Protein AF-A0A0K8UDG4-F1 (afdb_monomer_lite)

Secondary structure (DSSP, 8-state):
--HHHHHTTT-SPP-HHHHHHHHHHHHHHHHHSS-TTTT-S-HHHHHHTT--PPPPTTGGGS-HHHHHHHHHHT-SSGGGSPPHHHHHHHHTSTHHHHEEEEEE-SS---B---EEEEEE-TTT-PEEEEEEEEETTTEEEEEEE-TTS-B---EEEE----TTGGGS-------------------PPPP-EEEEEEETTEEEEEETTSEEEEEETTT--EEEEEES-SSS---EEEEEEEGGGTEEEEEETTSEEEEEETT---SSSB--BTTTEEEEEE-SS-EEEEEEEEETTEEEEEEEEBTTEEEEEEEETTEE---EEEES-SSTTS-TT-EEEEEEE-SSEEEEEEES--EEEEEETTTTEEEEEEEGGG---TT--HHHHHHT----TTTT-EEEEEEETTEEEEEETTS-EEEEETTT--EEEEE--BSS-EEEEEEE--SSS-EEEEEEESB--HHHHHS---TTS---------SS------TTSGGGSEEEEEEE-S---

Structure (mmCIF, N/CA/C/O backbone):
data_AF-A0A0K8UDG4-F1
#
_en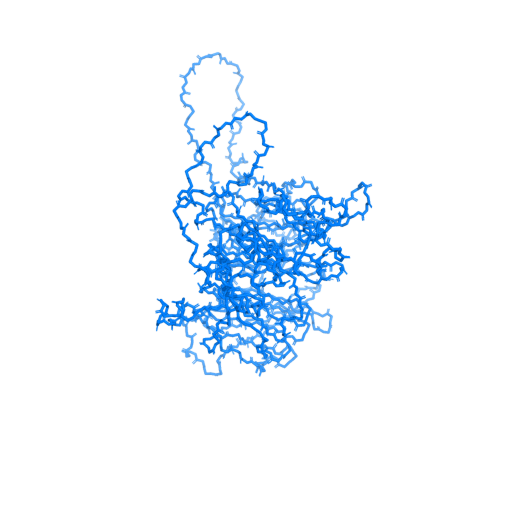try.id   AF-A0A0K8UDG4-F1
#
loop_
_atom_site.group_PDB
_atom_site.id
_atom_site.type_symbol
_atom_site.label_atom_id
_atom_site.label_alt_id
_atom_site.label_comp_id
_atom_site.label_asym_id
_atom_site.label_entity_id
_atom_site.label_seq_id
_atom_site.pdbx_PDB_ins_code
_atom_site.Cartn_x
_atom_site.Cartn_y
_atom_site.Cartn_z
_atom_site.occupancy
_atom_site.B_iso_or_equiv
_atom_site.auth_seq_id
_atom_site.auth_comp_id
_atom_site.auth_asym_id
_atom_site.auth_atom_id
_atom_site.pdbx_PDB_model_num
ATOM 1 N N . MET A 1 1 ? -18.593 -1.779 39.225 1.00 86.56 1 MET A N 1
ATOM 2 C CA . MET A 1 1 ? -19.693 -0.787 39.266 1.00 86.56 1 MET A CA 1
ATOM 3 C C . MET A 1 1 ? -19.143 0.555 38.828 1.00 86.56 1 MET A C 1
ATOM 5 O O . MET A 1 1 ? -17.984 0.821 39.126 1.00 86.56 1 MET A O 1
ATOM 9 N N . ALA A 1 2 ? -19.943 1.357 38.124 1.00 95.00 2 ALA A N 1
ATOM 10 C CA . ALA A 1 2 ? -19.536 2.690 37.689 1.00 95.00 2 ALA A CA 1
ATOM 11 C C . ALA A 1 2 ? -19.416 3.674 38.877 1.00 95.00 2 ALA A C 1
ATOM 13 O O . ALA A 1 2 ? -20.124 3.482 39.873 1.00 95.00 2 ALA A O 1
ATOM 14 N N . PRO A 1 3 ? -18.538 4.695 38.800 1.00 95.69 3 PRO A N 1
ATOM 15 C CA . PRO A 1 3 ? -18.267 5.623 39.898 1.00 95.69 3 PRO A CA 1
ATOM 16 C C . PRO A 1 3 ? -19.521 6.323 40.414 1.00 95.69 3 PRO A C 1
ATOM 18 O O . PRO A 1 3 ? -19.699 6.446 41.619 1.00 95.69 3 PRO A O 1
ATOM 21 N N . GLU A 1 4 ? -20.405 6.743 39.515 1.00 94.81 4 GLU A N 1
ATOM 22 C CA . GLU A 1 4 ? -21.618 7.491 39.833 1.00 94.81 4 GLU A CA 1
ATOM 23 C C . GLU A 1 4 ? -22.587 6.653 40.698 1.00 94.81 4 GLU A C 1
ATOM 25 O O . GLU A 1 4 ? -22.964 7.062 41.797 1.00 94.81 4 GLU A O 1
ATOM 30 N N . ILE A 1 5 ? -22.778 5.373 40.359 1.00 95.44 5 ILE A N 1
ATOM 31 C CA . ILE A 1 5 ? -23.559 4.435 41.180 1.00 95.44 5 ILE A CA 1
ATOM 32 C C . ILE A 1 5 ? -22.891 4.183 42.542 1.00 95.44 5 ILE A C 1
ATOM 34 O O . ILE A 1 5 ? -23.584 4.034 43.548 1.00 95.44 5 ILE A O 1
ATOM 38 N N . ILE A 1 6 ? -21.553 4.148 42.613 1.00 93.06 6 ILE A N 1
ATOM 39 C CA . ILE A 1 6 ? -20.830 4.003 43.890 1.00 93.06 6 ILE A CA 1
ATOM 40 C C . ILE A 1 6 ? -20.996 5.263 44.757 1.00 93.06 6 ILE A C 1
ATOM 42 O O . ILE A 1 6 ? -21.230 5.125 45.956 1.00 93.06 6 ILE A O 1
ATOM 46 N N . ARG A 1 7 ? -20.908 6.473 44.177 1.00 91.44 7 ARG A N 1
ATOM 47 C CA . ARG A 1 7 ? -21.011 7.759 44.903 1.00 91.44 7 ARG A CA 1
ATOM 48 C C . ARG A 1 7 ? -22.315 7.890 45.666 1.00 91.44 7 ARG A C 1
ATOM 50 O O . ARG A 1 7 ? -22.310 8.352 46.803 1.00 91.44 7 ARG A O 1
ATOM 57 N N . TYR A 1 8 ? -23.410 7.481 45.039 1.00 89.19 8 TYR A N 1
ATOM 58 C CA . TYR A 1 8 ? -24.746 7.589 45.613 1.00 89.19 8 TYR A CA 1
ATOM 59 C C . TYR A 1 8 ? -25.232 6.271 46.223 1.00 89.19 8 TYR A C 1
ATOM 61 O O . TYR A 1 8 ? -26.428 6.096 46.412 1.00 89.19 8 TYR A O 1
ATOM 69 N N . ASN A 1 9 ? -24.331 5.324 46.523 1.00 87.50 9 ASN A N 1
ATOM 70 C CA . ASN A 1 9 ? -24.671 4.021 47.111 1.00 87.50 9 ASN A CA 1
ATOM 71 C C . ASN A 1 9 ? -25.801 3.268 46.372 1.00 87.50 9 ASN A C 1
ATOM 73 O O . ASN A 1 9 ? -26.563 2.523 46.985 1.00 87.50 9 ASN A O 1
ATOM 77 N N . GLY A 1 10 ? -25.898 3.437 45.051 1.00 83.31 10 GLY A N 1
ATOM 78 C CA . GLY A 1 10 ? -26.929 2.823 44.215 1.00 83.31 10 GLY A CA 1
ATOM 79 C C . GLY A 1 10 ? -28.247 3.593 44.104 1.00 83.31 10 GLY A C 1
ATOM 80 O O . GLY A 1 10 ? -29.157 3.093 43.453 1.00 83.31 10 GLY A O 1
ATOM 81 N N . GLU A 1 11 ? -28.364 4.778 44.709 1.00 83.06 11 GLU A N 1
ATOM 82 C CA . GLU A 1 11 ? -29.586 5.599 44.663 1.00 83.06 11 GLU A CA 1
ATOM 83 C C . GLU A 1 11 ? -29.708 6.456 43.391 1.00 83.06 11 GLU A C 1
ATOM 85 O O . GLU A 1 11 ? -30.784 6.978 43.100 1.00 83.06 11 GLU A O 1
ATOM 90 N N . GLU A 1 12 ? -28.627 6.614 42.624 1.00 86.69 12 GLU A N 1
ATOM 91 C CA . GLU A 1 12 ? -28.659 7.322 41.342 1.00 86.69 12 GLU A CA 1
ATOM 92 C C . GLU A 1 12 ? -29.374 6.499 40.261 1.00 86.69 12 GLU A C 1
ATOM 94 O O . GLU A 1 12 ? -29.328 5.267 40.252 1.00 86.69 12 GLU A O 1
ATOM 99 N N . GLU A 1 13 ? -30.031 7.191 39.328 1.00 88.50 13 GLU A N 1
ATOM 100 C CA . GLU A 1 13 ? -30.719 6.554 38.211 1.00 88.50 13 GLU A CA 1
ATOM 101 C C . GLU A 1 13 ? -29.741 5.733 37.360 1.00 88.50 13 GLU A C 1
ATOM 103 O O . GLU A 1 13 ? -28.748 6.236 36.827 1.00 88.50 13 GLU A O 1
ATOM 108 N N . TYR A 1 14 ? -30.046 4.446 37.212 1.00 92.62 14 TYR A N 1
ATOM 109 C CA . TYR A 1 14 ? -29.264 3.554 36.374 1.00 92.62 14 TYR A CA 1
ATOM 110 C C . TYR A 1 14 ? -29.521 3.866 34.898 1.00 92.62 14 TYR A C 1
ATOM 112 O O . TYR A 1 14 ? -30.642 3.736 34.408 1.00 92.62 14 TYR A O 1
ATOM 120 N N . THR A 1 15 ? -28.467 4.226 34.171 1.00 94.81 15 THR A N 1
ATOM 121 C CA . THR A 1 15 ? -28.521 4.478 32.725 1.00 94.81 15 THR A CA 1
ATOM 122 C C . THR A 1 15 ? -27.655 3.473 31.967 1.00 94.81 15 THR A C 1
ATOM 124 O O . THR A 1 15 ? -26.770 2.846 32.550 1.00 94.81 15 THR A O 1
ATOM 127 N N . GLU A 1 16 ? -27.824 3.373 30.642 1.00 95.81 16 GLU A N 1
ATOM 128 C CA . GLU A 1 16 ? -26.968 2.529 29.782 1.00 95.81 16 GLU A CA 1
ATOM 129 C C . GLU A 1 16 ? -25.461 2.833 29.924 1.00 95.81 16 GLU A C 1
ATOM 131 O O . GLU A 1 16 ? -24.606 2.004 29.612 1.00 95.81 16 GLU A O 1
ATOM 136 N N . LYS A 1 17 ? -25.103 4.024 30.420 1.00 96.50 17 LYS A N 1
ATOM 137 C CA . LYS A 1 17 ? -23.711 4.442 30.612 1.00 96.50 17 LYS A CA 1
ATOM 138 C C . LYS A 1 17 ? -23.020 3.685 31.742 1.00 96.50 17 LYS A C 1
ATOM 140 O O . LYS A 1 17 ? -21.790 3.595 31.732 1.00 96.50 17 LYS A O 1
ATOM 145 N N . VAL A 1 18 ? -23.779 3.122 32.681 1.00 96.88 18 VAL A N 1
ATOM 146 C CA . VAL A 1 18 ? -23.252 2.256 33.744 1.00 96.88 18 VAL A CA 1
ATOM 147 C C . VAL A 1 18 ? -22.791 0.916 33.164 1.00 96.88 18 VAL A C 1
ATOM 149 O O . VAL A 1 18 ? -21.715 0.420 33.517 1.00 96.88 18 VAL A O 1
ATOM 152 N N . ASP A 1 19 ? -23.558 0.363 32.221 1.00 97.38 19 ASP A N 1
ATOM 153 C CA . ASP A 1 19 ? -23.172 -0.838 31.476 1.00 97.38 19 ASP A CA 1
ATOM 154 C C . ASP A 1 19 ? -21.956 -0.566 30.589 1.00 97.38 19 ASP A C 1
ATOM 156 O O . ASP A 1 19 ? -21.023 -1.364 30.570 1.00 97.38 19 ASP A O 1
ATOM 160 N N . CYS A 1 20 ? -21.896 0.599 29.934 1.00 97.75 20 CYS A N 1
ATOM 161 C CA . CYS A 1 20 ? -20.732 0.996 29.133 1.00 97.75 20 CYS A CA 1
ATOM 162 C C . CYS A 1 20 ? -19.448 1.066 29.982 1.00 97.75 20 CYS A C 1
ATOM 164 O O . CYS A 1 20 ? -18.406 0.575 29.556 1.00 97.75 20 CYS A O 1
ATOM 166 N N . PHE A 1 21 ? -19.520 1.585 31.213 1.00 97.50 21 PHE A N 1
ATOM 167 C CA . PHE A 1 21 ? -18.386 1.548 32.147 1.00 97.50 21 PHE A CA 1
ATOM 168 C C . PHE A 1 21 ? -17.946 0.119 32.467 1.00 97.50 21 PHE A C 1
ATOM 170 O O . PHE A 1 21 ? -16.756 -0.201 32.442 1.00 97.50 21 PHE A O 1
ATOM 177 N N . SER A 1 22 ? -18.915 -0.748 32.754 1.00 96.94 22 SER A N 1
ATOM 178 C CA . SER A 1 22 ? -18.657 -2.157 33.058 1.00 96.94 22 SER A CA 1
ATOM 179 C C . SER A 1 22 ? -18.059 -2.891 31.853 1.00 96.94 22 SER A C 1
ATOM 181 O O . SER A 1 22 ? -17.172 -3.722 32.026 1.00 96.94 22 SER A O 1
ATOM 183 N N . PHE A 1 23 ? -18.456 -2.521 30.634 1.00 97.31 23 PHE A N 1
ATOM 184 C CA . PHE A 1 23 ? -17.873 -3.035 29.398 1.00 97.31 23 PHE A CA 1
ATOM 185 C C . PHE A 1 23 ? -16.400 -2.636 29.225 1.00 97.31 23 PHE A C 1
ATOM 187 O O . PHE A 1 23 ? -15.596 -3.462 28.809 1.00 97.31 23 PHE A O 1
ATOM 194 N N . GLY A 1 24 ? -16.002 -1.419 29.617 1.00 96.81 24 GLY A N 1
ATOM 195 C CA . GLY A 1 24 ? -14.585 -1.024 29.635 1.00 96.81 24 GLY A CA 1
ATOM 196 C C . GLY A 1 24 ? -13.745 -1.910 30.562 1.00 96.81 24 GLY A C 1
ATOM 197 O O . GLY A 1 24 ? -12.687 -2.400 30.177 1.00 96.81 24 GLY A O 1
ATOM 198 N N . MET A 1 25 ? -14.261 -2.207 31.757 1.00 96.75 25 MET A N 1
ATOM 199 C CA . MET A 1 25 ? -13.616 -3.150 32.682 1.00 96.75 25 MET A CA 1
ATOM 200 C C . MET A 1 25 ? -13.549 -4.575 32.114 1.00 96.75 25 MET A C 1
ATOM 202 O O . MET A 1 25 ? -12.558 -5.270 32.321 1.00 96.75 25 MET A O 1
ATOM 206 N N . PHE A 1 26 ? -14.569 -4.992 31.363 1.00 96.44 26 PHE A N 1
ATOM 207 C CA . PHE A 1 26 ? -14.589 -6.284 30.680 1.00 96.44 26 PHE A CA 1
ATOM 208 C C . PHE A 1 26 ? -13.553 -6.370 29.547 1.00 96.44 26 PHE A C 1
ATOM 210 O O . PHE A 1 26 ? -12.865 -7.381 29.430 1.00 96.44 26 PHE A O 1
ATOM 217 N N . ILE A 1 27 ? -13.368 -5.309 28.750 1.00 95.44 27 ILE A N 1
ATOM 218 C CA . ILE A 1 27 ? -12.292 -5.265 27.743 1.00 95.44 27 ILE A CA 1
ATOM 219 C C . ILE A 1 27 ? -10.923 -5.405 28.423 1.00 95.44 27 ILE A C 1
ATOM 221 O O . ILE A 1 27 ? -10.093 -6.187 27.960 1.00 95.44 27 ILE A O 1
ATOM 225 N N . TYR A 1 28 ? -10.696 -4.699 29.536 1.00 95.81 28 TYR A N 1
ATOM 226 C CA . TYR A 1 28 ? -9.458 -4.838 30.309 1.00 95.81 28 TYR A CA 1
ATOM 227 C C . TYR A 1 28 ? -9.225 -6.282 30.759 1.00 95.81 28 TYR A C 1
ATOM 229 O O . TYR A 1 28 ? -8.116 -6.797 30.622 1.00 95.81 28 TYR A O 1
ATOM 237 N N . GLU A 1 29 ? -10.259 -6.945 31.275 1.00 96.19 29 GLU A N 1
ATOM 238 C CA . GLU A 1 29 ? -10.180 -8.340 31.712 1.00 96.19 29 GLU A CA 1
ATOM 239 C C . GLU A 1 29 ? -9.828 -9.283 30.551 1.00 96.19 29 GLU A C 1
ATOM 241 O O . GLU A 1 29 ? -8.988 -10.164 30.716 1.00 96.19 29 GLU A O 1
ATOM 246 N N . ILE A 1 30 ? -10.382 -9.060 29.353 1.00 94.75 30 ILE A N 1
ATOM 247 C CA . ILE A 1 30 ? -10.030 -9.829 28.147 1.00 94.75 30 ILE A CA 1
ATOM 248 C C . ILE A 1 30 ? -8.562 -9.617 27.752 1.00 94.75 30 ILE A C 1
ATOM 250 O O . ILE A 1 30 ? -7.869 -10.580 27.426 1.00 94.75 30 ILE A O 1
ATOM 254 N N . ILE A 1 31 ? -8.091 -8.368 27.752 1.00 93.06 31 ILE A N 1
ATOM 255 C CA . ILE A 1 31 ? -6.739 -8.010 27.294 1.00 93.06 31 ILE A CA 1
ATOM 256 C C . ILE A 1 31 ? -5.671 -8.500 28.280 1.00 93.06 31 ILE A C 1
ATOM 258 O O . ILE A 1 31 ? -4.670 -9.092 27.873 1.00 93.06 31 ILE A O 1
ATOM 262 N N . SER A 1 32 ? -5.887 -8.261 29.575 1.00 93.56 32 SER A N 1
ATOM 263 C CA . SER A 1 32 ? -4.934 -8.600 30.640 1.00 93.56 32 SER A CA 1
ATOM 264 C C . SER A 1 32 ? -5.033 -10.052 31.111 1.00 93.56 32 SER A C 1
ATOM 266 O O . SER A 1 32 ? -4.080 -10.579 31.689 1.00 93.56 32 SER A O 1
ATOM 268 N N . LEU A 1 33 ? -6.175 -10.710 30.867 1.00 94.50 33 LEU A N 1
ATOM 269 C CA . LEU A 1 33 ? -6.551 -11.999 31.460 1.00 94.50 33 LEU A CA 1
ATOM 270 C C . LEU A 1 33 ? -6.507 -11.975 32.999 1.00 94.50 33 LEU A C 1
ATOM 272 O O . LEU A 1 33 ? -6.202 -12.987 33.634 1.00 94.50 33 LEU A O 1
ATOM 276 N N . ARG A 1 34 ? -6.783 -10.808 33.595 1.00 93.81 34 ARG A N 1
ATOM 277 C CA . ARG A 1 34 ? -6.773 -10.555 35.042 1.00 93.81 34 ARG A CA 1
ATOM 278 C C . ARG A 1 34 ? -8.020 -9.808 35.477 1.00 93.81 34 ARG A C 1
ATOM 280 O O . ARG A 1 34 ? -8.597 -9.029 34.720 1.00 93.81 34 ARG A O 1
ATOM 287 N N . GLN A 1 35 ? -8.386 -9.982 36.743 1.00 93.31 35 GLN A N 1
ATOM 288 C CA . GLN A 1 35 ? -9.486 -9.223 37.321 1.00 93.31 35 GLN A CA 1
ATOM 289 C C . GLN A 1 35 ? -9.114 -7.725 37.403 1.00 93.31 35 GLN A C 1
ATOM 291 O O . GLN A 1 35 ? -8.011 -7.385 37.844 1.00 93.31 35 GLN A O 1
ATOM 296 N N . PRO A 1 36 ? -10.016 -6.799 37.026 1.00 93.88 36 PRO A N 1
ATOM 297 C CA . PRO A 1 36 ? -9.813 -5.373 37.260 1.00 93.88 36 PRO A CA 1
ATOM 298 C C . PRO A 1 36 ? -9.520 -5.090 38.741 1.00 93.88 36 PRO A C 1
ATOM 300 O O . PRO A 1 36 ? -10.277 -5.519 39.611 1.00 93.88 36 PRO A O 1
ATOM 303 N N . PHE A 1 37 ? -8.448 -4.339 39.017 1.00 93.19 37 PHE A N 1
ATOM 304 C CA . PHE A 1 37 ? -7.976 -4.021 40.375 1.00 93.19 37 PHE A CA 1
ATOM 305 C C . PHE A 1 37 ? -7.573 -5.243 41.227 1.00 93.19 37 PHE A C 1
ATOM 307 O O . PHE A 1 37 ? -7.680 -5.208 42.454 1.00 93.19 37 PHE A O 1
ATOM 314 N N . GLU A 1 38 ? -7.084 -6.319 40.603 1.00 91.94 38 GLU A N 1
ATOM 315 C CA . GLU A 1 38 ? -6.500 -7.457 41.322 1.00 91.94 38 GLU A CA 1
ATOM 316 C C . GLU A 1 38 ? -5.439 -6.990 42.341 1.00 91.94 38 GLU A C 1
ATOM 318 O O . GLU A 1 38 ? -4.502 -6.267 42.002 1.00 91.94 38 GLU A O 1
ATOM 323 N N . GLY A 1 39 ? -5.608 -7.383 43.609 1.00 91.12 39 GLY A N 1
ATOM 324 C CA . GLY A 1 39 ? -4.698 -7.031 44.708 1.00 91.12 39 GLY A CA 1
ATOM 325 C C . GLY A 1 39 ? -4.958 -5.685 45.403 1.00 91.12 39 GLY A C 1
ATOM 326 O O . GLY A 1 39 ? -4.212 -5.341 46.316 1.00 91.12 39 GLY A O 1
ATOM 327 N N . TYR A 1 40 ? -5.994 -4.931 45.023 1.00 91.88 40 TYR A N 1
ATOM 328 C CA . TYR A 1 40 ? -6.359 -3.669 45.683 1.00 91.88 40 TYR A CA 1
ATOM 329 C C . TYR A 1 40 ? -7.354 -3.906 46.834 1.00 91.88 40 TYR A C 1
ATOM 331 O O . TYR A 1 40 ? -8.350 -4.605 46.660 1.00 91.88 40 TYR A O 1
ATOM 339 N N . GLU A 1 41 ? -7.135 -3.279 47.997 1.00 90.50 41 GLU A N 1
ATOM 340 C CA . GLU A 1 41 ? -8.029 -3.410 49.166 1.00 90.50 41 GLU A CA 1
ATOM 341 C C . GLU A 1 41 ? -9.199 -2.398 49.148 1.00 90.50 41 GLU A C 1
ATOM 343 O O . GLU A 1 41 ? -10.345 -2.769 49.404 1.00 90.50 41 GLU A O 1
ATOM 348 N N . SER A 1 42 ? -8.950 -1.139 48.761 1.00 92.50 42 SER A N 1
ATOM 349 C CA . SER A 1 42 ? -9.943 -0.042 48.756 1.00 92.50 42 SER A CA 1
ATOM 350 C C . SER A 1 42 ? -10.495 0.289 47.360 1.00 92.50 42 SER A C 1
ATOM 352 O O . SER A 1 42 ? -10.530 1.445 46.940 1.00 92.50 42 SER A O 1
ATOM 354 N N . ILE A 1 43 ? -10.969 -0.717 46.617 1.00 93.06 43 ILE A N 1
ATOM 355 C CA . ILE A 1 43 ? -11.380 -0.564 45.202 1.00 93.06 43 ILE A CA 1
ATOM 356 C C . ILE A 1 43 ? -12.415 0.558 44.996 1.00 93.06 43 ILE A C 1
ATOM 358 O O . ILE A 1 43 ? -12.332 1.303 44.021 1.00 93.06 43 ILE A O 1
ATOM 362 N N . LYS A 1 44 ? -13.387 0.706 45.910 1.00 92.88 44 LYS A N 1
ATOM 363 C CA . LYS A 1 44 ? -14.414 1.759 45.809 1.00 92.88 44 LYS A CA 1
ATOM 364 C C . LYS A 1 44 ? -13.792 3.156 45.825 1.00 92.88 44 LYS A C 1
ATOM 366 O O . LYS A 1 44 ? -14.123 3.956 44.960 1.00 92.88 44 LYS A O 1
ATOM 371 N N . GLU A 1 45 ? -12.892 3.428 46.767 1.00 93.94 45 GLU A N 1
ATOM 372 C CA . GLU A 1 45 ? -12.197 4.718 46.884 1.00 93.94 45 GLU A CA 1
ATOM 373 C C . GLU A 1 45 ? -11.343 4.974 45.639 1.00 93.94 45 GLU A C 1
ATOM 375 O O . GLU A 1 45 ? -11.482 6.021 45.015 1.00 93.94 45 GLU A O 1
ATOM 380 N N . CYS A 1 46 ? -10.587 3.968 45.182 1.00 93.38 46 CYS A N 1
ATOM 381 C CA . CYS A 1 46 ? -9.791 4.072 43.960 1.00 93.38 46 CYS A CA 1
ATOM 382 C C . CYS A 1 46 ? -10.641 4.461 42.740 1.00 93.38 46 CYS A C 1
ATOM 384 O O . CYS A 1 46 ? -10.268 5.368 41.996 1.00 93.38 46 CYS A O 1
ATOM 386 N N . ILE A 1 47 ? -11.789 3.803 42.530 1.00 94.38 47 ILE A N 1
ATOM 387 C CA . ILE A 1 47 ? -12.692 4.113 41.410 1.00 94.38 47 ILE A CA 1
ATOM 388 C C . ILE A 1 47 ? -13.235 5.543 41.531 1.00 94.38 47 ILE A C 1
ATOM 390 O O . ILE A 1 47 ? -13.246 6.265 40.536 1.00 94.38 47 ILE A O 1
ATOM 394 N N . LEU A 1 48 ? -13.654 5.954 42.733 1.00 94.25 48 LEU A N 1
ATOM 395 C CA . LEU A 1 48 ? -14.202 7.288 43.005 1.00 94.25 48 LEU A CA 1
ATOM 396 C C . LEU A 1 48 ? -13.192 8.421 42.788 1.00 94.25 48 LEU A C 1
ATOM 398 O O . LEU A 1 48 ? -13.596 9.522 42.401 1.00 94.25 48 LEU A O 1
ATOM 402 N N . GLU A 1 49 ? -11.910 8.141 43.027 1.00 94.19 49 GLU A N 1
ATOM 403 C CA . GLU A 1 49 ? -10.769 9.032 42.783 1.00 94.19 49 GLU A CA 1
ATOM 404 C C . GLU A 1 49 ? -10.304 9.034 41.316 1.00 94.19 49 GLU A C 1
ATOM 406 O O . GLU A 1 49 ? -9.374 9.755 40.958 1.00 94.19 49 GLU A O 1
ATOM 411 N N . GLY A 1 50 ? -10.949 8.251 40.446 1.00 93.06 50 GLY A N 1
ATOM 412 C CA . GLY A 1 50 ? -10.624 8.188 39.021 1.00 93.06 50 GLY A CA 1
ATOM 413 C C . GLY A 1 50 ? -9.516 7.193 38.667 1.00 93.06 50 GLY A C 1
ATOM 414 O O . GLY A 1 50 ? -9.104 7.133 37.509 1.00 93.06 50 GLY A O 1
ATOM 415 N N . SER A 1 51 ? -9.051 6.372 39.615 1.00 93.69 51 SER A N 1
ATOM 416 C CA . SER A 1 51 ? -8.071 5.319 39.327 1.00 93.69 51 SER A CA 1
ATOM 417 C C . SER A 1 51 ? -8.656 4.284 38.364 1.00 93.69 51 SER A C 1
ATOM 419 O O . SER A 1 51 ? -9.852 3.971 38.409 1.00 93.69 51 SER A O 1
ATOM 421 N N . ARG A 1 52 ? -7.810 3.730 37.492 1.00 95.19 52 ARG A N 1
ATOM 422 C CA . ARG A 1 52 ? -8.154 2.656 36.548 1.00 95.19 52 ARG A CA 1
ATOM 423 C C . ARG A 1 52 ? -7.111 1.534 36.618 1.00 95.19 52 ARG A C 1
ATOM 425 O O . ARG A 1 52 ? -5.988 1.802 37.050 1.00 95.19 52 ARG A O 1
ATOM 432 N N . PRO A 1 53 ? -7.464 0.293 36.235 1.00 93.62 53 PRO A N 1
ATOM 433 C CA . PRO A 1 53 ? -6.515 -0.815 36.225 1.00 93.62 53 PRO A CA 1
ATOM 434 C C . PRO A 1 53 ? -5.290 -0.515 35.335 1.00 93.62 53 PRO A C 1
ATOM 436 O O . PRO A 1 53 ? -5.462 0.012 34.232 1.00 93.62 53 PRO A O 1
ATOM 439 N N . PRO A 1 54 ? -4.059 -0.809 35.794 1.00 91.50 54 PRO A N 1
ATOM 440 C CA . PRO A 1 54 ? -2.847 -0.496 35.044 1.00 91.50 54 PRO A CA 1
ATOM 441 C C . PRO A 1 54 ? -2.622 -1.480 33.891 1.00 91.50 54 PRO A C 1
ATOM 443 O O . PRO A 1 54 ? -2.842 -2.676 34.048 1.00 91.50 54 PRO A O 1
ATOM 446 N N . LEU A 1 55 ? -2.102 -0.983 32.765 1.00 90.69 55 LEU A N 1
ATOM 447 C CA . LEU A 1 55 ? -1.615 -1.819 31.666 1.00 90.69 55 LEU A CA 1
ATOM 448 C C . LEU A 1 55 ? -0.094 -2.000 31.749 1.00 90.69 55 LEU A C 1
ATOM 450 O O . LEU A 1 55 ? 0.661 -1.071 32.037 1.00 90.69 55 LEU A O 1
ATOM 454 N N . THR A 1 56 ? 0.355 -3.206 31.446 1.00 90.00 56 THR A N 1
ATOM 455 C CA . THR A 1 56 ? 1.743 -3.596 31.217 1.00 90.00 56 THR A CA 1
ATOM 456 C C . THR A 1 56 ? 2.137 -3.354 29.759 1.00 90.00 56 THR A C 1
ATOM 458 O O . THR A 1 56 ? 1.289 -3.266 28.873 1.00 90.00 56 THR A O 1
ATOM 461 N N . GLN A 1 57 ? 3.443 -3.346 29.476 1.00 84.81 57 GLN A N 1
ATOM 462 C CA . GLN A 1 57 ? 3.965 -3.188 28.111 1.00 84.81 57 GLN A CA 1
ATOM 463 C C . GLN A 1 57 ? 3.436 -4.247 27.127 1.00 84.81 57 GLN A C 1
ATOM 465 O O . GLN A 1 57 ? 3.317 -3.990 25.934 1.00 84.81 57 GLN A O 1
ATOM 470 N N . ARG A 1 58 ? 3.117 -5.453 27.611 1.00 86.25 58 ARG A N 1
ATOM 471 C CA . ARG A 1 58 ? 2.534 -6.509 26.775 1.00 86.25 58 ARG A CA 1
ATOM 472 C C . ARG A 1 58 ? 1.117 -6.149 26.333 1.00 86.25 58 ARG A C 1
ATOM 474 O O . ARG A 1 58 ? 0.751 -6.386 25.191 1.00 86.25 58 ARG A O 1
ATOM 481 N N . GLU A 1 59 ? 0.317 -5.597 27.235 1.00 88.50 59 GLU A N 1
ATOM 482 C CA . GLU A 1 59 ? -1.084 -5.270 26.960 1.00 88.50 59 GLU A CA 1
ATOM 483 C C . GLU A 1 59 ? -1.198 -4.038 26.055 1.00 88.50 59 GLU A C 1
ATOM 485 O O . GLU A 1 59 ? -2.104 -3.966 25.230 1.00 88.50 59 GLU A O 1
ATOM 490 N N . THR A 1 60 ? -0.226 -3.122 26.108 1.00 84.75 60 THR A N 1
ATOM 491 C CA . THR A 1 60 ? -0.156 -1.975 25.187 1.00 84.75 60 THR A CA 1
ATOM 492 C C . THR A 1 60 ? 0.165 -2.356 23.735 1.00 84.75 60 THR A C 1
ATOM 494 O O . THR A 1 60 ? 0.158 -1.484 22.877 1.00 84.75 60 THR A O 1
ATOM 497 N N . GLN A 1 61 ? 0.454 -3.632 23.444 1.00 82.31 61 GLN A N 1
ATOM 498 C CA . GLN A 1 61 ? 0.656 -4.140 22.076 1.00 82.31 61 GLN A CA 1
ATOM 499 C C . GLN A 1 61 ? -0.653 -4.556 21.384 1.00 82.31 61 GLN A C 1
ATOM 501 O O . GLN A 1 61 ? -0.633 -4.930 20.212 1.00 82.31 61 GLN A O 1
ATOM 506 N N . PHE A 1 62 ? -1.787 -4.548 22.092 1.00 83.94 62 PHE A N 1
ATOM 507 C CA . PHE A 1 62 ? -3.086 -4.790 21.463 1.00 83.94 62 PHE A CA 1
ATOM 508 C C . PHE A 1 62 ? -3.462 -3.643 20.508 1.00 83.94 62 PHE A C 1
ATOM 510 O O . PHE A 1 62 ? -2.987 -2.522 20.700 1.00 83.94 62 PHE A O 1
ATOM 517 N N . PRO A 1 63 ? -4.320 -3.898 19.498 1.00 83.62 63 PRO A N 1
ATOM 518 C CA . PRO A 1 63 ? -4.723 -2.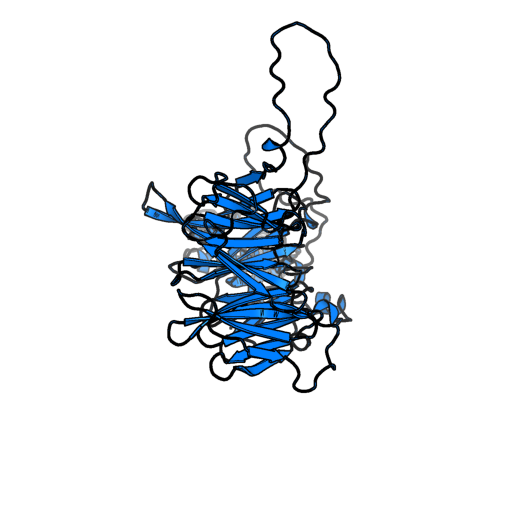886 18.522 1.00 83.62 63 PRO A CA 1
ATOM 519 C C . PRO A 1 63 ? -5.174 -1.580 19.179 1.00 83.62 63 PRO A C 1
ATOM 521 O O . PRO A 1 63 ? -5.942 -1.599 20.148 1.00 83.62 63 PRO A O 1
ATOM 524 N N . THR A 1 64 ? -4.721 -0.448 18.632 1.00 81.94 64 THR A N 1
ATOM 525 C CA . THR A 1 64 ? -4.866 0.877 19.258 1.00 81.94 64 THR A CA 1
ATOM 526 C C . THR A 1 64 ? -6.317 1.186 19.620 1.00 81.94 64 THR A C 1
ATOM 528 O O . THR A 1 64 ? -6.611 1.603 20.737 1.00 81.94 64 THR A O 1
ATOM 531 N N . TYR A 1 65 ? -7.257 0.886 18.721 1.00 90.25 65 TYR A N 1
ATOM 532 C CA . TYR A 1 65 ? -8.671 1.172 18.957 1.00 90.25 65 TYR A CA 1
ATOM 533 C C . TYR A 1 65 ? -9.317 0.305 20.038 1.00 90.25 65 TYR A C 1
ATOM 535 O O . TYR A 1 65 ? -10.265 0.765 20.673 1.00 90.25 65 TYR A O 1
ATOM 543 N N . CYS A 1 66 ? -8.828 -0.915 20.287 1.00 89.00 66 CYS A N 1
ATOM 544 C CA . CYS A 1 66 ? -9.313 -1.720 21.409 1.00 89.00 66 CYS A CA 1
ATOM 545 C C . CYS A 1 66 ? -8.971 -1.046 22.744 1.00 89.00 66 CYS A C 1
ATOM 547 O O . CYS A 1 66 ? -9.820 -0.971 23.634 1.00 89.00 66 CYS A O 1
ATOM 549 N N . LEU A 1 67 ? -7.749 -0.516 22.861 1.00 90.81 67 LEU A N 1
ATOM 550 C CA . LEU A 1 67 ? -7.286 0.203 24.048 1.00 90.81 67 LEU A CA 1
ATOM 551 C C . LEU A 1 67 ? -7.998 1.551 24.200 1.00 90.81 67 LEU A C 1
ATOM 553 O O . LEU A 1 67 ? -8.489 1.863 25.284 1.00 90.81 67 LEU A O 1
ATOM 557 N N . ASP A 1 68 ? -8.133 2.316 23.117 1.00 92.00 68 ASP A N 1
ATOM 558 C CA . ASP A 1 68 ? -8.848 3.593 23.143 1.00 92.00 68 ASP A CA 1
ATOM 559 C C . ASP A 1 68 ? -10.318 3.403 23.538 1.00 92.00 68 ASP A C 1
ATOM 561 O O . ASP A 1 68 ? -10.837 4.120 24.394 1.00 92.00 68 ASP A O 1
ATOM 565 N N . LEU A 1 69 ? -11.002 2.407 22.962 1.00 93.88 69 LEU A N 1
ATOM 566 C CA . LEU A 1 69 ? -12.401 2.127 23.277 1.00 93.88 69 LEU A CA 1
ATOM 567 C C . LEU A 1 69 ? -12.581 1.702 24.736 1.00 93.88 69 LEU A C 1
ATOM 569 O O . LEU A 1 69 ? -13.524 2.160 25.383 1.00 93.88 69 LEU A O 1
ATOM 573 N N . MET A 1 70 ? -11.677 0.873 25.266 1.00 95.12 70 MET A N 1
ATOM 574 C CA . MET A 1 70 ? -11.639 0.521 26.687 1.00 95.12 70 MET A CA 1
ATOM 575 C C . MET A 1 70 ? -11.566 1.779 27.556 1.00 95.12 70 MET A C 1
ATOM 577 O O . MET A 1 70 ? -12.364 1.937 28.485 1.00 95.12 70 MET A O 1
ATOM 581 N N . VAL A 1 71 ? -10.660 2.701 27.206 1.00 94.50 71 VAL A N 1
ATOM 582 C CA . VAL A 1 71 ? -10.461 3.946 27.949 1.00 94.50 71 VAL A CA 1
ATOM 583 C C . VAL A 1 71 ? -11.687 4.855 27.901 1.00 94.50 71 VAL A C 1
ATOM 585 O O . VAL A 1 71 ? -12.077 5.434 28.914 1.00 94.50 71 VAL A O 1
ATOM 588 N N . LEU A 1 72 ? -12.341 4.945 26.749 1.00 95.56 72 LEU A N 1
ATOM 589 C CA . LEU A 1 72 ? -13.562 5.732 26.588 1.00 95.56 72 LEU A CA 1
ATOM 590 C C . LEU A 1 72 ? -14.749 5.125 27.337 1.00 95.56 72 LEU A C 1
ATOM 592 O O . LEU A 1 72 ? -15.566 5.850 27.904 1.00 95.56 72 LEU A O 1
ATOM 596 N N . CYS A 1 73 ? -14.850 3.797 27.360 1.00 97.19 73 CYS A N 1
ATOM 597 C CA . CYS A 1 73 ? -15.923 3.090 28.047 1.00 97.19 73 CYS A CA 1
ATOM 598 C C . CYS A 1 73 ? -15.908 3.362 29.553 1.00 97.19 73 CYS A C 1
ATOM 600 O O . CYS A 1 73 ? -16.967 3.596 30.129 1.00 97.19 73 CYS A O 1
ATOM 602 N N . TRP A 1 74 ? -14.732 3.406 30.188 1.00 96.31 74 TRP A N 1
ATOM 603 C CA . TRP A 1 74 ? -14.609 3.641 31.630 1.00 96.31 74 TRP A CA 1
ATOM 604 C C . TRP A 1 74 ? -14.352 5.107 32.024 1.00 96.31 74 TRP A C 1
ATOM 606 O O . TRP A 1 74 ? -13.805 5.362 33.101 1.00 96.31 74 TRP A O 1
ATOM 616 N N . ASP A 1 75 ? -14.697 6.084 31.175 1.00 96.31 75 ASP A N 1
ATOM 617 C CA . ASP A 1 75 ? -14.542 7.509 31.508 1.00 96.31 75 ASP A CA 1
ATOM 618 C C . ASP A 1 75 ? -15.299 7.855 32.803 1.00 96.31 75 ASP A C 1
ATOM 620 O O . ASP A 1 75 ? -16.356 7.296 33.115 1.00 96.31 75 ASP A O 1
ATOM 624 N N . GLU A 1 76 ? -14.739 8.769 33.590 1.00 95.12 76 GLU A N 1
ATOM 625 C CA . GLU A 1 76 ? -15.328 9.200 34.856 1.00 95.12 76 GLU A CA 1
ATOM 626 C C . GLU A 1 76 ? -16.705 9.850 34.666 1.00 95.12 76 GLU A C 1
ATOM 628 O O . GLU A 1 76 ? -17.615 9.628 35.461 1.00 95.12 76 GLU A O 1
ATOM 633 N N . LEU A 1 77 ? -16.887 10.618 33.590 1.00 94.31 77 LEU A N 1
ATOM 634 C CA . LEU A 1 77 ? -18.138 11.289 33.267 1.00 94.31 77 LEU A CA 1
ATOM 635 C C . LEU A 1 77 ? -19.009 10.391 32.369 1.00 94.31 77 LEU A C 1
ATOM 637 O O . LEU A 1 77 ? -18.646 10.158 31.214 1.00 94.31 77 LEU A O 1
ATOM 641 N N . PRO A 1 78 ? -20.221 9.984 32.804 1.00 94.81 78 PRO A N 1
ATOM 642 C CA . PRO A 1 78 ? -21.096 9.101 32.020 1.00 94.81 78 PRO A CA 1
ATOM 643 C C . PRO A 1 78 ? -21.386 9.605 30.602 1.00 94.81 78 PRO A C 1
ATOM 645 O O . PRO A 1 78 ? -21.453 8.825 29.655 1.00 94.81 78 PRO A O 1
ATOM 648 N N . LYS A 1 79 ? -21.493 10.929 30.432 1.00 93.25 79 LYS A N 1
ATOM 649 C CA . LYS A 1 79 ? -21.753 11.579 29.138 1.00 93.25 79 LYS A CA 1
ATOM 650 C C . LYS A 1 79 ? -20.625 11.437 28.107 1.00 93.25 79 LYS A C 1
ATOM 652 O O . LYS A 1 79 ? -20.887 11.622 26.927 1.00 93.25 79 LYS A O 1
ATOM 657 N N . ARG A 1 80 ? -19.388 11.157 28.538 1.00 93.56 80 ARG A N 1
ATOM 658 C CA . ARG A 1 80 ? -18.223 10.980 27.650 1.00 93.56 80 ARG A CA 1
ATOM 659 C C . ARG A 1 80 ? -18.065 9.549 27.155 1.00 93.56 80 ARG A C 1
ATOM 661 O O . ARG A 1 80 ? -17.358 9.317 26.180 1.00 93.56 80 ARG A O 1
ATOM 668 N N . ARG A 1 81 ? -18.730 8.600 27.813 1.00 96.25 81 ARG A N 1
ATOM 669 C CA . ARG A 1 81 ? -18.708 7.195 27.416 1.00 96.25 81 ARG A CA 1
ATOM 670 C C . ARG A 1 81 ? -19.504 7.021 26.119 1.00 96.25 81 ARG A C 1
ATOM 672 O O . ARG A 1 81 ? -20.550 7.669 25.970 1.00 96.25 81 ARG A O 1
ATOM 679 N N . PRO A 1 82 ? -19.088 6.131 25.205 1.00 95.75 82 PRO A N 1
ATOM 680 C CA . PRO A 1 82 ? -19.897 5.774 24.044 1.00 95.75 82 PRO A CA 1
ATOM 681 C C . PRO A 1 82 ? -21.245 5.171 24.473 1.00 95.75 82 PRO A C 1
ATOM 683 O O . PRO A 1 82 ? -21.425 4.726 25.603 1.00 95.75 82 PRO A O 1
ATOM 686 N N . SER A 1 83 ? -22.241 5.214 23.596 1.00 95.31 83 SER A N 1
ATOM 687 C CA . SER A 1 83 ? -23.444 4.375 23.690 1.00 95.31 83 SER A CA 1
ATOM 688 C C . SER A 1 83 ? -23.128 2.958 23.211 1.00 95.31 83 SER A C 1
ATOM 690 O O . SER A 1 83 ? -22.191 2.756 22.433 1.00 95.31 83 SER A O 1
ATOM 692 N N . ALA A 1 84 ? -23.954 1.982 23.586 1.00 95.06 84 ALA A N 1
ATOM 693 C CA . ALA A 1 84 ? -23.795 0.604 23.118 1.00 95.06 84 ALA A CA 1
ATOM 694 C C . ALA A 1 84 ? -23.783 0.501 21.577 1.00 95.06 84 ALA A C 1
ATOM 696 O O . ALA A 1 84 ? -22.986 -0.239 21.005 1.00 95.06 84 ALA A O 1
ATOM 697 N N . SER A 1 85 ? -24.604 1.302 20.887 1.00 93.44 85 SER A N 1
ATOM 698 C CA . SER A 1 85 ? -24.632 1.340 19.416 1.00 93.44 85 SER A CA 1
ATOM 699 C C . SER A 1 85 ? -23.318 1.840 18.794 1.00 93.44 85 SER A C 1
ATOM 701 O O . SER A 1 85 ? -22.855 1.294 17.789 1.00 93.44 85 SER A O 1
ATOM 703 N N . GLN A 1 86 ? -22.677 2.837 19.416 1.00 93.81 86 GLN A N 1
ATOM 704 C CA . GLN A 1 86 ? -21.368 3.343 18.995 1.00 93.81 86 GLN A CA 1
ATOM 705 C C . GLN A 1 86 ? -20.274 2.302 19.256 1.00 93.81 86 GLN A C 1
ATOM 707 O O . GLN A 1 86 ? -19.451 2.075 18.374 1.00 93.81 86 GLN A O 1
ATOM 712 N N . ILE A 1 87 ? -20.301 1.626 20.413 1.00 95.25 87 ILE A N 1
ATOM 713 C CA . ILE A 1 87 ? -19.376 0.527 20.746 1.00 95.25 87 ILE A CA 1
ATOM 714 C C . ILE A 1 87 ? -19.432 -0.565 19.672 1.00 95.25 87 ILE A C 1
ATOM 716 O O . ILE A 1 87 ? -18.397 -0.938 19.126 1.00 95.25 87 ILE A O 1
ATOM 720 N N . VAL A 1 88 ? -20.635 -1.041 19.328 1.00 93.88 88 VAL A N 1
ATOM 721 C CA . VAL A 1 88 ? -20.823 -2.074 18.294 1.00 93.88 88 VAL A CA 1
ATOM 722 C C . VAL A 1 88 ? -20.286 -1.605 16.944 1.00 93.88 88 VAL A C 1
ATOM 724 O O . VAL A 1 88 ? -19.590 -2.362 16.272 1.00 93.88 88 VAL A O 1
ATOM 727 N N . SER A 1 89 ? -20.562 -0.357 16.561 1.00 91.88 89 SER A N 1
ATOM 728 C CA . SER A 1 89 ? -20.102 0.195 15.280 1.00 91.88 89 SER A CA 1
ATOM 729 C C . SER A 1 89 ? -18.574 0.283 15.200 1.00 91.88 89 SER A C 1
ATOM 731 O O . SER A 1 89 ? -18.000 -0.044 14.166 1.00 91.88 89 SER A O 1
ATOM 733 N N . ILE A 1 90 ? -17.913 0.681 16.294 1.00 92.69 90 ILE A N 1
ATOM 734 C CA . ILE A 1 90 ? -16.448 0.756 16.378 1.00 92.69 90 ILE A CA 1
ATOM 735 C C . ILE A 1 90 ? -15.841 -0.650 16.330 1.00 92.69 90 ILE A C 1
ATOM 737 O O . ILE A 1 90 ? -14.968 -0.896 15.507 1.00 92.69 90 ILE A O 1
ATOM 741 N N . LEU A 1 91 ? -16.324 -1.585 17.155 1.00 92.00 91 LEU A N 1
ATOM 742 C CA . LEU A 1 91 ? -15.785 -2.951 17.222 1.00 92.00 91 LEU A CA 1
ATOM 743 C C . LEU A 1 91 ? -16.002 -3.761 15.939 1.00 92.00 91 LEU A C 1
ATOM 745 O O . LEU A 1 91 ? -15.212 -4.652 15.646 1.00 92.00 91 LEU A O 1
ATOM 749 N N . SER A 1 92 ? -17.061 -3.462 15.183 1.00 91.19 92 SER A N 1
ATOM 750 C CA . SER A 1 92 ? -17.354 -4.136 13.909 1.00 91.19 92 SER A CA 1
ATOM 751 C C . SER A 1 92 ? -16.549 -3.571 12.736 1.00 91.19 92 SER A C 1
ATOM 753 O O . SER A 1 92 ? -16.583 -4.134 11.644 1.00 91.19 92 SER A O 1
ATOM 755 N N . ALA A 1 93 ? -15.865 -2.438 12.919 1.00 92.06 93 ALA A N 1
ATOM 756 C CA . ALA A 1 93 ? -15.074 -1.832 11.862 1.00 92.06 93 ALA A CA 1
ATOM 757 C C . ALA A 1 93 ? -13.738 -2.578 11.702 1.00 92.06 93 ALA A C 1
ATOM 759 O O . ALA A 1 93 ? -13.055 -2.812 12.706 1.00 92.06 93 ALA A O 1
ATOM 760 N N . PRO A 1 94 ? -13.305 -2.888 10.465 1.00 91.81 94 PRO A N 1
ATOM 761 C CA . PRO A 1 94 ? -12.034 -3.569 10.236 1.00 91.81 94 PRO A CA 1
ATOM 762 C C . PRO A 1 94 ? -10.848 -2.832 10.869 1.00 91.81 94 PRO A C 1
ATOM 764 O O . PRO A 1 94 ? -9.933 -3.451 11.410 1.00 91.81 94 PRO A O 1
ATOM 767 N N . GLU A 1 95 ? -10.873 -1.496 10.884 1.00 92.19 95 GLU A N 1
ATOM 768 C CA . GLU A 1 95 ? -9.789 -0.723 11.484 1.00 92.19 95 GLU A CA 1
ATOM 769 C C . GLU A 1 95 ? -9.557 -1.055 12.962 1.00 92.19 95 GLU A C 1
ATOM 771 O O . GLU A 1 95 ? -8.415 -0.981 13.407 1.00 92.19 95 GLU A O 1
ATOM 776 N N . CYS A 1 96 ? -10.593 -1.461 13.708 1.00 91.12 96 CYS A N 1
ATOM 777 C CA . CYS A 1 96 ? -10.506 -1.685 15.150 1.00 91.12 96 CYS A CA 1
ATOM 778 C C . CYS A 1 96 ? -9.478 -2.754 15.536 1.00 91.12 96 CYS A C 1
ATOM 780 O O . CYS A 1 96 ? -8.798 -2.611 16.551 1.00 91.12 96 CYS A O 1
ATOM 782 N N . ILE A 1 97 ? -9.374 -3.817 14.737 1.00 88.75 97 ILE A N 1
ATOM 783 C CA . ILE A 1 97 ? -8.506 -4.970 15.019 1.00 88.75 97 ILE A CA 1
ATOM 784 C C . ILE A 1 97 ? -7.257 -4.999 14.135 1.00 88.75 97 ILE A C 1
ATOM 786 O O . ILE A 1 97 ? -6.255 -5.607 14.511 1.00 88.75 97 ILE A O 1
ATOM 790 N N . HIS A 1 98 ? -7.317 -4.364 12.961 1.00 91.94 98 HIS A N 1
ATOM 791 C CA . HIS A 1 98 ? -6.243 -4.423 11.975 1.00 91.94 98 HIS A CA 1
ATOM 792 C C . HIS A 1 98 ? -5.258 -3.262 12.082 1.00 91.94 98 HIS A C 1
ATOM 794 O O . HIS A 1 98 ? -4.100 -3.447 11.712 1.00 91.94 98 HIS A O 1
ATOM 800 N N . LEU A 1 99 ? -5.673 -2.086 12.568 1.00 92.69 99 LEU A N 1
ATOM 801 C CA . LEU A 1 99 ? -4.757 -0.960 12.746 1.00 92.69 99 LEU A CA 1
ATOM 802 C C . LEU A 1 99 ? -3.864 -1.199 13.967 1.00 92.69 99 LEU A C 1
ATOM 804 O O . LEU A 1 99 ? -4.355 -1.284 15.093 1.00 92.69 99 LEU A O 1
ATOM 808 N N . LEU A 1 100 ? -2.556 -1.300 13.732 1.00 90.06 100 LEU A N 1
ATOM 809 C CA . LEU A 1 100 ? -1.568 -1.537 14.784 1.00 90.06 100 LEU A CA 1
ATOM 810 C C . LEU A 1 100 ? -0.987 -0.236 15.325 1.00 90.06 100 LEU A C 1
ATOM 812 O O . LEU A 1 100 ? -0.865 -0.079 16.536 1.00 90.06 100 LEU A O 1
ATOM 816 N N . ASP A 1 101 ? -0.623 0.680 14.425 1.00 89.88 101 ASP A N 1
ATOM 817 C CA . ASP A 1 101 ? 0.000 1.943 14.806 1.00 89.88 101 ASP A CA 1
ATOM 818 C C . ASP A 1 101 ? -0.143 3.016 13.717 1.00 89.88 101 ASP A C 1
ATOM 820 O O . ASP A 1 101 ? -0.374 2.724 12.535 1.00 89.88 101 ASP A O 1
ATOM 824 N N . THR A 1 102 ? 0.015 4.276 14.116 1.00 91.12 102 THR A N 1
ATOM 825 C CA . THR A 1 102 ? -0.052 5.452 13.248 1.00 91.12 102 THR A CA 1
ATOM 826 C C . THR A 1 102 ? 1.063 6.431 13.582 1.00 91.12 102 THR A C 1
ATOM 828 O O . THR A 1 102 ? 1.266 6.767 14.745 1.00 91.12 102 THR A O 1
ATOM 831 N N . ILE A 1 103 ? 1.722 6.979 12.564 1.00 91.38 103 ILE A N 1
ATOM 832 C CA . ILE A 1 103 ? 2.700 8.055 12.740 1.00 91.38 103 ILE A CA 1
ATOM 833 C C . ILE A 1 103 ? 2.451 9.184 11.739 1.00 91.38 103 ILE A C 1
ATOM 835 O O . ILE A 1 103 ? 2.163 8.952 10.564 1.00 91.38 103 ILE A O 1
ATOM 839 N N . SER A 1 104 ? 2.561 10.425 12.211 1.00 91.81 104 SER A N 1
ATOM 840 C CA . SER A 1 104 ? 2.580 11.620 11.366 1.00 91.81 104 SER A CA 1
ATOM 841 C C . SER A 1 104 ? 4.024 11.998 11.071 1.00 91.81 104 SER A C 1
ATOM 843 O O . SER A 1 104 ? 4.818 12.180 11.994 1.00 91.81 104 SER A O 1
ATOM 845 N N . LEU A 1 105 ? 4.356 12.210 9.800 1.00 90.19 105 LEU A N 1
ATOM 846 C CA . LEU A 1 105 ? 5.649 12.789 9.442 1.00 90.19 105 LEU A CA 1
ATOM 847 C C . LEU A 1 105 ? 5.713 14.255 9.909 1.00 90.19 105 LEU A C 1
ATOM 849 O O . LEU A 1 105 ? 4.703 14.957 9.837 1.00 90.19 105 LEU A O 1
ATOM 853 N N . PRO A 1 106 ? 6.874 14.761 10.361 1.00 88.19 106 PRO A N 1
ATOM 854 C CA . PRO A 1 106 ? 7.002 16.104 10.938 1.00 88.19 106 PRO A CA 1
ATOM 855 C C . PRO A 1 106 ? 7.100 17.216 9.872 1.00 88.19 106 PRO A C 1
ATOM 857 O O . PRO A 1 106 ? 7.753 18.238 10.087 1.00 88.19 106 PRO A O 1
ATOM 860 N N . HIS A 1 107 ? 6.541 17.003 8.677 1.00 88.62 107 HIS A N 1
ATOM 861 C CA . HIS A 1 107 ? 6.621 17.930 7.548 1.00 88.62 107 HIS A CA 1
ATOM 862 C C . HIS A 1 107 ? 5.498 17.722 6.524 1.00 88.62 107 HIS A C 1
ATOM 864 O O . HIS A 1 107 ? 4.844 16.683 6.467 1.00 88.62 107 HIS A O 1
ATOM 870 N N . ASN A 1 108 ? 5.355 18.703 5.629 1.00 86.88 108 ASN A N 1
ATOM 871 C CA . ASN A 1 108 ? 4.337 18.731 4.571 1.00 86.88 108 ASN A CA 1
ATOM 872 C C . ASN A 1 108 ? 4.854 18.322 3.178 1.00 86.88 108 ASN A C 1
ATOM 874 O O . ASN A 1 108 ? 4.131 18.443 2.184 1.00 86.88 108 ASN A O 1
ATOM 878 N N . GLU A 1 109 ? 6.108 17.865 3.079 1.00 90.06 109 GLU A N 1
ATOM 879 C CA . GLU A 1 109 ? 6.672 17.403 1.804 1.00 90.06 109 GLU A CA 1
ATOM 880 C C . GLU A 1 109 ? 5.872 16.255 1.180 1.00 90.06 109 GLU A C 1
ATOM 882 O O . GLU A 1 109 ? 5.264 15.424 1.856 1.00 90.06 109 GLU A O 1
ATOM 887 N N . LYS A 1 110 ? 5.856 16.224 -0.154 1.00 89.69 110 LYS A N 1
ATOM 888 C CA . LYS A 1 110 ? 5.126 15.207 -0.907 1.00 89.69 110 LYS A CA 1
ATOM 889 C C . LYS A 1 110 ? 5.905 13.888 -0.891 1.00 89.69 110 LYS A C 1
ATOM 891 O O . LYS A 1 110 ? 6.942 13.793 -1.542 1.00 89.69 110 LYS A O 1
ATOM 896 N N . VAL A 1 111 ? 5.346 12.884 -0.220 1.00 89.81 111 VAL A N 1
ATOM 897 C CA . VAL A 1 111 ? 5.749 11.472 -0.324 1.00 89.81 111 VAL A CA 1
ATOM 898 C C . VAL A 1 111 ? 4.985 10.840 -1.490 1.00 89.81 111 VAL A C 1
ATOM 900 O O . VAL A 1 111 ? 3.763 10.995 -1.584 1.00 89.81 111 VAL A O 1
ATOM 903 N N . VAL A 1 112 ? 5.691 10.174 -2.407 1.00 82.69 112 VAL A N 1
ATOM 904 C CA . VAL A 1 112 ? 5.078 9.559 -3.607 1.00 82.69 112 VAL A CA 1
ATOM 905 C C . VAL A 1 112 ? 5.140 8.040 -3.578 1.00 82.69 112 VAL A C 1
ATOM 907 O O . VAL A 1 112 ? 4.224 7.383 -4.060 1.00 82.69 112 VAL A O 1
ATOM 910 N N . CYS A 1 113 ? 6.203 7.491 -3.008 1.00 88.00 113 CYS A N 1
ATOM 911 C CA . CYS A 1 113 ? 6.447 6.063 -2.936 1.00 88.00 113 CYS A CA 1
ATOM 912 C C . CYS A 1 113 ? 7.126 5.741 -1.607 1.00 88.00 113 CYS A C 1
ATOM 914 O O . CYS A 1 113 ? 7.546 6.639 -0.875 1.00 88.00 113 CYS A O 1
ATOM 916 N N . GLY A 1 114 ? 7.249 4.455 -1.323 1.00 91.62 114 GLY A N 1
ATOM 917 C CA . GLY A 1 114 ? 8.151 3.976 -0.299 1.00 91.62 114 GLY A CA 1
ATOM 918 C C . GLY A 1 114 ? 8.444 2.506 -0.502 1.00 91.62 114 GLY A C 1
ATOM 919 O O . GLY A 1 114 ? 7.785 1.833 -1.298 1.00 91.62 114 GLY A O 1
ATOM 920 N N . ILE A 1 115 ? 9.447 2.027 0.213 1.00 92.62 115 ILE A N 1
ATOM 921 C CA . ILE A 1 115 ? 9.886 0.643 0.148 1.00 92.62 115 ILE A CA 1
ATOM 922 C C . ILE A 1 115 ? 10.181 0.138 1.552 1.00 92.62 115 ILE A C 1
ATOM 924 O O . ILE A 1 115 ? 10.553 0.911 2.435 1.00 92.62 115 ILE A O 1
ATOM 928 N N . PHE A 1 116 ? 9.981 -1.157 1.752 1.00 89.25 116 PHE A N 1
ATOM 929 C CA . PHE A 1 116 ? 10.228 -1.810 3.022 1.00 89.25 116 PHE A CA 1
ATOM 930 C C . PHE A 1 116 ? 11.516 -2.623 2.982 1.00 89.25 116 PHE A C 1
ATOM 932 O O . PHE A 1 116 ? 11.722 -3.409 2.057 1.00 89.25 116 PHE A O 1
ATOM 939 N N . ASN A 1 117 ? 12.347 -2.450 4.003 1.00 87.12 117 ASN A N 1
ATOM 940 C CA . ASN A 1 117 ? 13.589 -3.173 4.207 1.00 87.12 117 ASN A CA 1
ATOM 941 C C . ASN A 1 117 ? 13.491 -4.076 5.447 1.00 87.12 117 ASN A C 1
ATOM 943 O O . ASN A 1 117 ? 12.933 -3.684 6.472 1.00 87.12 117 ASN A O 1
ATOM 947 N N . VAL A 1 118 ? 14.076 -5.272 5.352 1.00 82.75 118 VAL A N 1
ATOM 948 C CA . VAL A 1 118 ? 14.234 -6.217 6.466 1.00 82.75 118 VAL A CA 1
ATOM 949 C C . VAL A 1 118 ? 15.721 -6.442 6.680 1.00 82.75 118 VAL A C 1
ATOM 951 O O . VAL A 1 118 ? 16.426 -6.830 5.749 1.00 82.75 118 VAL A O 1
ATOM 954 N N . PHE A 1 119 ? 16.198 -6.258 7.906 1.00 76.00 119 PHE A N 1
ATOM 955 C CA . PHE A 1 119 ? 17.602 -6.465 8.254 1.00 76.00 119 PHE A CA 1
ATOM 956 C C . PHE A 1 119 ? 17.735 -7.228 9.573 1.00 76.00 119 PHE A C 1
ATOM 958 O O . PHE A 1 119 ? 16.838 -7.230 10.412 1.00 76.00 119 PHE A O 1
ATOM 965 N N . ALA A 1 120 ? 18.859 -7.915 9.758 1.00 65.25 120 ALA A N 1
ATOM 966 C CA . ALA A 1 120 ? 19.197 -8.527 11.038 1.00 65.25 120 ALA A CA 1
ATOM 967 C C . ALA A 1 120 ? 19.899 -7.489 11.923 1.00 65.25 120 ALA A C 1
ATOM 969 O O . ALA A 1 120 ? 20.823 -6.815 11.461 1.00 65.25 120 ALA A O 1
ATOM 970 N N . THR A 1 121 ? 19.488 -7.360 13.184 1.00 62.19 121 THR A N 1
ATOM 971 C CA . THR A 1 121 ? 20.211 -6.547 14.166 1.00 62.19 121 THR A CA 1
ATOM 972 C C . THR A 1 121 ? 21.410 -7.328 14.707 1.00 62.19 121 THR A C 1
ATOM 974 O O . THR A 1 121 ? 21.353 -8.541 14.925 1.00 62.19 121 THR A O 1
ATOM 977 N N . ASN A 1 122 ? 22.525 -6.626 14.915 1.00 51.06 122 ASN A N 1
ATOM 978 C CA . ASN A 1 122 ? 23.791 -7.245 15.315 1.00 51.06 122 ASN A CA 1
ATOM 979 C C . ASN A 1 122 ? 23.836 -7.668 16.793 1.00 51.06 122 ASN A C 1
ATOM 981 O O . ASN A 1 122 ? 24.707 -8.454 17.155 1.00 51.06 122 ASN A O 1
ATOM 985 N N . GLU A 1 123 ? 22.952 -7.138 17.642 1.00 57.53 123 GLU A N 1
ATOM 986 C CA . GLU A 1 123 ? 23.072 -7.297 19.098 1.00 57.53 123 GLU A CA 1
ATOM 987 C C . GLU A 1 123 ? 22.335 -8.536 19.628 1.00 57.53 123 GLU A C 1
ATOM 989 O O . GLU A 1 123 ? 22.889 -9.230 20.475 1.00 57.53 123 GLU A O 1
ATOM 994 N N . ASP A 1 124 ? 21.182 -8.901 19.047 1.00 57.09 124 ASP A N 1
ATOM 995 C CA . ASP A 1 124 ? 20.354 -10.023 19.533 1.00 57.09 124 ASP A CA 1
ATOM 996 C C . ASP A 1 124 ? 19.876 -10.987 18.426 1.00 57.09 124 ASP A C 1
ATOM 998 O O . ASP A 1 124 ? 19.115 -11.921 18.690 1.00 57.09 124 ASP A O 1
ATOM 1002 N N . GLY A 1 125 ? 20.268 -10.764 17.164 1.00 58.31 125 GLY A N 1
ATOM 1003 C CA . GLY A 1 125 ? 19.727 -11.511 16.019 1.00 58.31 125 GLY A CA 1
ATOM 1004 C C . GLY A 1 125 ? 18.235 -11.251 15.773 1.00 58.31 125 GLY A C 1
ATOM 1005 O O . GLY A 1 125 ? 17.578 -12.015 15.063 1.00 58.31 125 GLY A O 1
ATOM 1006 N N . THR A 1 126 ? 17.685 -10.187 16.364 1.00 64.56 126 THR A N 1
ATOM 1007 C CA . THR A 1 126 ? 16.305 -9.758 16.136 1.00 64.56 126 THR A CA 1
ATOM 1008 C C . THR A 1 126 ? 16.192 -9.122 14.752 1.00 64.56 126 THR A C 1
ATOM 1010 O O . THR A 1 126 ? 17.094 -8.431 14.286 1.00 64.56 126 THR A O 1
ATOM 1013 N N . THR A 1 127 ? 15.100 -9.383 14.041 1.00 72.00 127 THR A N 1
ATOM 1014 C CA . THR A 1 127 ? 14.859 -8.771 12.730 1.00 72.00 127 THR A CA 1
ATOM 1015 C C . THR A 1 127 ? 14.348 -7.348 12.920 1.00 72.00 127 THR A C 1
ATOM 1017 O O . THR A 1 127 ? 13.296 -7.159 13.531 1.00 72.00 127 THR A O 1
ATOM 1020 N N . GLY A 1 128 ? 15.088 -6.368 12.411 1.00 77.44 128 GLY A N 1
ATOM 1021 C CA . GLY A 1 128 ? 14.652 -4.985 12.291 1.00 77.44 128 GLY A CA 1
ATOM 1022 C C . GLY A 1 128 ? 13.893 -4.763 10.985 1.00 77.44 128 GLY A C 1
ATOM 1023 O O . GLY A 1 128 ? 14.130 -5.439 9.977 1.00 77.44 128 GLY A O 1
ATOM 1024 N N . PHE A 1 129 ? 12.963 -3.818 11.022 1.00 86.56 129 PHE A N 1
ATOM 1025 C CA . PHE A 1 129 ? 12.087 -3.484 9.912 1.00 86.56 129 PHE A CA 1
ATOM 1026 C C . PHE A 1 129 ? 12.111 -1.978 9.689 1.00 86.56 129 PHE A C 1
ATOM 1028 O O . PHE A 1 129 ? 11.995 -1.216 10.642 1.00 86.56 129 PHE A O 1
ATOM 1035 N N . GLU A 1 130 ? 12.223 -1.550 8.439 1.00 91.25 130 GLU A N 1
ATOM 1036 C CA . GLU A 1 130 ? 12.361 -0.137 8.086 1.00 91.25 130 GLU A CA 1
ATOM 1037 C C . GLU A 1 130 ? 11.511 0.206 6.872 1.00 91.25 130 GLU A C 1
ATOM 1039 O O . GLU A 1 130 ? 11.520 -0.504 5.866 1.00 91.25 130 GLU A O 1
ATOM 1044 N N . ILE A 1 131 ? 10.825 1.343 6.926 1.00 93.62 131 ILE A N 1
ATOM 1045 C CA . ILE A 1 131 ? 10.124 1.916 5.782 1.00 93.62 131 ILE A CA 1
ATOM 1046 C C . ILE A 1 131 ? 10.893 3.141 5.305 1.00 93.62 131 ILE A C 1
ATOM 1048 O O . ILE A 1 131 ? 10.970 4.149 6.001 1.00 93.62 131 ILE A O 1
ATOM 1052 N N . TRP A 1 132 ? 11.400 3.078 4.080 1.00 95.38 132 TRP A N 1
ATOM 1053 C CA . TRP A 1 132 ? 12.047 4.197 3.409 1.00 95.38 132 TRP A CA 1
ATOM 1054 C C . TRP A 1 132 ? 11.006 4.975 2.605 1.00 95.38 132 TRP A C 1
ATOM 1056 O O . TRP A 1 132 ? 10.314 4.407 1.759 1.00 95.38 132 TRP A O 1
ATOM 1066 N N . LEU A 1 133 ? 10.914 6.283 2.842 1.00 95.44 133 LEU A N 1
ATOM 1067 C CA . LEU A 1 133 ? 9.925 7.194 2.263 1.00 95.44 133 LEU A CA 1
ATOM 1068 C C . LEU A 1 133 ? 10.613 8.343 1.506 1.00 95.44 133 LEU A C 1
ATOM 1070 O O . LEU A 1 133 ? 10.725 9.467 2.015 1.00 95.44 133 LEU A O 1
ATOM 1074 N N . PRO A 1 134 ? 11.078 8.093 0.268 1.00 95.06 134 PRO A N 1
ATOM 1075 C CA . PRO A 1 134 ? 11.578 9.140 -0.608 1.00 95.06 134 PRO A CA 1
ATOM 1076 C C . PRO A 1 134 ? 10.509 10.200 -0.874 1.00 95.06 134 PRO A C 1
ATOM 1078 O O . PRO A 1 134 ? 9.366 9.910 -1.246 1.00 95.06 134 PRO A O 1
ATOM 1081 N N . SER A 1 135 ? 10.913 11.450 -0.712 1.00 94.00 135 SER A N 1
ATOM 1082 C CA . SER A 1 135 ? 10.039 12.611 -0.742 1.00 94.00 135 SER A CA 1
ATOM 1083 C C . SER A 1 135 ? 10.576 13.693 -1.667 1.00 94.00 135 SER A C 1
ATOM 1085 O O . SER A 1 135 ? 11.710 13.678 -2.155 1.00 94.00 135 SER A O 1
ATOM 1087 N N . TYR A 1 136 ? 9.729 14.682 -1.920 1.00 93.81 136 TYR A N 1
ATOM 1088 C CA . TYR A 1 136 ? 10.151 15.907 -2.580 1.00 93.81 136 TYR A CA 1
ATOM 1089 C C . TYR A 1 136 ? 11.133 16.682 -1.695 1.00 93.81 136 TYR A C 1
ATOM 1091 O O . TYR A 1 136 ? 11.250 16.438 -0.494 1.00 93.81 136 TYR A O 1
ATOM 1099 N N . ASN A 1 137 ? 11.824 17.649 -2.297 1.00 93.00 137 ASN A N 1
ATOM 1100 C CA . ASN A 1 137 ? 12.753 18.528 -1.593 1.00 93.00 137 ASN A CA 1
ATOM 1101 C C . ASN A 1 137 ? 13.965 17.816 -0.959 1.00 93.00 137 ASN A C 1
ATOM 1103 O O . ASN A 1 137 ? 14.421 18.201 0.116 1.00 93.00 137 ASN A O 1
ATOM 1107 N N . SER A 1 138 ? 14.538 16.849 -1.681 1.00 93.56 138 SER A N 1
ATOM 1108 C CA . SER A 1 138 ? 15.775 16.139 -1.334 1.00 93.56 138 SER A CA 1
ATOM 1109 C C . SER A 1 138 ? 15.704 15.381 -0.010 1.00 93.56 138 SER A C 1
ATOM 1111 O O . SER A 1 138 ? 16.692 15.333 0.718 1.00 93.56 138 SER A O 1
ATOM 1113 N N . ARG A 1 139 ? 14.552 14.812 0.330 1.00 93.25 139 ARG A N 1
ATOM 1114 C CA . ARG A 1 139 ? 14.323 14.200 1.637 1.00 93.25 139 ARG A CA 1
ATOM 1115 C C . ARG A 1 139 ? 13.985 12.723 1.496 1.00 93.25 139 ARG A C 1
ATOM 1117 O O . ARG A 1 139 ? 13.171 12.366 0.652 1.00 93.25 139 ARG A O 1
ATOM 1124 N N . ILE A 1 140 ? 14.582 11.891 2.338 1.00 95.12 140 ILE A N 1
ATOM 1125 C CA . ILE A 1 140 ? 14.203 10.490 2.521 1.00 95.12 140 ILE A CA 1
ATOM 1126 C C . ILE A 1 140 ? 13.995 10.293 4.016 1.00 95.12 140 ILE A C 1
ATOM 1128 O O . ILE A 1 140 ? 14.946 10.440 4.781 1.00 95.12 140 ILE A O 1
ATOM 1132 N N . ASP A 1 141 ? 12.770 10.001 4.432 1.00 94.50 141 ASP A N 1
ATOM 1133 C CA . ASP A 1 141 ? 12.479 9.635 5.818 1.00 94.50 141 ASP A CA 1
ATOM 1134 C C . ASP A 1 141 ? 12.532 8.115 5.958 1.00 94.50 141 ASP A C 1
ATOM 1136 O O . ASP A 1 141 ? 12.100 7.392 5.062 1.00 94.50 141 ASP A O 1
ATOM 1140 N N . ILE A 1 142 ? 13.094 7.631 7.056 1.00 94.38 142 ILE A N 1
ATOM 1141 C CA . ILE A 1 142 ? 13.262 6.210 7.351 1.00 94.38 142 ILE A CA 1
ATOM 1142 C C . ILE A 1 142 ? 12.550 5.963 8.665 1.00 94.38 142 ILE A C 1
ATOM 1144 O O . ILE A 1 142 ? 12.918 6.552 9.677 1.00 94.38 142 ILE A O 1
ATOM 1148 N N . VAL A 1 143 ? 11.493 5.161 8.630 1.00 92.69 143 VAL A N 1
ATOM 1149 C CA . VAL A 1 143 ? 10.662 4.863 9.795 1.00 92.69 143 VAL A CA 1
ATOM 1150 C C . VAL A 1 143 ? 10.936 3.439 10.241 1.00 92.69 143 VAL A C 1
ATOM 1152 O O . VAL A 1 143 ? 10.627 2.491 9.516 1.00 92.69 143 VAL A O 1
ATOM 1155 N N . ASP A 1 144 ? 11.477 3.308 11.442 1.00 90.44 144 ASP A N 1
ATOM 1156 C CA . ASP A 1 144 ? 11.746 2.024 12.071 1.00 90.44 144 ASP A CA 1
ATOM 1157 C C . ASP A 1 144 ? 10.437 1.402 12.576 1.00 90.44 144 ASP A C 1
ATOM 1159 O O . ASP A 1 144 ? 9.561 2.082 13.117 1.00 90.44 144 ASP A O 1
ATOM 1163 N N . VAL A 1 145 ? 10.297 0.092 12.397 1.00 87.38 145 VAL A N 1
ATOM 1164 C CA . VAL A 1 145 ? 9.128 -0.691 12.795 1.00 87.38 145 VAL A CA 1
ATOM 1165 C C . VAL A 1 145 ? 9.590 -1.835 13.694 1.00 87.38 145 VAL A C 1
ATOM 1167 O O . VAL A 1 145 ? 10.473 -2.619 13.354 1.00 87.38 145 VAL A O 1
ATOM 1170 N N . LEU A 1 146 ? 8.987 -1.957 14.871 1.00 83.44 146 LEU A N 1
ATOM 1171 C CA . LEU A 1 146 ? 9.223 -3.095 15.750 1.00 83.44 146 LEU A CA 1
ATOM 1172 C C . LEU A 1 146 ? 8.500 -4.345 15.231 1.00 83.44 146 LEU A C 1
ATOM 1174 O O . LEU A 1 146 ? 7.390 -4.233 14.707 1.00 83.44 146 LEU A O 1
ATOM 1178 N N . PRO A 1 147 ? 9.028 -5.556 15.490 1.00 79.31 147 PRO A N 1
ATOM 1179 C CA . PRO A 1 147 ? 8.309 -6.808 15.229 1.00 79.31 147 PRO A CA 1
ATOM 1180 C C . PRO A 1 147 ? 6.944 -6.920 15.927 1.00 79.31 147 PRO A C 1
ATOM 1182 O O . PRO A 1 147 ? 6.093 -7.707 15.522 1.00 79.31 147 PRO A O 1
ATOM 1185 N N . SER A 1 148 ? 6.710 -6.145 16.991 1.00 78.62 148 SER A N 1
ATOM 1186 C CA . SER A 1 148 ? 5.399 -6.059 17.645 1.00 78.62 148 SER A CA 1
ATOM 1187 C C . SER A 1 148 ? 4.359 -5.280 16.833 1.00 78.62 148 SER A C 1
ATOM 1189 O O . SER A 1 148 ? 3.179 -5.360 17.155 1.00 78.62 148 SER A O 1
ATOM 1191 N N . GLY A 1 149 ? 4.768 -4.558 15.783 1.00 80.06 149 GLY A N 1
ATOM 1192 C CA . GLY A 1 149 ? 3.886 -3.724 14.970 1.00 80.06 149 GLY A CA 1
ATOM 1193 C C . GLY A 1 149 ? 3.757 -2.283 15.462 1.00 80.06 149 GLY A C 1
ATOM 1194 O O . GLY A 1 149 ? 2.702 -1.687 15.289 1.00 80.06 149 GLY A O 1
ATOM 1195 N N . ASN A 1 150 ? 4.809 -1.726 16.066 1.00 85.00 150 ASN A N 1
ATOM 1196 C CA . ASN A 1 150 ? 4.845 -0.328 16.502 1.00 85.00 150 ASN A CA 1
ATOM 1197 C C . ASN A 1 150 ? 5.909 0.455 15.739 1.00 85.00 150 ASN A C 1
ATOM 1199 O O . ASN A 1 150 ? 6.974 -0.086 15.438 1.00 85.00 150 ASN A O 1
ATOM 1203 N N . PHE A 1 151 ? 5.641 1.726 15.466 1.00 87.69 151 PHE A N 1
ATOM 1204 C CA . PHE A 1 151 ? 6.629 2.636 14.909 1.00 87.69 151 PHE A CA 1
ATOM 1205 C C . PHE A 1 151 ? 7.605 3.108 15.987 1.00 87.69 151 PHE A C 1
ATOM 1207 O O . PHE A 1 151 ? 7.236 3.362 17.134 1.00 87.69 151 PHE A O 1
ATOM 1214 N N . LEU A 1 152 ? 8.862 3.268 15.593 1.00 83.94 152 LEU A N 1
ATOM 1215 C CA . LEU A 1 152 ? 9.888 3.953 16.367 1.00 83.94 152 LEU A CA 1
ATOM 1216 C C . LEU A 1 152 ? 10.251 5.280 15.697 1.00 83.94 152 LEU A C 1
ATOM 1218 O O . LEU A 1 152 ? 9.856 5.573 14.565 1.00 83.94 152 LEU A O 1
ATOM 1222 N N . GLN A 1 153 ? 10.977 6.120 16.435 1.00 72.56 153 GLN A N 1
ATOM 1223 C CA . GLN A 1 153 ? 11.431 7.410 15.934 1.00 72.56 153 GLN A CA 1
ATOM 1224 C C . GLN A 1 153 ? 12.305 7.211 14.693 1.00 72.56 153 GLN A C 1
ATOM 1226 O O . GLN A 1 153 ? 13.329 6.543 14.749 1.00 72.56 153 GLN A O 1
ATOM 1231 N N . GLY A 1 154 ? 11.881 7.805 13.579 1.00 81.44 154 GLY A N 1
ATOM 1232 C CA . GLY A 1 154 ? 12.577 7.680 12.307 1.00 81.44 154 GLY A CA 1
ATOM 1233 C C . GLY A 1 154 ? 13.797 8.590 12.169 1.00 81.44 154 GLY A C 1
ATOM 1234 O O . GLY A 1 154 ? 13.948 9.588 12.879 1.00 81.44 154 GLY A O 1
ATOM 1235 N N . SER A 1 155 ? 14.642 8.275 11.191 1.00 89.69 155 SER A N 1
ATOM 1236 C CA . SER A 1 155 ? 15.755 9.117 10.753 1.00 89.69 155 SER A CA 1
ATOM 1237 C C . SER A 1 155 ? 15.448 9.783 9.406 1.00 89.69 155 SER A C 1
ATOM 1239 O O . SER A 1 155 ? 14.496 9.428 8.711 1.00 89.69 155 SER A O 1
ATOM 1241 N N . THR A 1 156 ? 16.234 10.794 9.029 1.00 93.62 156 THR A N 1
ATOM 1242 C CA . THR A 1 156 ? 16.060 11.495 7.749 1.00 93.62 156 THR A CA 1
ATOM 1243 C C . THR A 1 156 ? 17.402 11.657 7.046 1.00 93.62 156 THR A C 1
ATOM 1245 O O . THR A 1 156 ? 18.355 12.184 7.621 1.00 93.62 156 THR A O 1
ATOM 1248 N N . ILE A 1 157 ? 17.452 11.295 5.764 1.00 93.56 157 ILE A N 1
ATOM 1249 C CA . ILE A 1 157 ? 18.572 11.580 4.865 1.00 93.56 157 ILE A CA 1
ATOM 1250 C C . ILE A 1 157 ? 18.217 12.792 3.998 1.00 93.56 157 ILE A C 1
ATOM 1252 O O . ILE A 1 157 ? 17.201 12.806 3.297 1.00 93.56 157 ILE A O 1
ATOM 1256 N N . PHE A 1 158 ? 19.093 13.802 3.995 1.00 91.94 158 PHE A N 1
ATOM 1257 C CA . PHE A 1 158 ? 19.008 14.937 3.074 1.00 91.94 158 PHE A CA 1
ATOM 1258 C C . PHE A 1 158 ? 19.955 14.749 1.890 1.00 91.94 158 PHE A C 1
ATOM 1260 O O . PHE A 1 158 ? 21.178 14.722 2.029 1.00 91.94 158 PHE A O 1
ATOM 1267 N N . CYS A 1 159 ? 19.379 14.635 0.702 1.00 88.12 159 CYS A N 1
ATOM 1268 C CA . CYS A 1 159 ? 20.099 14.321 -0.520 1.00 88.12 159 CYS A CA 1
ATOM 1269 C C . CYS A 1 159 ? 20.776 15.568 -1.094 1.00 88.12 159 CYS A C 1
ATOM 1271 O O . 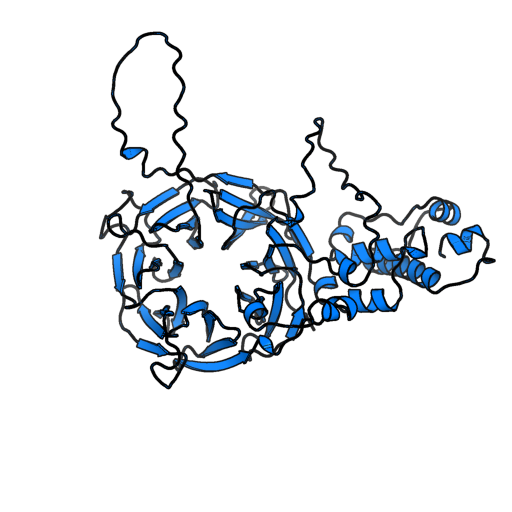CYS A 1 159 ? 20.152 16.609 -1.309 1.00 88.12 159 CYS A O 1
ATOM 1273 N N . VAL A 1 160 ? 22.072 15.461 -1.367 1.00 80.44 160 VAL A N 1
ATOM 1274 C CA . VAL A 1 160 ? 22.860 16.554 -1.939 1.00 80.44 160 VAL A CA 1
ATOM 1275 C C . VAL A 1 160 ? 23.030 16.305 -3.432 1.00 80.44 160 VAL A C 1
ATOM 1277 O O . VAL A 1 160 ? 23.472 15.229 -3.831 1.00 80.44 160 VAL A O 1
ATOM 1280 N N . ASP A 1 161 ? 22.711 17.303 -4.256 1.00 67.94 161 ASP A N 1
ATOM 1281 C CA . ASP A 1 161 ? 22.998 17.250 -5.689 1.00 67.94 161 ASP A CA 1
ATOM 1282 C C . ASP A 1 161 ? 24.516 17.346 -5.916 1.00 67.94 161 ASP A C 1
ATOM 1284 O O . ASP A 1 161 ? 25.120 18.415 -5.797 1.00 67.94 161 ASP A O 1
ATOM 1288 N N . ARG A 1 162 ? 25.148 16.197 -6.180 1.00 64.94 162 ARG A N 1
ATOM 1289 C CA . ARG A 1 162 ? 26.597 16.088 -6.409 1.00 64.94 162 ARG A CA 1
ATOM 1290 C C . ARG A 1 162 ? 26.995 16.284 -7.874 1.00 64.94 162 ARG A C 1
ATOM 1292 O O . ARG A 1 162 ? 28.172 16.501 -8.133 1.00 64.94 162 ARG A O 1
ATOM 1299 N N . ILE A 1 163 ? 26.049 16.288 -8.821 1.00 59.00 163 ILE A N 1
ATOM 1300 C CA . ILE A 1 163 ? 26.356 16.400 -10.260 1.00 59.00 163 ILE A CA 1
ATOM 1301 C C . ILE A 1 163 ? 26.910 17.794 -10.604 1.00 59.00 163 ILE A C 1
ATOM 1303 O O . ILE A 1 163 ? 27.710 17.944 -11.525 1.00 59.00 163 ILE A O 1
ATOM 1307 N N . GLN A 1 164 ? 26.540 18.831 -9.846 1.00 50.41 164 GLN A N 1
ATOM 1308 C CA . GLN A 1 164 ? 27.060 20.186 -10.064 1.00 50.41 164 GLN A CA 1
ATOM 1309 C C . GLN A 1 164 ? 28.409 20.469 -9.388 1.00 50.41 164 GLN A C 1
ATOM 1311 O O . GLN A 1 164 ? 29.088 21.406 -9.808 1.00 50.41 164 GLN A O 1
ATOM 1316 N N . MET A 1 165 ? 28.825 19.695 -8.377 1.00 44.41 165 MET A N 1
ATOM 1317 C CA . MET A 1 165 ? 30.084 19.972 -7.666 1.00 44.41 165 MET A CA 1
ATOM 1318 C C . MET A 1 165 ? 31.329 19.704 -8.521 1.00 44.41 165 MET A C 1
ATOM 1320 O O . MET A 1 165 ? 32.324 20.412 -8.369 1.00 44.41 165 MET A O 1
ATOM 1324 N N . ASP A 1 166 ? 31.255 18.770 -9.470 1.00 41.78 166 ASP A N 1
ATOM 1325 C CA . ASP A 1 166 ? 32.375 18.467 -10.372 1.00 41.78 166 ASP A CA 1
ATOM 1326 C C . ASP A 1 166 ? 32.511 19.453 -11.548 1.00 41.78 166 ASP A C 1
ATOM 1328 O O . ASP A 1 166 ? 33.543 19.475 -12.213 1.00 41.78 166 ASP A O 1
ATOM 1332 N N . ASN A 1 167 ? 31.525 20.332 -11.771 1.00 38.88 167 ASN A N 1
ATOM 1333 C CA . ASN A 1 167 ? 31.564 21.344 -12.837 1.00 38.88 167 ASN A CA 1
ATOM 1334 C C . ASN A 1 167 ? 32.035 22.734 -12.371 1.00 38.88 167 ASN A C 1
ATOM 1336 O O . ASN A 1 167 ? 32.140 23.652 -13.187 1.00 38.88 167 ASN A O 1
ATOM 1340 N N . SER A 1 168 ? 32.337 22.924 -11.082 1.00 33.03 168 SER A N 1
ATOM 1341 C CA . SER A 1 168 ? 32.993 24.150 -10.614 1.00 33.03 168 SER A CA 1
ATOM 1342 C C . SER A 1 168 ? 34.518 24.011 -10.720 1.00 33.03 168 SER A C 1
ATOM 1344 O O . SER A 1 168 ? 35.083 23.151 -10.041 1.00 33.03 168 SER A O 1
ATOM 1346 N N . PRO A 1 169 ? 35.220 24.834 -11.527 1.00 34.75 169 PRO A N 1
ATOM 1347 C CA . PRO A 1 169 ? 36.672 24.759 -11.607 1.00 34.75 169 PRO A CA 1
ATOM 1348 C C . PRO A 1 169 ? 37.273 25.096 -10.240 1.00 34.75 169 PRO A C 1
ATOM 1350 O O . PRO A 1 169 ? 37.020 26.167 -9.683 1.00 34.75 169 PRO A O 1
ATOM 1353 N N . ARG A 1 170 ? 38.083 24.180 -9.694 1.00 37.44 170 ARG A N 1
ATOM 1354 C CA . ARG A 1 170 ? 38.934 24.461 -8.534 1.00 37.44 170 ARG A CA 1
ATOM 1355 C C . ARG A 1 170 ? 39.948 25.527 -8.946 1.00 37.44 170 ARG A C 1
ATOM 1357 O O . ARG A 1 170 ? 40.921 25.231 -9.629 1.00 37.44 170 ARG A O 1
ATOM 1364 N N . SER A 1 171 ? 39.703 26.777 -8.568 1.00 34.44 171 SER A N 1
ATOM 1365 C CA . SER A 1 171 ? 40.720 27.819 -8.650 1.00 34.44 171 SER A CA 1
ATOM 1366 C C . SER A 1 171 ? 41.679 27.650 -7.475 1.00 34.44 171 SER A C 1
ATOM 1368 O O . SER A 1 171 ? 41.369 28.052 -6.351 1.00 34.44 171 SER A O 1
ATOM 1370 N N . ASP A 1 172 ? 42.836 27.055 -7.740 1.00 35.22 172 ASP A N 1
ATOM 1371 C CA . ASP A 1 172 ? 43.993 27.124 -6.856 1.00 35.22 172 ASP A CA 1
ATOM 1372 C C . ASP A 1 172 ? 44.458 28.580 -6.760 1.00 35.22 172 ASP A C 1
ATOM 1374 O O . ASP A 1 172 ? 45.044 29.098 -7.704 1.00 35.22 172 ASP A O 1
ATOM 1378 N N . PHE A 1 173 ? 44.223 29.251 -5.629 1.00 34.28 173 PHE A N 1
ATOM 1379 C CA . PHE A 1 173 ? 45.018 30.420 -5.249 1.00 34.28 173 PHE A CA 1
ATOM 1380 C C . PHE A 1 173 ? 45.210 30.510 -3.733 1.00 34.28 173 PHE A C 1
ATOM 1382 O O . PHE A 1 173 ? 44.278 30.500 -2.931 1.00 34.28 173 PHE A O 1
ATOM 1389 N N . SER A 1 174 ? 46.486 30.611 -3.380 1.00 35.25 174 SER A N 1
ATOM 1390 C CA . SER A 1 174 ? 47.070 30.820 -2.062 1.00 35.25 174 SER A CA 1
ATOM 1391 C C . SER A 1 174 ? 46.644 32.131 -1.383 1.00 35.25 174 SER A C 1
ATOM 1393 O O . SER A 1 174 ? 46.577 33.169 -2.034 1.00 35.25 174 SER A O 1
ATOM 1395 N N . ASN A 1 175 ? 46.476 32.067 -0.055 1.00 33.50 175 ASN A N 1
ATOM 1396 C CA . ASN A 1 175 ? 46.606 33.119 0.970 1.00 33.50 175 ASN A CA 1
ATOM 1397 C C . ASN A 1 175 ? 46.475 34.606 0.558 1.00 33.50 175 ASN A C 1
ATOM 1399 O O . ASN A 1 175 ? 47.410 35.184 0.014 1.00 33.50 175 ASN A O 1
ATOM 1403 N N . SER A 1 176 ? 45.440 35.293 1.062 1.00 28.58 176 SER A N 1
ATOM 1404 C CA . SER A 1 176 ? 45.616 36.470 1.942 1.00 28.58 176 SER A CA 1
ATOM 1405 C C . SER A 1 176 ? 44.292 36.929 2.584 1.00 28.58 176 SER A C 1
ATOM 1407 O O . SER A 1 176 ? 43.195 36.543 2.198 1.00 28.58 176 SER A O 1
ATOM 1409 N N . SER A 1 177 ? 44.439 37.698 3.656 1.00 33.03 177 SER A N 1
ATOM 1410 C CA . SER A 1 177 ? 43.486 38.065 4.707 1.00 33.03 177 SER A CA 1
ATOM 1411 C C . SER A 1 177 ? 42.293 38.961 4.327 1.00 33.03 177 SER A C 1
ATOM 1413 O O . SER A 1 177 ? 42.440 39.908 3.566 1.00 33.03 177 SER A O 1
ATOM 1415 N N . LYS A 1 178 ? 41.186 38.750 5.065 1.00 36.22 178 LYS A N 1
ATOM 1416 C CA . LYS A 1 178 ? 40.111 39.690 5.472 1.00 36.22 178 LYS A CA 1
ATOM 1417 C C . LYS A 1 178 ? 39.450 40.557 4.382 1.00 36.22 178 LYS A C 1
ATOM 1419 O O . LYS A 1 178 ? 39.919 41.643 4.076 1.00 36.22 178 LYS A O 1
ATOM 1424 N N . SER A 1 179 ? 38.208 40.214 4.027 1.00 29.59 179 SER A N 1
ATOM 1425 C CA . SER A 1 179 ? 37.083 41.160 4.147 1.00 29.59 179 SER A CA 1
ATOM 1426 C C . SER A 1 179 ? 35.736 40.433 4.132 1.00 29.59 179 SER A C 1
ATOM 1428 O O . SER A 1 179 ? 35.506 39.494 3.375 1.00 29.59 179 SER A O 1
ATOM 1430 N N . SER A 1 180 ? 34.850 40.878 5.016 1.00 43.28 180 SER A N 1
ATOM 1431 C CA . SER A 1 180 ? 33.434 40.542 5.078 1.00 43.28 180 SER A CA 1
ATOM 1432 C C . SER A 1 180 ? 32.723 40.930 3.779 1.00 43.28 180 SER A C 1
ATOM 1434 O O . SER A 1 180 ? 32.533 42.118 3.513 1.00 43.28 180 SER A O 1
ATOM 1436 N N . ARG A 1 181 ? 32.281 39.942 2.998 1.00 33.69 181 ARG A N 1
ATOM 1437 C CA . ARG A 1 181 ? 31.247 40.119 1.973 1.00 33.69 181 ARG A CA 1
ATOM 1438 C C . ARG A 1 181 ? 30.282 38.942 2.029 1.00 33.69 181 ARG A C 1
ATOM 1440 O O . ARG A 1 181 ? 30.691 37.793 2.165 1.00 33.69 181 ARG A O 1
ATOM 1447 N N . SER A 1 182 ? 29.001 39.286 2.022 1.00 35.44 182 SER A N 1
ATOM 1448 C CA . SER A 1 182 ? 27.838 38.408 2.084 1.00 35.44 182 SER A CA 1
ATOM 1449 C C . SER A 1 182 ? 28.011 37.166 1.212 1.00 35.44 182 SER A C 1
ATOM 1451 O O . SER A 1 182 ? 28.175 37.268 -0.003 1.00 35.44 182 SER A O 1
ATOM 1453 N N . ARG A 1 183 ? 27.926 35.982 1.830 1.00 35.66 183 ARG A N 1
ATOM 1454 C CA . ARG A 1 183 ? 27.700 34.736 1.095 1.00 35.66 183 ARG A CA 1
ATOM 1455 C C . ARG A 1 183 ? 26.364 34.882 0.373 1.00 35.66 183 ARG A C 1
ATOM 1457 O O . ARG A 1 183 ? 25.314 34.916 1.007 1.00 35.66 183 ARG A O 1
ATOM 1464 N N . SER A 1 184 ? 26.403 35.017 -0.946 1.00 38.78 184 SER A N 1
ATOM 1465 C CA . SER A 1 184 ? 25.236 34.763 -1.779 1.00 38.78 184 SER A CA 1
ATOM 1466 C C . SER A 1 184 ? 24.756 33.346 -1.465 1.00 38.78 184 SER A C 1
ATOM 1468 O O . SER A 1 184 ? 25.500 32.396 -1.704 1.00 38.78 184 SER A O 1
ATOM 1470 N N . ASN A 1 185 ? 23.557 33.204 -0.893 1.00 36.69 185 ASN A N 1
ATOM 1471 C CA . ASN A 1 185 ? 22.889 31.913 -0.748 1.00 36.69 185 ASN A CA 1
ATOM 1472 C C . ASN A 1 185 ? 22.742 31.309 -2.150 1.00 36.69 185 ASN A C 1
ATOM 1474 O O . ASN A 1 185 ? 21.816 31.668 -2.882 1.00 36.69 185 ASN A O 1
ATOM 1478 N N . SER A 1 186 ? 23.656 30.423 -2.552 1.00 46.03 186 SER A N 1
ATOM 1479 C CA . SER A 1 186 ? 23.410 29.536 -3.680 1.00 46.03 186 SER A CA 1
ATOM 1480 C C . SER A 1 186 ? 22.171 28.729 -3.306 1.00 46.03 186 SER A C 1
ATOM 1482 O O . SER A 1 186 ? 22.167 27.985 -2.326 1.00 46.03 186 SER A O 1
ATOM 1484 N N . ARG A 1 187 ? 21.062 28.954 -4.017 1.00 50.66 187 ARG A N 1
ATOM 1485 C CA . ARG A 1 187 ? 19.854 28.144 -3.844 1.00 50.66 187 ARG A CA 1
ATOM 1486 C C . ARG A 1 187 ? 20.239 26.707 -4.180 1.00 50.66 187 ARG A C 1
ATOM 1488 O O . ARG A 1 187 ? 20.457 26.397 -5.346 1.00 50.66 187 ARG A O 1
ATOM 1495 N N . GLN A 1 188 ? 20.370 25.868 -3.160 1.00 60.78 188 GLN A N 1
ATOM 1496 C CA . GLN A 1 188 ? 20.634 24.446 -3.326 1.00 60.78 188 GLN A CA 1
ATOM 1497 C C . GLN A 1 188 ? 19.496 23.849 -4.164 1.00 60.78 188 GLN A C 1
ATOM 1499 O O . GLN A 1 188 ? 18.320 24.050 -3.843 1.00 60.78 188 GLN A O 1
ATOM 1504 N N . HIS A 1 189 ? 19.838 23.199 -5.279 1.00 72.38 189 HIS A N 1
ATOM 1505 C CA . HIS A 1 189 ? 18.842 22.578 -6.143 1.00 72.38 189 HIS A CA 1
ATOM 1506 C C . HIS A 1 189 ? 18.152 21.453 -5.365 1.00 72.38 189 HIS A C 1
ATOM 1508 O O . HIS A 1 189 ? 18.810 20.613 -4.751 1.00 72.38 189 HIS A O 1
ATOM 1514 N N . LYS A 1 190 ? 16.820 21.466 -5.356 1.00 87.25 190 LYS A N 1
ATOM 1515 C CA . LYS A 1 190 ? 16.008 20.485 -4.638 1.00 87.25 190 LYS A CA 1
ATOM 1516 C C . LYS A 1 190 ? 15.676 19.312 -5.561 1.00 87.25 190 LYS A C 1
ATOM 1518 O O . LYS A 1 190 ? 15.237 19.528 -6.689 1.00 87.25 190 LYS A O 1
ATOM 1523 N N . ILE A 1 191 ? 15.901 18.090 -5.091 1.00 92.38 191 ILE A N 1
ATOM 1524 C CA . ILE A 1 191 ? 15.636 16.841 -5.815 1.00 92.38 191 ILE A CA 1
ATOM 1525 C C . ILE A 1 191 ? 14.210 16.399 -5.484 1.00 92.38 191 ILE A C 1
ATOM 1527 O O . ILE A 1 191 ? 13.839 16.331 -4.315 1.00 92.38 191 ILE A O 1
ATOM 1531 N N . ASN A 1 192 ? 13.400 16.098 -6.497 1.00 95.19 192 ASN A N 1
ATOM 1532 C CA . ASN A 1 192 ? 12.050 15.578 -6.291 1.00 95.19 192 ASN A CA 1
ATOM 1533 C C . ASN A 1 192 ? 12.018 14.098 -6.657 1.00 95.19 192 ASN A C 1
ATOM 1535 O O . ASN A 1 192 ? 12.101 13.751 -7.833 1.00 95.19 192 ASN A O 1
ATOM 1539 N N . MET A 1 193 ? 11.917 13.245 -5.642 1.00 95.12 193 MET A N 1
ATOM 1540 C CA . MET A 1 193 ? 11.933 11.789 -5.784 1.00 95.12 193 MET A CA 1
ATOM 1541 C C . MET A 1 193 ? 10.533 11.268 -6.100 1.00 95.12 193 MET A C 1
ATOM 1543 O O . MET A 1 193 ? 9.545 11.771 -5.556 1.00 95.12 193 MET A O 1
ATOM 1547 N N . ILE A 1 194 ? 10.439 10.284 -6.995 1.00 94.69 194 ILE A N 1
ATOM 1548 C CA . ILE A 1 194 ? 9.147 9.823 -7.529 1.00 94.69 194 ILE A CA 1
ATOM 1549 C C . ILE A 1 194 ? 8.957 8.306 -7.535 1.00 94.69 194 ILE A C 1
ATOM 1551 O O . ILE A 1 194 ? 7.815 7.863 -7.442 1.00 94.69 194 ILE A O 1
ATOM 1555 N N . CYS A 1 195 ? 10.027 7.516 -7.600 1.00 95.25 195 CYS A N 1
ATOM 1556 C CA . CYS A 1 195 ? 9.961 6.060 -7.478 1.00 95.25 195 CYS A CA 1
ATOM 1557 C C . CYS A 1 195 ? 11.191 5.524 -6.738 1.00 95.25 195 CYS A C 1
ATOM 1559 O O . CYS A 1 195 ? 12.234 6.180 -6.707 1.00 95.25 195 CYS A O 1
ATOM 1561 N N . CYS A 1 196 ? 11.073 4.335 -6.149 1.00 96.44 196 CYS A N 1
ATOM 1562 C CA . CYS A 1 196 ? 12.191 3.645 -5.520 1.00 96.44 196 CYS A CA 1
ATOM 1563 C C . CYS A 1 196 ? 12.061 2.125 -5.639 1.00 96.44 196 CYS A C 1
ATOM 1565 O O . CYS A 1 196 ? 10.969 1.603 -5.858 1.00 96.44 196 CYS A O 1
ATOM 1567 N N . CYS A 1 197 ? 13.189 1.431 -5.522 1.00 95.94 197 CYS A N 1
ATOM 1568 C CA . CYS A 1 197 ? 13.273 -0.024 -5.525 1.00 95.94 197 CYS A CA 1
ATOM 1569 C C . CYS A 1 197 ? 14.492 -0.456 -4.699 1.00 95.94 197 CYS A C 1
ATOM 1571 O O . CYS A 1 197 ? 15.532 0.203 -4.755 1.00 95.94 197 CYS A O 1
ATOM 1573 N N . ILE A 1 198 ? 14.373 -1.550 -3.944 1.00 94.88 198 ILE A N 1
ATOM 1574 C CA . ILE A 1 198 ? 15.533 -2.198 -3.321 1.00 94.88 198 ILE A CA 1
ATOM 1575 C C . ILE A 1 198 ? 16.197 -3.099 -4.360 1.00 94.88 198 ILE A C 1
ATOM 1577 O O . ILE A 1 198 ? 15.555 -3.974 -4.942 1.00 94.88 198 ILE A O 1
ATOM 1581 N N . ILE A 1 199 ? 17.487 -2.873 -4.578 1.00 95.50 199 ILE A N 1
ATOM 1582 C CA . ILE A 1 199 ? 18.343 -3.638 -5.481 1.00 95.50 199 ILE A CA 1
ATOM 1583 C C . ILE A 1 199 ? 19.546 -4.093 -4.664 1.00 95.50 199 ILE A C 1
ATOM 1585 O O . ILE A 1 199 ? 20.412 -3.294 -4.303 1.00 95.50 199 ILE A O 1
ATOM 1589 N N . GLU A 1 200 ? 19.561 -5.388 -4.353 1.00 92.12 200 GLU A N 1
ATOM 1590 C CA . GLU A 1 200 ? 20.505 -6.004 -3.416 1.00 92.12 200 GLU A CA 1
ATOM 1591 C C . GLU A 1 200 ? 20.585 -5.214 -2.093 1.00 92.12 200 GLU A C 1
ATOM 1593 O O . GLU A 1 200 ? 19.579 -5.070 -1.403 1.00 92.12 200 GLU A O 1
ATOM 1598 N N . ASP A 1 201 ? 21.756 -4.676 -1.745 1.00 92.38 201 ASP A N 1
ATOM 1599 C CA . ASP A 1 201 ? 22.015 -3.956 -0.491 1.00 92.38 201 ASP A CA 1
ATOM 1600 C C . ASP A 1 201 ? 21.785 -2.429 -0.597 1.00 92.38 201 ASP A C 1
ATOM 1602 O O . ASP A 1 201 ? 22.321 -1.647 0.200 1.00 92.38 201 ASP A O 1
ATOM 1606 N N . CYS A 1 202 ? 21.054 -1.962 -1.611 1.00 95.25 202 CYS A N 1
ATOM 1607 C CA . CYS A 1 202 ? 20.841 -0.536 -1.864 1.00 95.25 202 CYS A CA 1
ATOM 1608 C C . CYS A 1 202 ? 19.378 -0.204 -2.174 1.00 95.25 202 CYS A C 1
ATOM 1610 O O . CYS A 1 202 ? 18.696 -0.943 -2.880 1.00 95.25 202 CYS A O 1
ATOM 1612 N N . VAL A 1 203 ? 18.923 0.972 -1.736 1.00 96.12 203 VAL A N 1
ATOM 1613 C CA . VAL A 1 203 ? 17.713 1.606 -2.276 1.00 96.12 203 VAL A CA 1
ATOM 1614 C C . VAL A 1 203 ? 18.120 2.488 -3.444 1.00 96.12 203 VAL A C 1
ATOM 1616 O O . VAL A 1 203 ? 18.904 3.425 -3.275 1.00 96.12 203 VAL A O 1
ATOM 1619 N N . TRP A 1 204 ? 17.579 2.211 -4.627 1.00 97.31 204 TRP A N 1
ATOM 1620 C CA . TRP A 1 204 ? 17.681 3.116 -5.768 1.00 97.31 204 TRP A CA 1
ATOM 1621 C C . TRP A 1 204 ? 16.421 3.960 -5.866 1.00 97.31 204 TRP A C 1
ATOM 1623 O O . TRP A 1 204 ? 15.311 3.465 -5.673 1.00 97.31 204 TRP A O 1
ATOM 1633 N N . ILE A 1 205 ? 16.600 5.238 -6.178 1.00 97.50 205 ILE A N 1
ATOM 1634 C CA . ILE A 1 205 ? 15.547 6.246 -6.201 1.00 97.50 205 ILE A CA 1
ATOM 1635 C C . ILE A 1 205 ? 15.643 7.027 -7.506 1.00 97.50 205 ILE A C 1
ATOM 1637 O O . ILE A 1 205 ? 16.702 7.558 -7.839 1.00 97.50 205 ILE A O 1
ATOM 1641 N N . GLY A 1 206 ? 14.530 7.112 -8.227 1.00 97.12 206 GLY A N 1
ATOM 1642 C CA . GLY A 1 206 ? 14.392 7.919 -9.434 1.00 97.12 206 GLY A CA 1
ATOM 1643 C C . GLY A 1 206 ? 13.826 9.308 -9.140 1.00 97.12 206 GLY A C 1
ATOM 1644 O O . GLY A 1 206 ? 12.934 9.456 -8.295 1.00 97.12 206 GLY A O 1
ATOM 1645 N N . ASP A 1 207 ? 14.316 10.327 -9.849 1.00 96.38 207 ASP A N 1
ATOM 1646 C CA . ASP A 1 207 ? 13.864 11.715 -9.702 1.00 96.38 207 ASP A CA 1
ATOM 1647 C C . ASP A 1 207 ? 13.066 12.253 -10.910 1.00 96.38 207 ASP A C 1
ATOM 1649 O O . ASP A 1 207 ? 12.911 11.611 -11.954 1.00 96.38 207 ASP A O 1
ATOM 1653 N N . THR A 1 208 ? 12.537 13.474 -10.771 1.00 96.00 208 THR A N 1
ATOM 1654 C CA . THR A 1 208 ? 11.740 14.144 -11.814 1.00 96.00 208 THR A CA 1
ATOM 1655 C C . THR A 1 208 ? 12.521 14.598 -13.050 1.00 96.00 208 THR A C 1
ATOM 1657 O O . THR A 1 208 ? 11.895 15.064 -14.000 1.00 96.00 208 THR A O 1
ATOM 1660 N N . ILE A 1 209 ? 13.854 14.541 -13.052 1.00 93.81 209 ILE A N 1
ATOM 1661 C CA . ILE A 1 209 ? 14.679 15.045 -14.162 1.00 93.81 209 ILE A CA 1
ATOM 1662 C C . ILE A 1 209 ? 15.473 13.953 -14.886 1.00 93.81 209 ILE A C 1
ATOM 1664 O O . ILE A 1 209 ? 16.070 14.257 -15.918 1.00 93.81 209 ILE A O 1
ATOM 1668 N N . GLY A 1 210 ? 15.430 12.708 -14.408 1.00 94.56 210 GLY A N 1
ATOM 1669 C CA . GLY A 1 210 ? 16.049 11.557 -15.070 1.00 94.56 210 GLY A CA 1
ATOM 1670 C C . GLY A 1 210 ? 17.288 11.012 -14.366 1.00 94.56 210 GLY A C 1
ATOM 1671 O O . GLY A 1 210 ? 18.058 10.277 -14.987 1.00 94.56 210 GLY A O 1
ATOM 1672 N N . ASN A 1 211 ? 17.507 11.379 -13.100 1.00 94.56 211 ASN A N 1
ATOM 1673 C CA . ASN A 1 211 ? 18.598 10.836 -12.303 1.00 94.56 211 ASN A CA 1
ATOM 1674 C C . ASN A 1 211 ? 18.152 9.640 -11.467 1.00 94.56 211 ASN A C 1
ATOM 1676 O O . ASN A 1 211 ? 17.013 9.558 -11.001 1.00 94.56 211 ASN A O 1
ATOM 1680 N N . ILE A 1 212 ? 19.120 8.763 -11.223 1.00 95.81 212 ILE A N 1
ATOM 1681 C CA . ILE A 1 212 ? 19.069 7.665 -10.269 1.00 95.81 212 ILE A CA 1
ATOM 1682 C C . ILE A 1 212 ? 20.013 7.979 -9.124 1.00 95.81 212 ILE A C 1
ATOM 1684 O O . ILE A 1 212 ? 21.174 8.313 -9.355 1.00 95.81 212 ILE A O 1
ATOM 1688 N N . HIS A 1 213 ? 19.525 7.836 -7.901 1.00 95.44 213 HIS A N 1
ATOM 1689 C CA . HIS A 1 213 ? 20.297 7.975 -6.675 1.00 95.44 213 HIS A CA 1
ATOM 1690 C C . HIS A 1 213 ? 20.296 6.642 -5.933 1.00 95.44 213 HIS A C 1
ATOM 1692 O O . HIS A 1 213 ? 19.230 6.068 -5.732 1.00 95.44 213 HIS A O 1
ATOM 1698 N N . SER A 1 214 ? 21.463 6.164 -5.514 1.00 95.81 214 SER A N 1
ATOM 1699 C CA . SER A 1 214 ? 21.599 4.936 -4.724 1.00 95.81 214 SER A CA 1
ATOM 1700 C C . SER A 1 214 ? 22.077 5.251 -3.315 1.00 95.81 214 SER A C 1
ATOM 1702 O O . SER A 1 214 ? 23.004 6.047 -3.143 1.00 95.81 214 SER A O 1
ATOM 1704 N N . TYR A 1 215 ? 21.473 4.593 -2.328 1.00 95.69 215 TYR A N 1
ATOM 1705 C CA . TYR A 1 215 ? 21.844 4.659 -0.916 1.00 95.69 215 TYR A CA 1
ATOM 1706 C C . TYR A 1 215 ? 21.960 3.250 -0.344 1.00 95.69 215 TYR A C 1
ATOM 1708 O O . TYR A 1 215 ? 21.114 2.403 -0.626 1.00 95.69 215 TYR A O 1
ATOM 1716 N N . SER A 1 216 ? 22.987 2.995 0.466 1.00 94.75 216 SER A N 1
ATOM 1717 C CA . SER A 1 216 ? 23.124 1.708 1.152 1.00 94.75 216 SER A CA 1
ATOM 1718 C C . SER A 1 216 ? 22.050 1.554 2.226 1.00 94.75 216 SER A C 1
ATOM 1720 O O . SER A 1 216 ? 21.881 2.451 3.048 1.00 94.75 216 SER A O 1
ATOM 1722 N N . ILE A 1 217 ? 21.396 0.390 2.282 1.00 92.94 217 ILE A N 1
ATOM 1723 C CA . ILE A 1 217 ? 20.459 0.059 3.373 1.00 92.94 217 ILE A CA 1
ATOM 1724 C C . ILE A 1 217 ? 21.171 -0.224 4.703 1.00 92.94 217 ILE A C 1
ATOM 1726 O O . ILE A 1 217 ? 20.531 -0.265 5.741 1.00 92.94 217 ILE A O 1
ATOM 1730 N N . LYS A 1 218 ? 22.492 -0.459 4.677 1.00 90.81 218 LYS A N 1
ATOM 1731 C CA . LYS A 1 218 ? 23.284 -0.813 5.867 1.00 90.81 218 LYS A CA 1
ATOM 1732 C C . LYS A 1 218 ? 23.930 0.410 6.507 1.00 90.81 218 LYS A C 1
ATOM 1734 O O . LYS A 1 218 ? 23.909 0.546 7.723 1.00 90.81 218 LYS A O 1
ATOM 1739 N N . SER A 1 219 ? 24.551 1.270 5.696 1.00 92.56 219 SER A N 1
ATOM 1740 C CA . SER A 1 219 ? 25.269 2.455 6.189 1.00 92.56 219 SER A CA 1
ATOM 1741 C C . SER A 1 219 ? 24.497 3.760 6.028 1.00 92.56 219 SER A C 1
ATOM 1743 O O . SER A 1 219 ? 24.949 4.780 6.540 1.00 92.56 219 SER A O 1
ATOM 1745 N N . TYR A 1 220 ? 23.370 3.757 5.304 1.00 93.56 220 TYR A N 1
ATOM 1746 C CA . TYR A 1 220 ? 22.616 4.961 4.924 1.00 93.56 220 TYR A CA 1
ATOM 1747 C C . TYR A 1 220 ? 23.402 5.947 4.049 1.00 93.56 220 TYR A C 1
ATOM 1749 O O . TYR A 1 220 ? 22.944 7.055 3.759 1.00 93.56 220 TYR A O 1
ATOM 1757 N N . GLU A 1 221 ? 24.592 5.557 3.591 1.00 94.06 221 GLU A N 1
ATOM 1758 C CA . GLU A 1 221 ? 25.453 6.417 2.797 1.00 94.06 221 GLU A CA 1
ATOM 1759 C C . GLU A 1 221 ? 25.064 6.395 1.320 1.00 94.06 221 GLU A C 1
ATOM 1761 O O . GLU A 1 221 ? 24.669 5.373 0.750 1.00 94.06 221 GLU A O 1
ATOM 1766 N N . HIS A 1 222 ? 25.230 7.554 0.685 1.00 94.75 222 HIS A N 1
ATOM 1767 C CA . HIS A 1 222 ? 25.110 7.710 -0.759 1.00 94.75 222 HIS A CA 1
ATOM 1768 C C . HIS A 1 222 ? 26.166 6.864 -1.480 1.00 94.75 222 HIS A C 1
ATOM 1770 O O . HIS A 1 222 ? 27.358 7.003 -1.215 1.00 94.75 222 HIS A O 1
ATOM 1776 N N . THR A 1 223 ? 25.725 6.020 -2.412 1.00 93.62 223 THR A N 1
ATOM 1777 C CA . THR A 1 223 ? 26.595 5.134 -3.197 1.00 93.62 223 THR A CA 1
ATOM 1778 C C . THR A 1 223 ? 26.948 5.748 -4.547 1.00 93.62 223 THR A C 1
ATOM 1780 O O . THR A 1 223 ? 28.120 5.843 -4.901 1.00 93.62 223 THR A O 1
ATOM 1783 N N . PHE A 1 224 ? 25.943 6.177 -5.318 1.00 93.12 224 PHE A N 1
ATOM 1784 C CA . PHE A 1 224 ? 26.149 6.821 -6.615 1.00 93.12 224 PHE A CA 1
ATOM 1785 C C . PHE A 1 224 ? 24.958 7.690 -7.019 1.00 93.12 224 PHE A C 1
ATOM 1787 O O . PHE A 1 224 ? 23.839 7.521 -6.532 1.00 93.12 224 PHE A O 1
ATOM 1794 N N . THR A 1 225 ? 25.212 8.623 -7.937 1.00 93.62 225 THR A N 1
ATOM 1795 C CA . THR A 1 225 ? 24.168 9.305 -8.706 1.00 93.62 225 THR A CA 1
ATOM 1796 C C . THR A 1 225 ? 24.481 9.147 -10.188 1.00 93.62 225 THR A C 1
ATOM 1798 O O . THR A 1 225 ? 25.621 9.372 -10.593 1.00 93.62 225 THR A O 1
ATOM 1801 N N . TYR A 1 226 ? 23.482 8.784 -10.988 1.00 93.19 226 TYR A N 1
ATOM 1802 C CA . TYR A 1 226 ? 23.631 8.588 -12.426 1.00 93.19 226 TYR A CA 1
ATOM 1803 C C . TYR A 1 226 ? 22.521 9.285 -13.206 1.00 93.19 226 TYR A C 1
ATOM 1805 O O . TYR A 1 226 ? 21.345 9.104 -12.902 1.00 93.19 226 TYR A O 1
ATOM 1813 N N . MET A 1 227 ? 22.890 10.049 -14.228 1.00 92.25 227 MET A N 1
ATOM 1814 C CA . MET A 1 227 ? 21.971 10.700 -15.154 1.00 92.25 227 MET A CA 1
ATOM 1815 C C . MET A 1 227 ? 21.838 9.851 -16.416 1.00 92.25 227 MET A C 1
ATOM 1817 O O . MET A 1 227 ? 22.811 9.670 -17.150 1.00 92.25 227 MET A O 1
ATOM 1821 N N . LEU A 1 228 ? 20.632 9.337 -16.664 1.00 90.31 228 LEU A N 1
ATOM 1822 C CA . LEU A 1 228 ? 20.372 8.433 -17.791 1.00 90.31 228 LEU A CA 1
ATOM 1823 C C . LEU A 1 228 ? 20.551 9.132 -19.138 1.00 90.31 228 LEU A C 1
ATOM 1825 O O . LEU A 1 228 ? 21.138 8.564 -20.055 1.00 90.31 228 LEU A O 1
ATOM 1829 N N . ASP A 1 229 ? 20.087 10.379 -19.237 1.00 88.12 229 ASP A N 1
ATOM 1830 C CA . ASP A 1 229 ? 20.268 11.207 -20.422 1.00 88.12 229 ASP A CA 1
ATOM 1831 C C . ASP A 1 229 ? 20.520 12.685 -20.040 1.00 88.12 229 ASP A C 1
ATOM 1833 O O . ASP A 1 229 ? 19.623 13.350 -19.51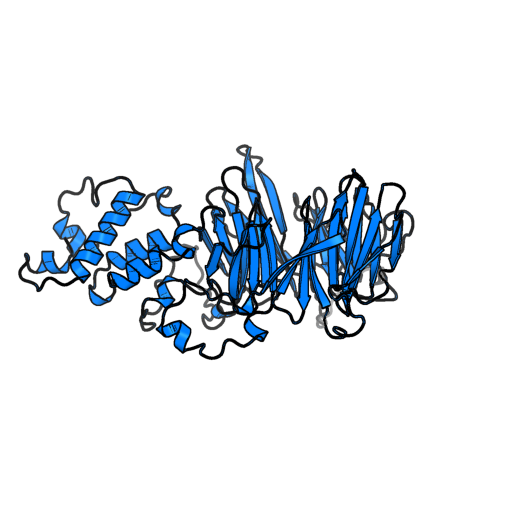4 1.00 88.12 229 ASP A O 1
ATOM 1837 N N . PRO A 1 230 ? 21.727 13.226 -20.297 1.00 84.44 230 PRO A N 1
ATOM 1838 C CA . PRO A 1 230 ? 22.064 14.622 -20.053 1.00 84.44 230 PRO A CA 1
ATOM 1839 C C . PRO A 1 230 ? 21.496 15.593 -21.089 1.00 84.44 230 PRO A C 1
ATOM 1841 O O . PRO A 1 230 ? 21.436 16.794 -20.821 1.00 84.44 230 PRO A O 1
ATOM 1844 N N . VAL A 1 231 ? 21.081 15.101 -22.255 1.00 87.88 231 VAL A N 1
ATOM 1845 C CA . VAL A 1 231 ? 20.492 15.889 -23.339 1.00 87.88 231 VAL A CA 1
ATOM 1846 C C . VAL A 1 231 ? 18.982 16.006 -23.143 1.00 87.88 231 VAL A C 1
ATOM 1848 O O . VAL A 1 231 ? 18.436 17.109 -23.205 1.00 87.88 231 VAL A O 1
ATOM 1851 N N . ILE A 1 232 ? 18.302 14.888 -22.876 1.00 88.69 232 ILE A N 1
ATOM 1852 C CA . ILE A 1 232 ? 16.840 14.821 -22.758 1.00 88.69 232 ILE A CA 1
ATOM 1853 C C . ILE A 1 232 ? 16.440 14.456 -21.328 1.00 88.69 232 ILE A C 1
ATOM 1855 O O . ILE A 1 232 ? 16.272 13.289 -20.978 1.00 88.69 232 ILE A O 1
ATOM 1859 N N . LYS A 1 233 ? 16.203 15.484 -20.509 1.00 91.69 233 LYS A N 1
ATOM 1860 C CA . LYS A 1 233 ? 15.677 15.308 -19.149 1.00 91.69 233 LYS A CA 1
ATOM 1861 C C . LYS A 1 233 ? 14.249 14.776 -19.188 1.00 91.69 233 LYS A C 1
ATOM 1863 O O . LYS A 1 233 ? 13.364 15.405 -19.768 1.00 91.69 233 LYS A O 1
ATOM 1868 N N . SER A 1 234 ? 14.017 13.649 -18.529 1.00 95.06 234 SER A N 1
ATOM 1869 C CA . SER A 1 234 ? 12.700 13.029 -18.406 1.00 95.06 234 SER A CA 1
ATOM 1870 C C . SER A 1 234 ? 12.575 12.341 -17.045 1.00 95.06 234 SER A C 1
ATOM 1872 O O . SER A 1 234 ? 13.515 11.655 -16.657 1.00 95.06 234 SER A O 1
ATOM 1874 N N . PRO A 1 235 ? 11.437 12.462 -16.337 1.00 97.00 235 PRO A N 1
ATOM 1875 C CA . PRO A 1 235 ? 11.220 11.785 -15.059 1.00 97.00 235 PRO A CA 1
ATOM 1876 C C . PRO A 1 235 ? 11.447 10.271 -15.130 1.00 97.00 235 PRO A C 1
ATOM 1878 O O . PRO A 1 235 ? 11.003 9.637 -16.091 1.00 97.00 235 PRO A O 1
ATOM 1881 N N . VAL A 1 236 ? 12.062 9.699 -14.092 1.00 97.44 236 VAL A N 1
ATOM 1882 C CA . VAL A 1 236 ? 12.177 8.245 -13.887 1.00 97.44 236 VAL A CA 1
ATOM 1883 C C . VAL A 1 236 ? 10.899 7.715 -13.239 1.00 97.44 236 VAL A C 1
ATOM 1885 O O . VAL A 1 236 ? 10.684 7.889 -12.045 1.00 97.44 236 VAL A O 1
ATOM 1888 N N . ILE A 1 237 ? 10.028 7.069 -14.008 1.00 96.06 237 ILE A N 1
ATOM 1889 C CA . ILE A 1 237 ? 8.687 6.678 -13.537 1.00 96.06 237 ILE A CA 1
ATOM 1890 C C . ILE A 1 237 ? 8.640 5.263 -12.954 1.00 96.06 237 ILE A C 1
ATOM 1892 O O . ILE A 1 237 ? 7.737 4.965 -12.176 1.00 96.06 237 ILE A O 1
ATOM 1896 N N . SER A 1 238 ? 9.591 4.395 -13.310 1.00 96.25 238 SER A N 1
ATOM 1897 C CA . SER A 1 238 ? 9.625 3.009 -12.835 1.00 96.25 238 SER A CA 1
ATOM 1898 C C . SER A 1 238 ? 11.045 2.476 -12.682 1.00 96.25 238 SER A C 1
ATOM 1900 O O . SER A 1 238 ? 11.907 2.717 -13.529 1.00 96.25 238 SER A O 1
ATOM 1902 N N . LEU A 1 239 ? 11.239 1.670 -11.640 1.00 97.62 239 LEU A N 1
ATOM 1903 C CA . LEU A 1 239 ? 12.427 0.859 -11.396 1.00 97.62 239 LEU A CA 1
ATOM 1904 C C . LEU A 1 239 ? 11.969 -0.583 -11.197 1.00 97.62 239 LEU A C 1
ATOM 1906 O O . LEU A 1 239 ? 11.269 -0.873 -10.230 1.00 97.62 239 LEU A O 1
ATOM 1910 N N . VAL A 1 240 ? 12.328 -1.470 -12.123 1.00 97.50 240 VAL A N 1
ATOM 1911 C CA . VAL A 1 240 ? 11.933 -2.884 -12.085 1.00 97.50 240 VAL A CA 1
ATOM 1912 C C . VAL A 1 240 ? 13.187 -3.740 -11.996 1.00 97.50 240 VAL A C 1
ATOM 1914 O O . VAL A 1 240 ? 13.993 -3.775 -12.927 1.00 97.50 240 VAL A O 1
ATOM 1917 N N . TYR A 1 241 ? 13.367 -4.417 -10.864 1.00 97.19 241 TYR A N 1
ATOM 1918 C CA . TYR A 1 241 ? 14.534 -5.255 -10.621 1.00 97.19 241 TYR A CA 1
ATOM 1919 C C . TYR A 1 241 ? 14.313 -6.686 -11.134 1.00 97.19 241 TYR A C 1
ATOM 1921 O O . TYR A 1 241 ? 13.424 -7.404 -10.683 1.00 97.19 241 TYR A O 1
ATOM 1929 N N . LEU A 1 242 ? 15.146 -7.105 -12.085 1.00 96.56 242 LEU A N 1
ATOM 1930 C CA . LEU A 1 242 ? 15.115 -8.409 -12.744 1.00 96.56 242 LEU A CA 1
ATOM 1931 C C . LEU A 1 242 ? 16.246 -9.278 -12.180 1.00 96.56 242 LEU A C 1
ATOM 1933 O O . LEU A 1 242 ? 17.273 -9.508 -12.827 1.00 96.56 242 LEU A O 1
ATOM 1937 N N . ARG A 1 243 ? 16.071 -9.716 -10.930 1.00 94.38 243 ARG A N 1
ATOM 1938 C CA . ARG A 1 243 ? 17.116 -10.350 -10.111 1.00 94.38 243 ARG A CA 1
ATOM 1939 C C . ARG A 1 243 ? 17.833 -11.514 -10.797 1.00 94.38 243 ARG A C 1
ATOM 1941 O O . ARG A 1 243 ? 19.059 -11.524 -10.824 1.00 94.38 243 ARG A O 1
ATOM 1948 N N . ASN A 1 244 ? 17.108 -12.453 -11.411 1.00 94.38 244 ASN A N 1
ATOM 1949 C CA . ASN A 1 244 ? 17.708 -13.687 -11.954 1.00 94.38 244 ASN A CA 1
ATOM 1950 C C . ASN A 1 244 ? 18.620 -13.450 -13.174 1.00 94.38 244 ASN A C 1
ATOM 1952 O O . ASN A 1 244 ? 19.383 -14.337 -13.573 1.00 94.38 244 ASN A O 1
ATOM 1956 N N . ILE A 1 245 ? 18.538 -12.262 -13.779 1.00 94.94 245 ILE A N 1
ATOM 1957 C CA . ILE A 1 245 ? 19.379 -11.851 -14.907 1.00 94.94 245 ILE A CA 1
ATOM 1958 C C . ILE A 1 245 ? 20.280 -10.658 -14.568 1.00 94.94 245 ILE A C 1
ATOM 1960 O O . ILE A 1 245 ? 20.961 -10.163 -15.462 1.00 94.94 245 ILE A O 1
ATOM 1964 N N . GLU A 1 246 ? 20.304 -10.224 -13.301 1.00 95.00 246 GLU A N 1
ATOM 1965 C CA . GLU A 1 246 ? 21.158 -9.136 -12.807 1.00 95.00 246 GLU A CA 1
ATOM 1966 C C . GLU A 1 246 ? 20.952 -7.827 -13.591 1.00 95.00 246 GLU A C 1
ATOM 1968 O O . GLU A 1 246 ? 21.896 -7.169 -14.045 1.00 95.00 246 GLU A O 1
ATOM 1973 N N . ARG A 1 247 ? 19.683 -7.471 -13.824 1.00 95.25 247 ARG A N 1
ATOM 1974 C CA . ARG A 1 247 ? 19.304 -6.249 -14.544 1.00 95.25 247 ARG A CA 1
ATOM 1975 C C . ARG A 1 247 ? 18.337 -5.403 -13.747 1.00 95.25 247 ARG A C 1
ATOM 1977 O O . ARG A 1 247 ? 17.516 -5.919 -12.996 1.00 95.25 247 ARG A O 1
ATOM 1984 N N . VAL A 1 248 ? 18.372 -4.103 -14.005 1.00 97.12 248 VAL A N 1
ATOM 1985 C CA . VAL A 1 248 ? 17.308 -3.178 -13.612 1.00 97.12 248 VAL A CA 1
ATOM 1986 C C . VAL A 1 248 ? 16.767 -2.528 -14.875 1.00 97.12 248 VAL A C 1
ATOM 1988 O O . VAL A 1 248 ? 17.533 -1.952 -15.647 1.00 97.12 248 VAL A O 1
ATOM 1991 N N . ALA A 1 249 ? 15.458 -2.627 -15.092 1.00 97.31 249 ALA A N 1
ATOM 1992 C CA . ALA A 1 249 ? 14.771 -1.867 -16.123 1.00 97.31 249 ALA A CA 1
ATOM 1993 C C . ALA A 1 249 ? 14.323 -0.523 -15.542 1.00 97.31 249 ALA A C 1
ATOM 1995 O O . ALA A 1 249 ? 13.567 -0.465 -14.569 1.00 97.31 249 ALA A O 1
ATOM 1996 N N . ILE A 1 250 ? 14.810 0.558 -16.141 1.00 97.50 250 ILE A N 1
ATOM 1997 C CA . ILE A 1 250 ? 14.587 1.926 -15.693 1.00 97.50 250 ILE A CA 1
ATOM 1998 C C . ILE A 1 250 ? 13.761 2.657 -16.742 1.00 97.50 250 ILE A C 1
ATOM 2000 O O . ILE A 1 250 ? 14.253 2.971 -17.825 1.00 97.50 250 ILE A O 1
ATOM 2004 N N . GLY A 1 251 ? 12.497 2.911 -16.420 1.00 96.56 251 GLY A N 1
ATOM 2005 C CA . GLY A 1 251 ? 11.547 3.552 -17.322 1.00 96.56 251 GLY A CA 1
ATOM 2006 C C . GLY A 1 251 ? 11.534 5.065 -17.152 1.00 96.56 251 GLY A C 1
ATOM 2007 O O . GLY A 1 251 ? 11.387 5.574 -16.038 1.00 96.56 251 GLY A O 1
ATOM 2008 N N . LEU A 1 252 ? 11.642 5.788 -18.262 1.00 96.62 252 LEU A N 1
ATOM 2009 C CA . LEU A 1 252 ? 11.485 7.234 -18.330 1.00 96.62 252 LEU A CA 1
ATOM 2010 C C . LEU A 1 252 ? 10.119 7.606 -18.902 1.00 96.62 252 LEU A C 1
ATOM 2012 O O . LEU A 1 252 ? 9.611 6.963 -19.818 1.00 96.62 252 LEU A O 1
ATOM 2016 N N . HIS A 1 253 ? 9.549 8.707 -18.413 1.00 95.81 253 HIS A N 1
ATOM 2017 C CA . HIS A 1 253 ? 8.249 9.209 -18.869 1.00 95.81 253 HIS A CA 1
ATOM 2018 C C . HIS A 1 253 ? 8.162 9.435 -20.391 1.00 95.81 253 HIS A C 1
ATOM 2020 O O . HIS A 1 253 ? 7.100 9.274 -20.981 1.00 95.81 253 HIS A O 1
ATOM 2026 N N . ASN A 1 254 ? 9.274 9.771 -21.048 1.00 94.00 254 ASN A N 1
ATOM 2027 C CA . ASN A 1 254 ? 9.352 9.953 -22.500 1.00 94.00 254 ASN A CA 1
ATOM 2028 C C . ASN A 1 254 ? 9.262 8.650 -23.324 1.00 94.00 254 ASN A C 1
ATOM 2030 O O . ASN A 1 254 ? 9.409 8.714 -24.542 1.00 94.00 254 ASN A O 1
ATOM 2034 N N . GLY A 1 255 ? 9.039 7.493 -22.691 1.00 93.75 255 GLY A N 1
ATOM 2035 C CA . GLY A 1 255 ? 8.845 6.209 -23.375 1.00 93.75 255 GLY A CA 1
ATOM 2036 C C . GLY A 1 255 ? 10.094 5.344 -23.495 1.00 93.75 255 GLY A C 1
ATOM 2037 O O . GLY A 1 255 ? 10.018 4.222 -23.996 1.00 93.75 255 GLY A O 1
ATOM 2038 N N . ARG A 1 256 ? 11.246 5.841 -23.042 1.00 94.12 256 ARG A N 1
ATOM 2039 C CA . ARG A 1 256 ? 12.512 5.104 -23.084 1.00 94.12 256 ARG A CA 1
ATOM 2040 C C . ARG A 1 256 ? 12.663 4.245 -21.841 1.00 94.12 256 ARG A C 1
ATOM 2042 O O . ARG A 1 256 ? 12.373 4.692 -20.734 1.00 94.12 256 ARG A O 1
ATOM 2049 N N . VAL A 1 257 ? 13.158 3.030 -22.021 1.00 95.44 257 VAL A N 1
ATOM 2050 C CA . VAL A 1 257 ? 13.466 2.102 -20.938 1.00 95.44 257 VAL A CA 1
ATOM 2051 C C . VAL A 1 257 ? 14.920 1.675 -21.066 1.00 95.44 257 VAL A C 1
ATOM 2053 O O . VAL A 1 257 ? 15.317 1.095 -22.070 1.00 95.44 257 VAL A O 1
ATOM 2056 N N . PHE A 1 258 ? 15.721 1.938 -20.042 1.00 94.56 258 PHE A N 1
ATOM 2057 C CA . PHE A 1 258 ? 17.119 1.525 -19.994 1.00 94.56 258 PHE A CA 1
ATOM 2058 C C . PHE A 1 258 ? 17.254 0.235 -19.198 1.00 94.56 258 PHE A C 1
ATOM 2060 O O . PHE A 1 258 ? 16.806 0.162 -18.056 1.00 94.56 258 PHE A O 1
ATOM 2067 N N . LEU A 1 259 ? 17.909 -0.766 -19.774 1.00 94.81 259 LEU A N 1
ATOM 2068 C CA . LEU A 1 259 ? 18.401 -1.919 -19.037 1.00 94.81 259 LEU A CA 1
ATOM 2069 C C . LEU A 1 259 ? 19.812 -1.617 -18.548 1.00 94.81 259 LEU A C 1
ATOM 2071 O O . LEU A 1 259 ? 20.727 -1.406 -19.350 1.00 94.81 259 LEU A O 1
ATOM 2075 N N . VAL A 1 260 ? 19.986 -1.618 -17.231 1.00 94.50 260 VAL A N 1
ATOM 2076 C CA . VAL A 1 260 ? 21.287 -1.420 -16.589 1.00 94.50 260 VAL A CA 1
ATOM 2077 C C . VAL A 1 260 ? 21.717 -2.666 -15.827 1.00 94.50 260 VAL A C 1
ATOM 2079 O O . VAL A 1 260 ? 20.895 -3.507 -15.459 1.00 94.50 260 VAL A O 1
ATOM 2082 N N . ASP A 1 261 ? 23.020 -2.787 -15.611 1.00 93.19 261 ASP A N 1
ATOM 2083 C CA . ASP A 1 261 ? 23.635 -3.859 -14.833 1.00 93.19 261 ASP A CA 1
ATOM 2084 C C . ASP A 1 261 ? 23.465 -3.590 -13.329 1.00 93.19 261 ASP A C 1
ATOM 2086 O O . ASP A 1 261 ? 23.954 -2.579 -12.821 1.00 93.19 261 ASP A O 1
ATOM 2090 N N . SER A 1 262 ? 22.776 -4.480 -12.605 1.00 93.94 262 SER A N 1
ATOM 2091 C CA . SER A 1 262 ? 22.539 -4.299 -11.164 1.00 93.94 262 SER A CA 1
ATOM 2092 C C . SER A 1 262 ? 23.785 -4.541 -10.308 1.00 93.94 262 SER A C 1
ATOM 2094 O O . SER A 1 262 ? 23.802 -4.164 -9.141 1.00 93.94 262 SER A O 1
ATOM 2096 N N . THR A 1 263 ? 24.818 -5.187 -10.857 1.00 91.62 263 THR A N 1
ATOM 2097 C CA . THR A 1 263 ? 26.030 -5.571 -10.110 1.00 91.62 263 THR A CA 1
ATOM 2098 C C . THR A 1 263 ? 27.109 -4.493 -10.119 1.00 91.62 263 THR A C 1
ATOM 2100 O O . THR A 1 263 ? 28.120 -4.610 -9.424 1.00 91.62 263 THR A O 1
ATOM 2103 N N . LYS A 1 264 ? 26.920 -3.433 -10.911 1.00 89.62 264 LYS A N 1
ATOM 2104 C CA . LYS A 1 264 ? 27.936 -2.409 -11.140 1.00 89.62 264 LYS A CA 1
ATOM 2105 C C . LYS A 1 264 ? 27.535 -1.072 -10.551 1.00 89.62 264 LYS A C 1
ATOM 2107 O O . LYS A 1 264 ? 26.413 -0.604 -10.706 1.00 89.62 264 LYS A O 1
ATOM 2112 N N . ILE A 1 265 ? 28.524 -0.412 -9.961 1.00 88.62 265 ILE A N 1
ATOM 2113 C CA . ILE A 1 265 ? 28.443 0.994 -9.581 1.00 88.62 265 ILE A CA 1
ATOM 2114 C C . ILE A 1 265 ? 29.005 1.812 -10.753 1.00 88.62 265 ILE A C 1
ATOM 2116 O O . ILE A 1 265 ? 30.119 1.528 -11.206 1.00 88.62 265 ILE A O 1
ATOM 2120 N N . PRO A 1 266 ? 28.266 2.802 -11.279 1.00 88.06 266 PRO A N 1
ATOM 2121 C CA . PRO A 1 266 ? 28.743 3.603 -12.395 1.00 88.06 266 PRO A CA 1
ATOM 2122 C C . PRO A 1 266 ? 29.975 4.420 -11.986 1.00 88.06 266 PRO A C 1
ATOM 2124 O O . PRO A 1 266 ? 29.977 5.102 -10.964 1.00 88.06 266 PRO A O 1
ATOM 2127 N N . THR A 1 267 ? 31.027 4.372 -12.806 1.00 82.25 267 THR A N 1
ATOM 2128 C CA . THR A 1 267 ? 32.269 5.132 -12.571 1.00 82.25 267 THR A CA 1
ATOM 2129 C C . THR A 1 267 ? 32.148 6.606 -12.955 1.00 82.25 267 THR A C 1
ATOM 2131 O O . THR A 1 267 ? 32.930 7.426 -12.487 1.00 82.25 267 THR A O 1
ATOM 2134 N N . ASN A 1 268 ? 31.173 6.936 -13.807 1.00 82.62 268 ASN A N 1
ATOM 2135 C CA . ASN A 1 268 ? 30.872 8.287 -14.275 1.00 82.62 268 ASN A CA 1
ATOM 2136 C C . ASN A 1 268 ? 29.431 8.649 -13.908 1.00 82.62 268 ASN A C 1
ATOM 2138 O O . ASN A 1 268 ? 28.579 7.773 -13.772 1.00 82.62 268 ASN A O 1
ATOM 2142 N N . CYS A 1 269 ? 29.128 9.943 -13.832 1.00 80.50 269 CYS A N 1
ATOM 2143 C CA . CYS A 1 269 ? 27.788 10.430 -13.506 1.00 80.50 269 CYS A CA 1
ATOM 2144 C C . CYS A 1 269 ? 26.801 10.433 -14.692 1.00 80.50 269 CYS A C 1
ATOM 2146 O O . CYS A 1 269 ? 25.623 10.708 -14.476 1.00 80.50 269 CYS A O 1
ATOM 2148 N N . ALA A 1 270 ? 27.250 10.140 -15.922 1.00 82.00 270 ALA A N 1
ATOM 2149 C CA . ALA A 1 270 ? 26.417 10.035 -17.127 1.00 82.00 270 ALA A CA 1
ATOM 2150 C C . ALA A 1 270 ? 27.127 9.251 -18.256 1.00 82.00 270 ALA A C 1
ATOM 2152 O O . ALA A 1 270 ? 28.349 9.099 -18.229 1.00 82.00 270 ALA A O 1
ATOM 2153 N N . PHE A 1 271 ? 26.355 8.807 -19.260 1.00 67.06 271 PHE A N 1
ATOM 2154 C CA . PHE A 1 271 ? 26.796 8.444 -20.625 1.00 67.06 271 PHE A CA 1
ATOM 2155 C C . PHE A 1 271 ? 28.071 7.576 -20.727 1.00 67.06 271 PHE A C 1
ATOM 2157 O O . PHE A 1 271 ? 29.059 7.934 -21.366 1.00 67.06 271 PHE A O 1
ATOM 2164 N N . ALA A 1 272 ? 28.036 6.391 -20.116 1.00 60.88 272 ALA A N 1
ATOM 2165 C CA . ALA A 1 272 ? 29.053 5.352 -20.296 1.00 60.88 272 ALA A CA 1
ATOM 2166 C C . ALA A 1 272 ? 28.365 4.052 -20.736 1.00 60.88 272 ALA A C 1
ATOM 2168 O O . ALA A 1 272 ? 28.082 3.169 -19.922 1.00 60.88 272 ALA A O 1
ATOM 2169 N N . GLU A 1 273 ? 28.020 3.986 -22.022 1.00 58.72 273 GLU A N 1
ATOM 2170 C CA . GLU A 1 273 ? 27.459 2.786 -22.646 1.00 58.72 273 GLU A CA 1
ATOM 2171 C C . GLU A 1 273 ? 28.455 1.619 -22.517 1.00 58.72 273 GLU A C 1
ATOM 2173 O O . GLU A 1 273 ? 29.662 1.792 -22.698 1.00 58.72 273 GLU A O 1
ATOM 2178 N N . GLY A 1 274 ? 27.964 0.437 -22.142 1.00 60.06 274 GLY A N 1
ATOM 2179 C CA . GLY A 1 274 ? 28.763 -0.788 -22.043 1.00 60.06 274 GLY A CA 1
ATOM 2180 C C . GLY A 1 274 ? 29.398 -1.071 -20.676 1.00 60.06 274 GLY A C 1
ATOM 2181 O O . GLY A 1 274 ? 29.862 -2.191 -20.457 1.00 60.06 274 GLY A O 1
ATOM 2182 N N . THR A 1 275 ? 29.384 -0.128 -19.725 1.00 72.50 275 THR A N 1
ATOM 2183 C CA . THR A 1 275 ? 29.775 -0.417 -18.331 1.00 72.50 275 THR A CA 1
ATOM 2184 C C . THR A 1 275 ? 28.551 -0.601 -17.449 1.00 72.50 275 THR A C 1
ATOM 2186 O O . THR A 1 275 ? 28.359 -1.699 -16.936 1.00 72.50 275 THR A O 1
ATOM 2189 N N . PHE A 1 276 ? 27.712 0.427 -17.320 1.00 86.62 276 PHE A N 1
ATOM 2190 C CA . PHE A 1 276 ? 26.521 0.433 -16.463 1.00 86.62 276 PHE A CA 1
ATOM 2191 C C . PHE A 1 276 ? 25.222 0.275 -17.264 1.00 86.62 276 PHE A C 1
ATOM 2193 O O . PHE A 1 276 ? 24.415 -0.601 -16.963 1.00 86.62 276 PHE A O 1
ATOM 2200 N N . VAL A 1 277 ? 25.045 1.079 -18.316 1.00 89.38 277 VAL A N 1
ATOM 2201 C CA . VAL A 1 277 ? 23.907 0.977 -19.242 1.00 89.38 277 VAL A CA 1
ATOM 2202 C C . VAL A 1 277 ? 24.234 -0.049 -20.322 1.00 89.38 277 VAL A C 1
ATOM 2204 O O . VAL A 1 277 ? 25.291 0.033 -20.951 1.00 89.38 277 VAL A O 1
ATOM 2207 N N . LEU A 1 278 ? 23.337 -1.013 -20.525 1.00 87.56 278 LEU A N 1
ATOM 2208 C CA . LEU A 1 278 ? 23.562 -2.153 -21.414 1.00 87.56 278 LEU A CA 1
ATOM 2209 C C . LEU A 1 278 ? 22.762 -2.054 -22.705 1.00 87.56 278 LEU A C 1
ATOM 2211 O O . LEU A 1 278 ? 23.276 -2.347 -23.780 1.00 87.56 278 LEU A O 1
ATOM 2215 N N . THR A 1 279 ? 21.483 -1.703 -22.606 1.00 89.19 279 THR A N 1
ATOM 2216 C CA . THR A 1 279 ? 20.589 -1.622 -23.764 1.00 89.19 279 THR A CA 1
ATOM 2217 C C . THR A 1 279 ? 19.470 -0.641 -23.477 1.00 89.19 279 THR A C 1
ATOM 2219 O O . THR A 1 279 ? 19.038 -0.490 -22.334 1.00 89.19 279 THR A O 1
ATOM 2222 N N . GLU A 1 280 ? 18.980 0.003 -24.525 1.00 90.19 280 GLU A N 1
ATOM 2223 C CA . GLU A 1 280 ? 17.790 0.834 -24.485 1.00 90.19 280 GLU A CA 1
ATOM 2224 C C . GLU A 1 280 ? 16.659 0.169 -25.276 1.00 90.19 280 GLU A C 1
ATOM 2226 O O . GLU A 1 280 ? 16.857 -0.311 -26.391 1.00 90.19 280 GLU A O 1
ATOM 2231 N N . ILE A 1 281 ? 15.466 0.165 -24.691 1.00 90.56 281 ILE A N 1
ATOM 2232 C CA . ILE A 1 281 ? 14.220 -0.278 -25.303 1.00 90.56 281 ILE A CA 1
ATOM 2233 C C . ILE A 1 281 ? 13.330 0.950 -25.466 1.00 90.56 281 ILE A C 1
ATOM 2235 O O . ILE A 1 281 ? 13.177 1.749 -24.540 1.00 90.56 281 ILE A O 1
ATOM 2239 N N . CYS A 1 282 ? 12.709 1.094 -26.631 1.00 81.19 282 CYS A N 1
ATOM 2240 C CA . CYS A 1 282 ? 11.690 2.110 -26.847 1.00 81.19 282 CYS A CA 1
ATOM 2241 C C . CYS A 1 282 ? 10.313 1.469 -26.672 1.00 81.19 282 CYS A C 1
ATOM 2243 O O . CYS A 1 282 ? 9.938 0.595 -27.452 1.00 81.19 282 CYS A O 1
ATOM 2245 N N . SER A 1 283 ? 9.563 1.906 -25.660 1.00 72.75 283 SER A N 1
ATOM 2246 C CA . SER A 1 283 ? 8.179 1.467 -25.463 1.00 72.75 283 SER A CA 1
ATOM 2247 C C . SER A 1 283 ? 7.261 2.036 -26.560 1.00 72.75 283 SER A C 1
ATOM 2249 O O . SER A 1 283 ? 6.322 1.376 -26.985 1.00 72.75 283 SER A O 1
ATOM 2251 N N . GLY A 1 284 ? 7.609 3.196 -27.130 1.00 71.19 284 GLY A N 1
ATOM 2252 C C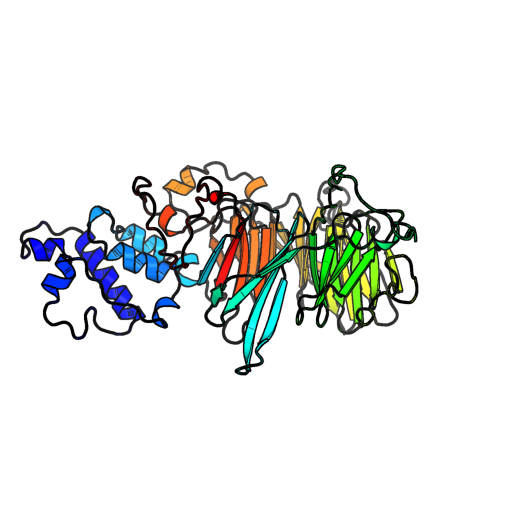A . GLY A 1 284 ? 6.958 3.774 -28.311 1.00 71.19 284 GLY A CA 1
ATOM 2253 C C . GLY A 1 284 ? 6.058 4.970 -28.004 1.00 71.19 284 GLY A C 1
ATOM 2254 O O . GLY A 1 284 ? 5.965 5.872 -28.837 1.00 71.19 284 GLY A O 1
ATOM 2255 N N . LEU A 1 285 ? 5.453 5.034 -26.813 1.00 85.38 285 LEU A N 1
ATOM 2256 C CA . LEU A 1 285 ? 4.677 6.182 -26.332 1.00 85.38 285 LEU A CA 1
ATOM 2257 C C . LEU A 1 285 ? 5.115 6.613 -24.925 1.00 85.38 285 LEU A C 1
ATOM 2259 O O . LEU A 1 285 ? 6.039 6.065 -24.336 1.00 85.38 285 LEU A O 1
ATOM 2263 N N . ILE A 1 286 ? 4.439 7.629 -24.382 1.00 92.31 286 ILE A N 1
ATOM 2264 C CA . ILE A 1 286 ? 4.653 8.111 -23.015 1.00 92.31 286 ILE A CA 1
ATOM 2265 C C . ILE A 1 286 ? 4.403 6.973 -22.019 1.00 92.31 286 ILE A C 1
ATOM 2267 O O . ILE A 1 286 ? 3.288 6.450 -21.924 1.00 92.31 286 ILE A O 1
ATOM 2271 N N . LEU A 1 287 ? 5.440 6.643 -21.249 1.00 95.44 287 LEU A N 1
ATOM 2272 C CA . LEU A 1 287 ? 5.414 5.586 -20.244 1.00 95.44 287 LEU A CA 1
ATOM 2273 C C . LEU A 1 287 ? 4.871 6.122 -18.913 1.00 95.44 287 LEU A C 1
ATOM 2275 O O . LEU A 1 287 ? 5.221 7.222 -18.463 1.00 95.44 287 LEU A O 1
ATOM 2279 N N . HIS A 1 288 ? 4.021 5.323 -18.272 1.00 95.75 288 HIS A N 1
ATOM 2280 C CA . HIS A 1 288 ? 3.343 5.678 -17.026 1.00 95.75 288 HIS A CA 1
ATOM 2281 C C . HIS A 1 288 ? 3.546 4.673 -15.895 1.00 95.75 288 HIS A C 1
ATOM 2283 O O . HIS A 1 288 ? 3.559 5.079 -14.735 1.00 95.75 288 HIS A O 1
ATOM 2289 N N . SER A 1 289 ? 3.737 3.395 -16.212 1.00 96.44 289 SER A N 1
ATOM 2290 C CA . SER A 1 289 ? 4.067 2.366 -15.228 1.00 96.44 289 SER A CA 1
ATOM 2291 C C . SER A 1 289 ? 4.797 1.201 -15.889 1.00 96.44 289 SER A C 1
ATOM 2293 O O . SER A 1 289 ? 4.747 1.038 -17.108 1.00 96.44 289 SER A O 1
ATOM 2295 N N . ALA A 1 290 ? 5.488 0.393 -15.089 1.00 97.25 290 ALA A N 1
ATOM 2296 C CA . ALA A 1 290 ? 6.043 -0.868 -15.549 1.00 97.25 290 ALA A CA 1
ATOM 2297 C C . ALA A 1 290 ? 6.093 -1.885 -14.406 1.00 97.25 290 ALA A C 1
ATOM 2299 O O . ALA A 1 290 ? 6.272 -1.510 -13.247 1.00 97.25 290 ALA A O 1
ATOM 2300 N N . CYS A 1 291 ? 5.967 -3.161 -14.744 1.00 97.81 291 CYS A N 1
ATOM 2301 C CA . CYS A 1 291 ? 6.195 -4.289 -13.846 1.00 97.81 291 CYS A CA 1
ATOM 2302 C C . CYS A 1 291 ? 6.808 -5.454 -14.631 1.00 97.81 291 CYS A C 1
ATOM 2304 O O . CYS A 1 291 ? 6.891 -5.403 -15.859 1.00 97.81 291 CYS A O 1
ATOM 2306 N N . SER A 1 292 ? 7.252 -6.499 -13.939 1.00 97.44 292 SER A N 1
ATOM 2307 C CA . SER A 1 292 ? 7.730 -7.714 -14.591 1.00 97.44 292 SER A CA 1
ATOM 2308 C C . SER A 1 292 ? 7.112 -8.963 -13.993 1.00 97.44 292 SER A C 1
ATOM 2310 O O . SER A 1 292 ? 6.821 -9.012 -12.801 1.00 97.44 292 SER A O 1
ATOM 2312 N N . VAL A 1 293 ? 6.951 -9.976 -14.837 1.00 97.12 293 VAL A N 1
ATOM 2313 C CA . VAL A 1 293 ? 6.569 -11.339 -14.457 1.00 97.12 293 VAL A CA 1
ATOM 2314 C C . VAL A 1 293 ? 7.640 -12.309 -14.951 1.00 97.12 293 VAL A C 1
ATOM 2316 O O . VAL A 1 293 ? 8.401 -11.979 -15.865 1.00 97.12 293 VAL A O 1
ATOM 2319 N N . ILE A 1 294 ? 7.731 -13.483 -14.331 1.00 95.88 294 ILE A N 1
ATOM 2320 C CA . ILE A 1 294 ? 8.574 -14.585 -14.796 1.00 95.88 294 ILE A CA 1
ATOM 2321 C C . ILE A 1 294 ? 7.661 -15.653 -15.394 1.00 95.88 294 ILE A C 1
ATOM 2323 O O . ILE A 1 294 ? 6.791 -16.167 -14.701 1.00 95.88 294 ILE A O 1
ATOM 2327 N N . ILE A 1 295 ? 7.879 -16.003 -16.660 1.00 93.50 295 ILE A N 1
ATOM 2328 C CA . ILE A 1 295 ? 7.163 -17.072 -17.365 1.00 93.50 295 ILE A CA 1
ATOM 2329 C C . ILE A 1 295 ? 8.212 -18.017 -17.938 1.00 93.50 295 ILE A C 1
ATOM 2331 O O . ILE A 1 295 ? 9.137 -17.573 -18.610 1.00 93.50 295 ILE A O 1
ATOM 2335 N N . ASP A 1 296 ? 8.109 -19.312 -17.632 1.00 89.38 296 ASP A N 1
ATOM 2336 C CA . ASP A 1 296 ? 9.046 -20.339 -18.114 1.00 89.38 296 ASP A CA 1
ATOM 2337 C C . ASP A 1 296 ? 10.534 -19.980 -17.899 1.00 89.38 296 ASP A C 1
ATOM 2339 O O . ASP A 1 296 ? 11.401 -20.281 -18.717 1.00 89.38 296 ASP A O 1
ATOM 2343 N N . ASN A 1 297 ? 10.838 -19.346 -16.756 1.00 88.56 297 ASN A N 1
ATOM 2344 C CA . ASN A 1 297 ? 12.176 -18.880 -16.362 1.00 88.56 297 ASN A CA 1
ATOM 2345 C C . ASN A 1 297 ? 12.766 -17.749 -17.238 1.00 88.56 297 ASN A C 1
ATOM 2347 O O . ASN A 1 297 ? 13.948 -17.418 -17.109 1.00 88.56 297 ASN A O 1
ATOM 2351 N N . GLU A 1 298 ? 11.951 -17.115 -18.080 1.00 93.38 298 GLU A N 1
ATOM 2352 C CA . GLU A 1 298 ? 12.261 -15.849 -18.743 1.00 93.38 298 GLU A CA 1
ATOM 2353 C C . GLU A 1 298 ? 11.458 -14.709 -18.109 1.00 93.38 298 GLU A C 1
ATOM 2355 O O . GLU A 1 298 ? 10.359 -14.904 -17.592 1.00 93.38 298 GLU A O 1
ATOM 2360 N N . TYR A 1 299 ? 12.022 -13.502 -18.111 1.00 96.94 299 TYR A N 1
ATOM 2361 C CA . TYR A 1 299 ? 11.286 -12.328 -17.664 1.00 96.94 299 TYR A CA 1
ATOM 2362 C C . TYR A 1 299 ? 10.436 -11.793 -18.805 1.00 96.94 299 TYR A C 1
ATOM 2364 O O . TYR A 1 299 ? 10.856 -11.771 -19.955 1.00 96.94 299 TYR A O 1
ATOM 2372 N N . GLU A 1 300 ? 9.293 -11.225 -18.469 1.00 97.19 300 GLU A N 1
ATOM 2373 C CA . GLU A 1 300 ? 8.600 -10.297 -19.343 1.00 97.19 300 GLU A CA 1
ATOM 2374 C C . GLU A 1 300 ? 8.452 -8.961 -18.640 1.00 97.19 300 GLU A C 1
ATOM 2376 O O . GLU A 1 300 ? 7.917 -8.887 -17.533 1.00 97.19 300 GLU A O 1
ATOM 2381 N N . LEU A 1 301 ? 8.899 -7.894 -19.295 1.00 97.56 301 LEU A N 1
ATOM 2382 C CA . LEU A 1 301 ? 8.673 -6.532 -18.838 1.00 97.56 301 LEU A CA 1
ATOM 2383 C C . LEU A 1 301 ? 7.402 -5.985 -19.481 1.00 97.56 301 LEU A C 1
ATOM 2385 O O . LEU A 1 301 ? 7.329 -5.847 -20.700 1.00 97.56 301 LEU A O 1
ATOM 2389 N N . TRP A 1 302 ? 6.422 -5.655 -18.650 1.00 98.00 302 TRP A N 1
ATOM 2390 C CA . TRP A 1 302 ? 5.154 -5.060 -19.049 1.00 98.00 302 TRP A CA 1
ATOM 2391 C C . TRP A 1 302 ? 5.221 -3.550 -18.817 1.00 98.00 302 TRP A C 1
ATOM 2393 O O . TRP A 1 302 ? 5.417 -3.095 -17.692 1.00 98.00 302 TRP A O 1
ATOM 2403 N N . CYS A 1 303 ? 5.060 -2.772 -19.882 1.00 97.56 303 CYS A N 1
ATOM 2404 C CA . CYS A 1 303 ? 5.183 -1.318 -19.915 1.00 97.56 303 CYS A CA 1
ATOM 2405 C C . CYS A 1 303 ? 3.825 -0.686 -20.225 1.00 97.56 303 CYS A C 1
ATOM 2407 O O . CYS A 1 303 ? 3.327 -0.803 -21.342 1.00 97.56 303 CYS A O 1
ATOM 2409 N N . GLY A 1 304 ? 3.230 -0.018 -19.238 1.00 96.81 304 GLY A N 1
ATOM 2410 C CA . GLY A 1 304 ? 1.952 0.673 -19.358 1.00 96.81 304 GLY A CA 1
ATOM 2411 C C . GLY A 1 304 ? 2.105 2.097 -19.890 1.00 96.81 304 GLY A C 1
ATOM 2412 O O . GLY A 1 304 ? 2.846 2.911 -19.328 1.00 96.81 304 GLY A O 1
ATOM 2413 N N . GLU A 1 305 ? 1.358 2.419 -20.941 1.00 94.12 305 GLU A N 1
ATOM 2414 C CA . GLU A 1 305 ? 1.475 3.668 -21.692 1.00 94.12 305 GLU A CA 1
ATOM 2415 C C . GLU A 1 305 ? 0.183 4.499 -21.690 1.00 94.12 305 GLU A C 1
ATOM 2417 O O . GLU A 1 305 ? -0.821 4.181 -21.043 1.00 94.12 305 GLU A O 1
ATOM 2422 N N . ILE A 1 306 ? 0.209 5.613 -22.419 1.00 91.69 306 ILE A N 1
ATOM 2423 C CA . ILE A 1 306 ? -0.994 6.356 -22.798 1.00 91.69 306 ILE A CA 1
ATOM 2424 C C . ILE A 1 306 ? -1.899 5.534 -23.737 1.00 91.69 306 ILE A C 1
ATOM 2426 O O . ILE A 1 306 ? -1.495 4.530 -24.325 1.00 91.69 306 ILE A O 1
ATOM 2430 N N . ALA A 1 307 ? -3.146 5.969 -23.873 1.00 89.19 307 ALA A N 1
ATOM 2431 C CA . ALA A 1 307 ? -4.202 5.340 -24.655 1.00 89.19 307 ALA A CA 1
ATOM 2432 C C . ALA A 1 307 ? -4.568 3.907 -24.213 1.00 89.19 307 ALA A C 1
ATOM 2434 O O . ALA A 1 307 ? -5.045 3.097 -25.006 1.00 89.19 307 ALA A O 1
ATOM 2435 N N . GLY A 1 308 ? -4.294 3.561 -22.949 1.00 91.38 308 GLY A N 1
ATOM 2436 C CA . GLY A 1 308 ? -4.577 2.230 -22.404 1.00 91.38 308 GLY A CA 1
ATOM 2437 C C . GLY A 1 308 ? -3.733 1.102 -23.013 1.00 91.38 308 GLY A C 1
ATOM 2438 O O . GLY A 1 308 ? -4.104 -0.067 -22.869 1.00 91.38 308 GLY A O 1
ATOM 2439 N N . LYS A 1 309 ? -2.627 1.430 -23.690 1.00 93.38 309 LYS A N 1
ATOM 2440 C CA . LYS A 1 309 ? -1.724 0.452 -24.305 1.00 93.38 309 LYS A CA 1
ATOM 2441 C C . LYS A 1 309 ? -0.741 -0.119 -23.292 1.00 93.38 309 LYS A C 1
ATOM 2443 O O . LYS A 1 309 ? -0.322 0.566 -22.359 1.00 93.38 309 LYS A O 1
ATOM 2448 N N . ILE A 1 310 ? -0.373 -1.378 -23.496 1.00 95.75 310 ILE A N 1
ATOM 2449 C CA . ILE A 1 310 ? 0.688 -2.057 -22.760 1.00 95.75 310 ILE A CA 1
ATOM 2450 C C . ILE A 1 310 ? 1.615 -2.717 -23.779 1.00 95.75 310 ILE A C 1
ATOM 2452 O O . ILE A 1 310 ? 1.151 -3.489 -24.615 1.00 95.75 310 ILE A O 1
ATOM 2456 N N . ASN A 1 311 ? 2.917 -2.458 -23.698 1.00 96.00 311 ASN A N 1
ATOM 2457 C CA . ASN A 1 311 ? 3.917 -3.223 -24.441 1.00 96.00 311 ASN A CA 1
ATOM 2458 C C . ASN A 1 311 ? 4.580 -4.245 -23.526 1.00 96.00 311 ASN A C 1
ATOM 2460 O O . ASN A 1 311 ? 4.923 -3.937 -22.390 1.00 96.00 311 ASN A O 1
ATOM 2464 N N . VAL A 1 312 ? 4.756 -5.458 -24.029 1.00 96.88 312 VAL A N 1
ATOM 2465 C CA . VAL A 1 312 ? 5.367 -6.577 -23.321 1.00 96.88 312 VAL A CA 1
ATOM 2466 C C . VAL A 1 312 ? 6.657 -6.946 -24.036 1.00 96.88 312 VAL A C 1
ATOM 2468 O O . VAL A 1 312 ? 6.651 -7.216 -25.239 1.00 96.88 312 VAL A O 1
ATOM 2471 N N . PHE A 1 313 ? 7.758 -6.950 -23.293 1.00 96.56 313 PHE A N 1
ATOM 2472 C CA . PHE A 1 313 ? 9.094 -7.269 -23.783 1.00 96.56 313 PHE A CA 1
ATOM 2473 C C . PHE A 1 313 ? 9.632 -8.501 -23.050 1.00 96.56 313 PHE A C 1
ATOM 2475 O O . PHE A 1 313 ? 10.081 -8.379 -21.906 1.00 96.56 313 PHE A O 1
ATOM 2482 N N . PRO A 1 314 ? 9.594 -9.686 -23.680 1.00 95.88 314 PRO A N 1
ATOM 2483 C CA . PRO A 1 314 ? 10.327 -10.853 -23.214 1.00 95.88 314 PRO A CA 1
ATOM 2484 C C . PRO A 1 314 ? 11.835 -10.575 -23.146 1.00 95.88 314 PRO A C 1
ATOM 2486 O O . PRO A 1 314 ? 12.421 -9.966 -24.050 1.00 95.88 314 PRO A O 1
ATOM 2489 N N . LEU A 1 315 ? 12.443 -10.988 -22.040 1.00 94.44 315 LEU A N 1
ATOM 2490 C CA . LEU A 1 315 ? 13.791 -10.652 -21.606 1.00 94.44 315 LEU A CA 1
ATOM 2491 C C . LEU A 1 315 ? 14.471 -11.878 -21.003 1.00 94.44 315 LEU A C 1
ATOM 2493 O O . LEU A 1 315 ? 13.956 -12.532 -20.094 1.00 94.44 315 LEU A O 1
ATOM 2497 N N . ASN A 1 316 ? 15.705 -12.111 -21.424 1.00 91.69 316 ASN A N 1
ATOM 2498 C CA . ASN A 1 316 ? 16.590 -13.077 -20.791 1.00 91.69 316 ASN A CA 1
ATOM 2499 C C . ASN A 1 316 ? 17.997 -12.477 -20.629 1.00 91.69 316 ASN A C 1
ATOM 2501 O O . ASN A 1 316 ? 18.213 -11.276 -20.808 1.00 91.69 316 ASN A O 1
ATOM 2505 N N . LYS A 1 317 ? 18.980 -13.302 -20.254 1.00 88.19 317 LYS A N 1
ATOM 2506 C CA . LYS A 1 317 ? 20.355 -12.829 -20.017 1.00 88.19 317 LYS A CA 1
ATOM 2507 C C . LYS A 1 317 ? 21.018 -12.211 -21.255 1.00 88.19 317 LYS A C 1
ATOM 2509 O O . LYS A 1 317 ? 21.931 -11.405 -21.079 1.00 88.19 317 LYS A O 1
ATOM 2514 N N . SER A 1 318 ? 20.600 -12.573 -22.474 1.00 87.56 318 SER A N 1
ATOM 2515 C CA . SER A 1 318 ? 21.160 -12.004 -23.709 1.00 87.56 318 SER A CA 1
ATOM 2516 C C . SER A 1 318 ? 20.509 -10.681 -24.119 1.00 87.56 318 SER A C 1
ATOM 2518 O O . SER A 1 318 ? 21.082 -9.966 -24.937 1.00 87.56 318 SER A O 1
ATOM 2520 N N . GLY A 1 319 ? 19.373 -10.319 -23.517 1.00 87.56 319 GLY A N 1
ATOM 2521 C CA . GLY A 1 319 ? 18.667 -9.065 -23.761 1.00 87.56 319 GLY A CA 1
ATOM 2522 C C . GLY A 1 319 ? 17.192 -9.284 -24.080 1.00 87.56 319 GLY A C 1
ATOM 2523 O O . GLY A 1 319 ? 16.582 -10.260 -23.645 1.00 87.56 319 GLY A O 1
ATOM 2524 N N . VAL A 1 320 ? 16.615 -8.343 -24.827 1.00 91.94 320 VAL A N 1
ATOM 2525 C CA . VAL A 1 320 ? 15.228 -8.416 -25.308 1.00 91.94 320 VAL A CA 1
ATOM 2526 C C . VAL A 1 320 ? 15.137 -9.430 -26.441 1.00 91.94 320 VAL A C 1
ATOM 2528 O O . VAL A 1 320 ? 15.865 -9.314 -27.427 1.00 91.94 320 VAL A O 1
ATOM 2531 N N . CYS A 1 321 ? 14.228 -10.396 -26.327 1.00 92.25 321 CYS A N 1
ATOM 2532 C CA . CYS A 1 321 ? 14.036 -11.449 -27.328 1.00 92.25 321 CYS A CA 1
ATOM 2533 C C . CYS A 1 321 ? 12.724 -11.324 -28.121 1.00 92.25 321 CYS A C 1
ATOM 2535 O O . CYS A 1 321 ? 12.544 -12.035 -29.109 1.00 92.25 321 CYS A O 1
ATOM 2537 N N . GLY A 1 322 ? 11.830 -10.402 -27.753 1.00 92.62 322 GLY A N 1
ATOM 2538 C CA . GLY A 1 322 ? 10.572 -10.201 -28.469 1.00 92.62 322 GLY A CA 1
ATOM 2539 C C . GLY A 1 322 ? 9.826 -8.927 -28.085 1.00 92.62 322 GLY A C 1
ATOM 2540 O O . GLY A 1 322 ? 10.287 -8.129 -27.269 1.00 92.62 322 GLY A O 1
ATOM 2541 N N . HIS A 1 323 ? 8.650 -8.753 -28.687 1.00 94.50 323 HIS A N 1
ATOM 2542 C CA . HIS A 1 323 ? 7.723 -7.659 -28.402 1.00 94.50 323 HIS A CA 1
ATOM 2543 C C . HIS A 1 323 ? 6.281 -8.091 -28.687 1.00 94.50 323 HIS A C 1
ATOM 2545 O O . HIS A 1 323 ? 6.009 -8.747 -29.694 1.00 94.50 323 HIS A O 1
ATOM 2551 N N . GLN A 1 324 ? 5.361 -7.701 -27.808 1.00 94.75 324 GLN A N 1
ATOM 2552 C CA . GLN A 1 324 ? 3.921 -7.853 -27.987 1.00 94.75 324 GLN A CA 1
ATOM 2553 C C . GLN A 1 324 ? 3.204 -6.594 -27.492 1.00 94.75 324 GLN A C 1
ATOM 2555 O O . GLN A 1 324 ? 3.579 -6.021 -26.475 1.00 94.75 324 GLN A O 1
ATOM 2560 N N . SER A 1 325 ? 2.148 -6.172 -28.189 1.00 93.62 325 SER A N 1
ATOM 2561 C CA . SER A 1 325 ? 1.316 -5.036 -27.779 1.00 93.62 325 SER A CA 1
ATOM 2562 C C . SER A 1 325 ? -0.071 -5.512 -27.350 1.00 93.62 325 SER A C 1
ATOM 2564 O O . SER A 1 325 ? -0.690 -6.326 -28.036 1.00 93.62 325 SER A O 1
ATOM 2566 N N . LEU A 1 326 ? -0.543 -5.005 -26.214 1.00 94.88 326 LEU A N 1
ATOM 2567 C CA . LEU A 1 326 ? -1.841 -5.276 -25.602 1.00 94.88 326 LEU A CA 1
ATOM 2568 C C . LEU A 1 326 ? -2.594 -3.952 -25.388 1.00 94.88 326 LEU A C 1
ATOM 2570 O O . LEU A 1 326 ? -1.994 -2.877 -25.321 1.00 94.88 326 LEU A O 1
ATOM 2574 N N . CYS A 1 327 ? -3.918 -4.017 -25.253 1.00 93.38 327 CYS A N 1
ATOM 2575 C CA . CYS A 1 327 ? -4.760 -2.844 -25.020 1.00 93.38 327 CYS A CA 1
ATOM 2576 C C . CYS A 1 327 ? -5.953 -3.201 -24.134 1.00 93.38 327 CYS A C 1
ATOM 2578 O O . CYS A 1 327 ? -6.534 -4.273 -24.274 1.00 93.38 327 CYS A O 1
ATOM 2580 N N . HIS A 1 328 ? -6.349 -2.289 -23.245 1.00 93.75 328 HIS A N 1
ATOM 2581 C CA . HIS A 1 328 ? -7.519 -2.479 -22.377 1.00 93.75 328 HIS A CA 1
ATOM 2582 C C . HIS A 1 328 ? -8.860 -2.467 -23.139 1.00 93.75 328 HIS A C 1
ATOM 2584 O O . HIS A 1 328 ? -9.886 -2.848 -22.570 1.00 93.75 328 HIS A O 1
ATOM 2590 N N . SER A 1 329 ? -8.855 -2.001 -24.393 1.00 86.00 329 SER A N 1
ATOM 2591 C CA . SER A 1 329 ? -10.002 -1.969 -25.302 1.00 86.00 329 SER A CA 1
ATOM 2592 C C . SER A 1 329 ? -9.713 -2.799 -26.543 1.00 86.00 329 SER A C 1
ATOM 2594 O O . SER A 1 329 ? -8.662 -2.623 -27.164 1.00 86.00 329 SER A O 1
ATOM 2596 N N . ASP A 1 330 ? -10.677 -3.631 -26.933 1.00 76.12 330 ASP A N 1
ATOM 2597 C CA . ASP A 1 330 ? -10.657 -4.360 -28.206 1.00 76.12 330 ASP A CA 1
ATOM 2598 C C . ASP A 1 330 ? -10.937 -3.429 -29.398 1.00 76.12 330 ASP A C 1
ATOM 2600 O O . ASP A 1 330 ? -10.510 -3.695 -30.521 1.00 76.12 330 ASP A O 1
ATOM 2604 N N . GLU A 1 331 ? -11.625 -2.308 -29.154 1.00 72.25 331 GLU A N 1
ATOM 2605 C CA . GLU A 1 331 ? -11.882 -1.278 -30.157 1.00 72.25 331 GLU A CA 1
ATOM 2606 C C . GLU A 1 331 ? -10.790 -0.193 -30.088 1.00 72.25 331 GLU A C 1
ATOM 2608 O O . GLU A 1 331 ? -10.678 0.508 -29.069 1.00 72.25 331 GLU A O 1
ATOM 2613 N N . PRO A 1 332 ? -9.958 -0.047 -31.138 1.00 57.16 332 PRO A N 1
ATOM 2614 C CA . PRO A 1 332 ? -8.899 0.955 -31.170 1.00 57.16 332 PRO A CA 1
ATOM 2615 C C . PRO A 1 332 ? -9.485 2.377 -31.149 1.00 57.16 332 PRO A C 1
ATOM 2617 O O . PRO A 1 332 ? -10.504 2.644 -31.778 1.00 57.16 332 PRO A O 1
ATOM 2620 N N . ASN A 1 333 ? -8.803 3.297 -30.456 1.00 59.47 333 ASN A N 1
ATOM 2621 C CA . ASN A 1 333 ? -9.094 4.743 -30.382 1.00 59.47 333 ASN A CA 1
ATOM 2622 C C . ASN A 1 333 ? -10.322 5.178 -29.554 1.00 59.47 333 ASN A C 1
ATOM 2624 O O . ASN A 1 333 ? -10.639 6.361 -29.523 1.00 59.47 333 ASN A O 1
ATOM 2628 N N . ILE A 1 334 ? -10.995 4.281 -28.823 1.00 66.75 334 ILE A N 1
ATOM 2629 C CA . ILE A 1 334 ? -12.034 4.718 -27.863 1.00 66.75 334 ILE A CA 1
ATOM 2630 C C . ILE A 1 334 ? -11.415 5.437 -26.663 1.00 66.75 334 ILE A C 1
ATOM 2632 O O . ILE A 1 334 ? -12.004 6.362 -26.107 1.00 66.75 334 ILE A O 1
ATOM 2636 N N . ILE A 1 335 ? -10.231 4.993 -26.240 1.00 67.44 335 ILE A N 1
ATOM 2637 C CA . ILE A 1 335 ? -9.644 5.391 -24.966 1.00 67.44 335 ILE A CA 1
ATOM 2638 C C . ILE A 1 335 ? -8.347 6.178 -25.177 1.00 67.44 335 ILE A C 1
ATOM 2640 O O . ILE A 1 335 ? -7.300 5.784 -24.683 1.00 67.44 335 ILE A O 1
ATOM 2644 N N . GLU A 1 336 ? -8.392 7.273 -25.937 1.00 69.31 336 GLU A N 1
ATOM 2645 C CA . GLU A 1 336 ? -7.190 8.072 -26.239 1.00 69.31 336 GLU A CA 1
ATOM 2646 C C . GLU A 1 336 ? -6.662 8.841 -25.012 1.00 69.31 336 GLU A C 1
ATOM 2648 O O . GLU A 1 336 ? -5.452 8.908 -24.794 1.00 69.31 336 GLU A O 1
ATOM 2653 N N . ASP A 1 337 ? -7.559 9.314 -24.142 1.00 84.50 337 ASP A N 1
ATOM 2654 C CA . ASP A 1 337 ? -7.234 10.186 -23.002 1.00 84.50 337 ASP A CA 1
ATOM 2655 C C . ASP A 1 337 ? -7.064 9.446 -21.659 1.00 84.50 337 ASP A C 1
ATOM 2657 O O . ASP A 1 337 ? -7.284 10.014 -20.585 1.00 84.50 337 ASP A O 1
ATOM 2661 N N . VAL A 1 338 ? -6.650 8.173 -21.681 1.00 90.19 338 VAL A N 1
ATOM 2662 C CA . VAL A 1 338 ? -6.295 7.438 -20.451 1.00 90.19 338 VAL A CA 1
ATOM 2663 C C . VAL A 1 338 ? -4.847 6.992 -20.433 1.00 90.19 338 VAL A C 1
ATOM 2665 O O . VAL A 1 338 ? -4.202 6.797 -21.459 1.00 90.19 338 VAL A O 1
ATOM 2668 N N . LYS A 1 339 ? -4.345 6.763 -19.227 1.00 93.81 339 LYS A N 1
ATOM 2669 C CA . LYS A 1 339 ? -2.975 6.333 -18.957 1.00 93.81 339 LYS A CA 1
ATOM 2670 C C . LYS A 1 339 ? -3.015 5.040 -18.171 1.00 93.81 339 LYS A C 1
ATOM 2672 O O . LYS A 1 339 ? -3.756 4.977 -17.194 1.00 93.81 339 LYS A O 1
ATOM 2677 N N . VAL A 1 340 ? -2.207 4.047 -18.524 1.00 96.12 340 VAL A N 1
ATOM 2678 C CA . VAL A 1 340 ? -1.985 2.880 -17.659 1.00 96.12 340 VAL A CA 1
ATOM 2679 C C . VAL A 1 340 ? -1.100 3.323 -16.491 1.00 96.12 340 VAL A C 1
ATOM 2681 O O . VAL A 1 340 ? 0.127 3.284 -16.543 1.00 96.12 340 VAL A O 1
ATOM 2684 N N . ALA A 1 341 ? -1.738 3.869 -15.460 1.00 94.12 341 ALA A N 1
ATOM 2685 C CA . ALA A 1 341 ? -1.078 4.662 -14.429 1.00 94.12 341 ALA A CA 1
ATOM 2686 C C . ALA A 1 341 ? -0.398 3.821 -13.353 1.00 94.12 341 ALA A C 1
ATOM 2688 O O . ALA A 1 341 ? 0.508 4.308 -12.681 1.00 94.12 341 ALA A O 1
ATOM 2689 N N . ARG A 1 342 ? -0.869 2.591 -13.142 1.00 94.75 342 ARG A N 1
ATOM 2690 C CA . ARG A 1 342 ? -0.350 1.683 -12.119 1.00 94.75 342 ARG A CA 1
ATOM 2691 C C . ARG A 1 342 ? -0.408 0.270 -12.642 1.00 94.75 342 ARG A C 1
ATOM 2693 O O . ARG A 1 342 ? -1.431 -0.125 -13.204 1.00 94.75 342 ARG A O 1
ATOM 2700 N N . MET A 1 343 ? 0.671 -0.461 -12.410 1.00 96.50 343 MET A N 1
ATOM 2701 C CA . MET A 1 343 ? 0.766 -1.878 -12.694 1.00 96.50 343 MET A CA 1
ATOM 2702 C C . MET A 1 343 ? 1.583 -2.557 -11.607 1.00 96.50 343 MET A C 1
ATOM 2704 O O . MET A 1 343 ? 2.542 -1.978 -11.099 1.00 96.50 343 MET A O 1
ATOM 2708 N N . PHE A 1 344 ? 1.212 -3.782 -11.274 1.00 95.69 344 PHE A N 1
ATOM 2709 C CA . PHE A 1 344 ? 2.070 -4.700 -10.538 1.00 95.69 344 PHE A CA 1
ATOM 2710 C C . PHE A 1 344 ? 1.801 -6.117 -11.039 1.00 95.69 344 PHE A C 1
ATOM 2712 O O . PHE A 1 344 ? 0.795 -6.369 -11.706 1.00 95.69 344 PHE A O 1
ATOM 2719 N N . ALA A 1 345 ? 2.726 -7.022 -10.762 1.00 96.25 345 ALA A N 1
ATOM 2720 C CA . ALA A 1 345 ? 2.636 -8.403 -11.195 1.00 96.25 345 ALA A CA 1
ATOM 2721 C C . ALA A 1 345 ? 2.658 -9.346 -9.994 1.00 96.25 345 ALA A C 1
ATOM 2723 O O . ALA A 1 345 ? 3.215 -9.038 -8.940 1.00 96.25 345 ALA A O 1
ATOM 2724 N N . THR A 1 346 ? 2.045 -10.494 -10.209 1.00 95.19 346 THR A N 1
ATOM 2725 C CA . THR A 1 346 ? 2.119 -11.713 -9.408 1.00 95.19 346 THR A CA 1
ATOM 2726 C C . THR A 1 346 ? 2.576 -12.830 -10.343 1.00 95.19 346 THR A C 1
ATOM 2728 O O . THR A 1 346 ? 2.809 -12.575 -11.527 1.00 95.19 346 THR A O 1
ATOM 2731 N N . ASP A 1 347 ? 2.677 -14.056 -9.843 1.00 92.12 347 ASP A N 1
ATOM 2732 C CA . ASP A 1 347 ? 3.122 -15.186 -10.663 1.00 92.12 347 ASP A CA 1
ATOM 2733 C C . ASP A 1 347 ? 2.165 -15.462 -11.836 1.00 92.12 347 ASP A C 1
ATOM 2735 O O . ASP A 1 347 ? 2.610 -15.660 -12.963 1.00 92.12 347 ASP A O 1
ATOM 2739 N N . ASP A 1 348 ? 0.851 -15.392 -11.598 1.00 94.62 348 ASP A N 1
ATOM 2740 C CA . ASP A 1 348 ? -0.165 -15.758 -12.598 1.00 94.62 348 ASP A CA 1
ATOM 2741 C C . ASP A 1 348 ? -0.863 -14.556 -13.252 1.00 94.62 348 ASP A C 1
ATOM 2743 O O . ASP A 1 348 ? -1.486 -14.681 -14.315 1.00 94.62 348 ASP A O 1
ATOM 2747 N N . PHE A 1 349 ? -0.768 -13.374 -12.634 1.00 97.50 349 PHE A N 1
ATOM 2748 C CA . PHE A 1 349 ? -1.521 -12.197 -13.060 1.00 97.50 349 PHE A CA 1
ATOM 2749 C C . PHE A 1 349 ? -0.699 -10.915 -13.088 1.00 97.50 349 PHE A C 1
ATOM 2751 O O . PHE A 1 349 ? 0.096 -10.642 -12.189 1.00 97.50 349 PHE A O 1
ATOM 2758 N N . VAL A 1 350 ? -1.001 -10.061 -14.064 1.00 98.25 350 VAL A N 1
ATOM 2759 C CA . VAL A 1 350 ? -0.644 -8.639 -14.050 1.00 98.25 350 VAL A CA 1
ATOM 2760 C C . VAL A 1 350 ? -1.899 -7.835 -13.746 1.00 98.25 350 VAL A C 1
ATOM 2762 O O . VAL A 1 350 ? -2.932 -8.011 -14.386 1.00 98.25 350 VAL A O 1
ATOM 2765 N N . PHE A 1 351 ? -1.820 -6.923 -12.785 1.00 98.44 351 PHE A N 1
ATOM 2766 C CA . PHE A 1 351 ? -2.911 -6.011 -12.459 1.00 98.44 351 PHE A CA 1
ATOM 2767 C C . PHE A 1 351 ? -2.595 -4.631 -13.004 1.00 98.44 351 PHE A C 1
ATOM 2769 O O . PHE A 1 351 ? -1.467 -4.156 -12.871 1.00 98.44 351 PHE A O 1
ATOM 2776 N N . SER A 1 352 ? -3.588 -3.964 -13.583 1.00 98.00 352 SER A N 1
ATOM 2777 C CA . SER A 1 352 ? -3.439 -2.606 -14.098 1.00 98.00 352 SER A CA 1
ATOM 2778 C C . SER A 1 352 ? -4.612 -1.708 -13.723 1.00 98.00 352 SER A C 1
ATOM 2780 O O . SER A 1 352 ? -5.735 -2.159 -13.484 1.00 98.00 352 SER A O 1
ATOM 2782 N N . CYS A 1 353 ? -4.346 -0.404 -13.673 1.00 96.62 353 CYS A N 1
ATOM 2783 C CA . CYS A 1 353 ? -5.358 0.632 -13.487 1.00 96.62 353 CYS A CA 1
ATOM 2784 C C . CYS A 1 353 ? -5.150 1.774 -14.472 1.00 96.62 353 CYS A C 1
ATOM 2786 O O . CYS A 1 353 ? -4.025 2.218 -14.719 1.00 96.62 353 CYS A O 1
ATOM 2788 N N . LEU A 1 354 ? -6.265 2.279 -14.992 1.00 95.06 354 LEU A N 1
ATOM 2789 C CA . LEU A 1 354 ? -6.283 3.429 -15.882 1.00 95.06 354 LEU A CA 1
ATOM 2790 C C . LEU A 1 354 ? -6.447 4.724 -15.081 1.00 95.06 354 LEU A C 1
ATOM 2792 O O . LEU A 1 354 ? -7.143 4.746 -14.068 1.00 95.06 354 LEU A O 1
ATOM 2796 N N . TYR A 1 355 ? -5.837 5.811 -15.549 1.00 92.75 355 TYR A N 1
ATOM 2797 C CA . TYR A 1 355 ? -6.059 7.160 -15.041 1.00 92.75 355 TYR A CA 1
ATOM 2798 C C . TYR A 1 355 ? -6.526 8.105 -16.160 1.00 92.75 355 TYR A C 1
ATOM 2800 O O . TYR A 1 355 ? -5.857 8.158 -17.196 1.00 92.75 355 TYR A O 1
ATOM 2808 N N . PRO A 1 356 ? -7.579 8.910 -15.927 1.00 91.56 356 PRO A N 1
ATOM 2809 C CA . PRO A 1 356 ? -8.494 8.804 -14.789 1.00 91.56 356 PRO A CA 1
ATOM 2810 C C . PRO A 1 356 ? -9.312 7.506 -14.883 1.00 91.56 356 PRO A C 1
ATOM 2812 O O . PRO A 1 356 ? -9.802 7.150 -15.949 1.00 91.56 356 PRO A O 1
ATOM 2815 N N . GLY A 1 357 ? -9.454 6.785 -13.773 1.00 91.25 357 GLY A N 1
ATOM 2816 C CA . GLY A 1 357 ? -10.167 5.513 -13.769 1.00 91.25 357 GLY A CA 1
ATOM 2817 C C . GLY A 1 357 ? -10.308 4.919 -12.375 1.00 91.25 357 GLY A C 1
ATOM 2818 O O . GLY A 1 357 ? -9.565 5.249 -11.451 1.00 91.25 357 GLY A O 1
ATOM 2819 N N . PHE A 1 358 ? -11.315 4.066 -12.238 1.00 93.69 358 PHE A N 1
ATOM 2820 C CA . PHE A 1 358 ? -11.743 3.436 -10.987 1.00 93.69 358 PHE A CA 1
ATOM 2821 C C . PHE A 1 358 ? -11.948 1.923 -11.162 1.00 93.69 358 PHE A C 1
ATOM 2823 O O . PHE A 1 358 ? -12.619 1.287 -10.357 1.00 93.69 358 PHE A O 1
ATOM 2830 N N . ILE A 1 359 ? -11.390 1.356 -12.238 1.00 95.94 359 ILE A N 1
ATOM 2831 C CA . ILE A 1 359 ? -11.460 -0.072 -12.544 1.00 95.94 359 ILE A CA 1
ATOM 2832 C C . ILE A 1 359 ? -10.069 -0.686 -12.396 1.00 95.94 359 ILE A C 1
ATOM 2834 O O . ILE A 1 359 ? -9.114 -0.186 -12.998 1.00 95.94 359 ILE A O 1
ATOM 2838 N N . VAL A 1 360 ? -9.981 -1.779 -11.637 1.00 97.88 360 VAL A N 1
ATOM 2839 C CA . VAL A 1 360 ? -8.824 -2.684 -11.643 1.00 97.88 360 VAL A CA 1
ATOM 2840 C C . VAL A 1 360 ? -9.047 -3.749 -12.707 1.00 97.88 360 VAL A C 1
ATOM 2842 O O . VAL A 1 360 ? -10.106 -4.376 -12.741 1.00 97.88 360 VAL A O 1
ATOM 2845 N N . TYR A 1 361 ? -8.046 -3.969 -13.553 1.00 98.12 361 TYR A N 1
ATOM 2846 C CA . TYR A 1 361 ? -8.038 -5.017 -14.568 1.00 98.12 361 TYR A CA 1
ATOM 2847 C C . TYR A 1 361 ? -7.036 -6.095 -14.168 1.00 98.12 361 TYR A C 1
ATOM 2849 O O . TYR A 1 361 ? -5.888 -5.772 -13.866 1.00 98.12 361 TYR A O 1
ATOM 2857 N N . GLN A 1 362 ? -7.458 -7.357 -14.184 1.00 98.19 362 GLN A N 1
ATOM 2858 C CA . GLN A 1 362 ? -6.596 -8.512 -13.942 1.00 98.19 362 GLN A CA 1
ATOM 2859 C C . GLN A 1 362 ? -6.331 -9.228 -15.264 1.00 98.19 362 GLN A C 1
ATOM 2861 O O . GLN A 1 362 ? -7.248 -9.770 -15.883 1.00 98.19 362 GLN A O 1
ATOM 2866 N N . TRP A 1 363 ? -5.076 -9.213 -15.691 1.00 98.19 363 TRP A N 1
ATOM 2867 C CA . TRP A 1 363 ? -4.578 -9.863 -16.893 1.00 98.19 363 TRP A CA 1
ATOM 2868 C C . TRP A 1 363 ? -3.982 -11.210 -16.535 1.00 98.19 363 TRP A C 1
ATOM 2870 O O . TRP A 1 363 ? -3.115 -11.275 -15.669 1.00 98.19 363 TRP A O 1
ATOM 2880 N N . ASN A 1 364 ? -4.378 -12.264 -17.234 1.00 97.50 364 ASN A N 1
ATOM 2881 C CA . ASN A 1 364 ? -3.687 -13.541 -17.151 1.00 97.50 364 ASN A CA 1
ATOM 2882 C C . ASN A 1 364 ? -2.400 -13.484 -17.971 1.00 97.50 364 ASN A C 1
ATOM 2884 O O . ASN A 1 364 ? -2.402 -13.117 -19.152 1.00 97.50 364 ASN A O 1
ATOM 2888 N N . VAL A 1 365 ? -1.287 -13.835 -17.332 1.00 96.88 365 VAL A N 1
ATOM 2889 C CA . VAL A 1 365 ? 0.038 -13.672 -17.935 1.00 96.88 365 VAL A CA 1
ATOM 2890 C C . VAL A 1 365 ? 0.314 -14.691 -19.031 1.00 96.88 365 VAL A C 1
ATOM 2892 O O . VAL A 1 365 ? 1.089 -14.397 -19.928 1.00 96.88 365 VAL A O 1
ATOM 2895 N N . TYR A 1 366 ? -0.343 -15.847 -19.045 1.00 95.88 366 TYR A N 1
ATOM 2896 C CA . TYR A 1 366 ? -0.110 -16.876 -20.061 1.00 95.88 366 TYR A CA 1
ATOM 2897 C C . TYR A 1 366 ? -0.875 -16.587 -21.354 1.00 95.88 366 TYR A C 1
ATOM 2899 O O . TYR A 1 366 ? -0.327 -16.695 -22.448 1.00 95.88 366 TYR A O 1
ATOM 2907 N N . ASN A 1 367 ? -2.148 -16.194 -21.246 1.00 95.69 367 ASN A N 1
ATOM 2908 C CA . ASN A 1 367 ? -3.004 -15.950 -22.414 1.00 95.69 367 ASN A CA 1
ATOM 2909 C C . ASN A 1 367 ? -3.062 -14.471 -22.848 1.00 95.69 367 ASN A C 1
ATOM 2911 O O . ASN A 1 367 ? -3.599 -14.177 -23.919 1.00 95.69 367 ASN A O 1
ATOM 2915 N N . LYS A 1 368 ? -2.498 -13.558 -22.039 1.00 96.19 368 LYS A N 1
ATOM 2916 C CA . LYS A 1 368 ? -2.442 -12.102 -22.258 1.00 96.19 368 LYS A CA 1
ATOM 2917 C C . LYS A 1 368 ? -3.814 -11.430 -22.387 1.00 96.19 368 LYS A C 1
ATOM 2919 O O . LYS A 1 368 ? -3.957 -10.444 -23.110 1.00 96.19 368 LYS A O 1
ATOM 2924 N N . ARG A 1 369 ? -4.838 -11.954 -21.710 1.00 96.44 369 ARG A N 1
ATOM 2925 C CA . ARG A 1 369 ? -6.206 -11.411 -21.721 1.00 96.44 369 ARG A CA 1
ATOM 2926 C C . ARG A 1 369 ? -6.638 -10.956 -20.339 1.00 96.44 369 ARG A C 1
ATOM 2928 O O . ARG A 1 369 ? -6.184 -11.482 -19.328 1.00 96.44 369 ARG A O 1
ATOM 2935 N N . ILE A 1 370 ? -7.555 -9.993 -20.314 1.00 97.06 370 ILE A N 1
ATOM 2936 C CA . ILE A 1 370 ? -8.231 -9.578 -19.086 1.00 97.06 370 ILE A CA 1
ATOM 2937 C C . ILE A 1 370 ? -9.240 -10.663 -18.700 1.00 97.06 370 ILE A C 1
ATOM 2939 O O . ILE A 1 370 ? -10.160 -10.939 -19.470 1.00 97.06 370 ILE A O 1
ATOM 2943 N N . GLU A 1 371 ? -9.088 -11.240 -17.511 1.00 96.44 371 GLU A N 1
ATOM 2944 C CA . GLU A 1 371 ? -10.005 -12.256 -16.979 1.00 96.44 371 GLU A CA 1
ATOM 2945 C C . GLU A 1 371 ? -11.058 -11.639 -16.064 1.00 96.44 371 GLU A C 1
ATOM 2947 O O . GLU A 1 371 ? -12.248 -11.892 -16.242 1.00 96.44 371 GLU A O 1
ATOM 2952 N N . ASN A 1 372 ? -10.639 -10.761 -15.148 1.00 97.50 372 ASN A N 1
ATOM 2953 C CA . ASN A 1 372 ? -11.539 -10.096 -14.211 1.00 97.50 372 ASN A CA 1
ATOM 2954 C C . ASN A 1 372 ? -11.379 -8.572 -14.252 1.00 97.50 372 ASN A C 1
ATOM 2956 O O . ASN A 1 372 ? -10.318 -8.023 -14.568 1.00 97.50 372 ASN A O 1
ATOM 2960 N N . LYS A 1 373 ? -12.471 -7.883 -13.908 1.00 97.06 373 LYS A N 1
ATOM 2961 C CA . LYS A 1 373 ? -12.528 -6.428 -13.747 1.00 97.06 373 LYS A CA 1
ATOM 2962 C C . LYS A 1 373 ? -13.268 -6.098 -12.459 1.00 97.06 373 LYS A C 1
ATOM 2964 O O . LYS A 1 373 ? -14.379 -6.586 -12.259 1.00 97.06 373 LYS A O 1
ATOM 2969 N N . LEU A 1 374 ? -12.697 -5.225 -11.636 1.00 97.31 374 LEU A N 1
ATOM 2970 C CA . LEU A 1 374 ? -13.364 -4.696 -10.449 1.00 97.31 374 LEU A CA 1
ATOM 2971 C C . LEU A 1 374 ? -13.638 -3.210 -10.610 1.00 97.31 374 LEU A C 1
ATOM 2973 O O . LEU A 1 374 ? -12.712 -2.425 -10.769 1.00 97.31 374 LEU A O 1
ATOM 2977 N N . ASP A 1 375 ? -14.908 -2.833 -10.519 1.00 95.62 375 ASP A N 1
ATOM 2978 C CA . ASP A 1 375 ? -15.355 -1.445 -10.528 1.00 95.62 375 ASP A CA 1
ATOM 2979 C C . ASP A 1 375 ? -15.451 -0.912 -9.092 1.00 95.62 375 ASP A C 1
ATOM 2981 O O . ASP A 1 375 ? -16.435 -1.147 -8.386 1.00 95.62 375 ASP A O 1
ATOM 2985 N N . CYS A 1 376 ? -14.425 -0.177 -8.665 1.00 94.06 376 CYS A N 1
ATOM 2986 C CA . CYS A 1 376 ? -14.324 0.365 -7.314 1.00 94.06 376 CYS A CA 1
ATOM 2987 C C . CYS A 1 376 ? -15.351 1.469 -7.022 1.00 94.06 376 CYS A C 1
ATOM 2989 O O . CYS A 1 376 ? -15.587 1.773 -5.856 1.00 94.06 376 CYS A O 1
ATOM 2991 N N . SER A 1 377 ? -15.993 2.062 -8.040 1.00 90.69 377 SER A N 1
ATOM 2992 C CA . SER A 1 377 ? -17.028 3.089 -7.829 1.00 90.69 377 SER A CA 1
ATOM 2993 C C . SER A 1 377 ? -18.316 2.528 -7.220 1.00 90.69 377 SER A C 1
ATOM 2995 O O . SER A 1 377 ? -19.131 3.277 -6.686 1.00 90.69 377 SER A O 1
ATOM 2997 N N . LYS A 1 378 ? -18.490 1.203 -7.274 1.00 90.69 378 LYS A N 1
ATOM 2998 C CA . LYS A 1 378 ? -19.652 0.490 -6.729 1.00 90.69 378 LYS A CA 1
ATOM 2999 C C . LYS A 1 378 ? -19.478 0.055 -5.278 1.00 90.69 378 LYS A C 1
ATOM 3001 O O . LYS A 1 378 ? -20.395 -0.539 -4.717 1.00 90.69 378 LYS A O 1
ATOM 3006 N N . LEU A 1 379 ? -18.314 0.303 -4.685 1.00 90.44 379 LEU A N 1
ATOM 3007 C CA . LEU A 1 379 ? -18.002 -0.129 -3.332 1.00 90.44 379 LEU A CA 1
ATOM 3008 C C . LEU A 1 379 ? -18.118 1.047 -2.364 1.00 90.44 379 LEU A C 1
ATOM 3010 O O . LEU A 1 379 ? -17.524 2.103 -2.582 1.00 90.44 379 LEU A O 1
ATOM 3014 N N . LEU A 1 380 ? -18.875 0.854 -1.286 1.00 85.06 380 LEU A N 1
ATOM 3015 C CA . LEU A 1 380 ? -19.046 1.847 -0.230 1.00 85.06 380 LEU A CA 1
ATOM 3016 C C . LEU A 1 380 ? -18.276 1.416 1.024 1.00 85.06 380 LEU A C 1
ATOM 3018 O O . LEU A 1 380 ? -18.297 0.231 1.361 1.00 85.06 380 LEU A O 1
ATOM 3022 N N . PRO A 1 381 ? -17.612 2.351 1.726 1.00 87.12 381 PRO A N 1
ATOM 3023 C CA . PRO A 1 381 ? -16.913 2.039 2.962 1.00 87.12 381 PRO A CA 1
ATOM 3024 C C . PRO A 1 381 ? -17.900 1.660 4.073 1.00 87.12 381 PRO A C 1
ATOM 3026 O O . PRO A 1 381 ? -18.845 2.399 4.348 1.00 87.12 381 PRO A O 1
ATOM 3029 N N . CYS A 1 382 ? -17.664 0.530 4.740 1.00 83.50 382 CYS A N 1
ATOM 3030 C CA . CYS A 1 382 ? -18.506 0.029 5.831 1.00 83.50 382 CYS A CA 1
ATOM 3031 C C . CYS A 1 382 ? -18.258 0.743 7.169 1.00 83.50 382 CYS A C 1
ATOM 3033 O O . CYS A 1 382 ? -19.084 0.674 8.072 1.00 83.50 382 CYS A O 1
ATOM 3035 N N . SER A 1 383 ? -17.128 1.438 7.298 1.00 75.75 383 SER A N 1
ATOM 3036 C CA . SER A 1 383 ? -16.647 2.092 8.520 1.00 75.75 383 SER A CA 1
ATOM 3037 C C . SER A 1 383 ? -17.119 3.548 8.684 1.00 75.75 383 SER A C 1
ATOM 3039 O O . SER A 1 383 ? -16.512 4.319 9.437 1.00 75.75 383 SER A O 1
ATOM 3041 N N . GLU A 1 384 ? -18.136 3.966 7.928 1.00 81.06 384 GLU A N 1
ATOM 3042 C CA . GLU A 1 384 ? -18.700 5.319 7.967 1.00 81.06 384 GLU A CA 1
ATOM 3043 C C . GLU A 1 384 ? -20.028 5.336 8.738 1.00 81.06 384 GLU A C 1
ATOM 3045 O O . GLU A 1 384 ? -20.832 4.408 8.658 1.00 81.06 384 GLU A O 1
ATOM 3050 N N . SER A 1 385 ? -20.274 6.410 9.492 1.00 72.88 385 SER A N 1
ATOM 3051 C CA . SER A 1 385 ? -21.541 6.618 10.190 1.00 72.88 385 SER A CA 1
ATOM 3052 C C . SER A 1 385 ? -22.571 7.261 9.257 1.00 72.88 385 SER A C 1
ATOM 3054 O O . SER A 1 385 ? -22.227 7.937 8.290 1.00 72.88 385 SER A O 1
ATOM 3056 N N . LEU A 1 386 ? -23.867 7.126 9.559 1.00 65.56 386 LEU A N 1
ATOM 3057 C CA . LEU A 1 386 ? -24.920 7.800 8.777 1.00 65.56 386 LEU A CA 1
ATOM 3058 C C . LEU A 1 386 ? -24.716 9.324 8.724 1.00 65.56 386 LEU A C 1
ATOM 3060 O O . LEU A 1 386 ? -24.975 9.952 7.700 1.00 65.56 386 LEU A O 1
ATOM 3064 N N . LYS A 1 387 ? -24.197 9.907 9.814 1.00 61.75 387 LYS A N 1
ATOM 3065 C CA . LYS A 1 387 ? -23.849 11.329 9.905 1.00 61.75 387 LYS A CA 1
ATOM 3066 C C . LYS A 1 387 ? -22.719 11.684 8.941 1.00 61.75 387 LYS A C 1
ATOM 3068 O O . LYS A 1 387 ? -22.799 12.714 8.285 1.00 61.75 387 LYS A O 1
ATOM 3073 N N . SER A 1 388 ? -21.683 10.854 8.839 1.00 61.75 388 SER A N 1
ATOM 3074 C CA . SER A 1 388 ? -20.548 11.134 7.959 1.00 61.75 388 SER A CA 1
ATOM 3075 C C . SER A 1 388 ? -20.847 10.858 6.484 1.00 61.75 388 SER A C 1
ATOM 3077 O O . SER A 1 388 ? -20.376 11.607 5.632 1.00 61.75 388 SER A O 1
ATOM 3079 N N . ILE A 1 389 ? -21.693 9.869 6.178 1.00 59.44 389 ILE A N 1
ATOM 3080 C CA . ILE A 1 389 ? -22.183 9.597 4.817 1.00 59.44 389 ILE A CA 1
ATOM 3081 C C . ILE A 1 389 ? -23.016 10.774 4.289 1.00 59.44 389 ILE A C 1
ATOM 3083 O O . ILE A 1 389 ? -22.818 11.195 3.151 1.00 59.44 389 ILE A O 1
ATOM 3087 N N . ALA A 1 390 ? -23.898 11.347 5.116 1.00 53.81 390 ALA A N 1
ATOM 3088 C CA . ALA A 1 390 ? -24.754 12.474 4.727 1.00 53.81 390 ALA A CA 1
ATOM 3089 C C . ALA A 1 390 ? -23.973 13.766 4.402 1.00 53.81 390 ALA A C 1
ATOM 3091 O O . ALA A 1 390 ? -24.437 14.605 3.639 1.00 53.81 390 ALA A O 1
ATOM 3092 N N . ILE A 1 391 ? -22.760 13.938 4.940 1.00 57.75 391 ILE A N 1
ATOM 3093 C CA . ILE A 1 391 ? -21.900 15.091 4.608 1.00 57.75 391 ILE A CA 1
ATOM 3094 C C . ILE A 1 391 ? -21.294 14.946 3.199 1.00 57.75 391 ILE A C 1
ATOM 3096 O O . ILE A 1 391 ? -20.990 15.939 2.540 1.00 57.75 391 ILE A O 1
ATOM 3100 N N . ASP A 1 392 ? -21.135 13.713 2.719 1.00 60.75 392 ASP A N 1
ATOM 3101 C CA . ASP A 1 392 ? -20.480 13.360 1.457 1.00 60.75 392 ASP A CA 1
ATOM 3102 C C . ASP A 1 392 ? -21.508 12.922 0.374 1.00 60.75 392 ASP A C 1
ATOM 3104 O O . ASP A 1 392 ? -21.194 12.094 -0.481 1.00 60.75 392 ASP A O 1
ATOM 3108 N N . GLU A 1 393 ? -22.720 13.507 0.361 1.00 53.28 393 GLU A N 1
ATOM 3109 C CA . GLU A 1 393 ? -23.903 13.145 -0.470 1.00 53.28 393 GLU A CA 1
ATOM 3110 C C . GLU A 1 393 ? -23.690 13.068 -2.004 1.00 53.28 393 GLU A C 1
ATOM 3112 O O . GLU A 1 393 ? -24.555 12.587 -2.742 1.00 53.28 393 GLU A O 1
ATOM 3117 N N . HIS A 1 394 ? -22.529 13.478 -2.517 1.00 57.88 394 HIS A N 1
ATOM 3118 C CA . HIS A 1 394 ? -22.146 13.313 -3.919 1.00 57.88 394 HIS A CA 1
ATOM 3119 C C . HIS A 1 394 ? -20.805 12.582 -4.030 1.00 57.88 394 HIS A C 1
ATOM 3121 O O . HIS A 1 394 ? -19.732 13.197 -4.106 1.00 57.88 394 HIS A O 1
ATOM 3127 N N . LEU A 1 395 ? -20.868 11.249 -4.070 1.00 63.28 395 LEU A N 1
ATOM 3128 C CA . LEU A 1 395 ? -19.737 10.409 -4.452 1.00 63.28 395 LEU A CA 1
ATOM 3129 C C . LEU A 1 395 ? -19.399 10.689 -5.926 1.00 63.28 395 LEU A C 1
ATOM 3131 O O . LEU A 1 395 ? -19.989 10.127 -6.846 1.00 63.28 395 LEU A O 1
ATOM 3135 N N . SER A 1 396 ? -18.489 11.629 -6.173 1.00 77.88 396 SER A N 1
ATOM 3136 C CA . SER A 1 396 ? -18.023 11.908 -7.529 1.00 77.88 396 SER A CA 1
ATOM 3137 C C . SER A 1 396 ? -17.098 10.784 -7.997 1.00 77.88 396 SER A C 1
ATOM 3139 O O . SER A 1 396 ? -16.268 10.297 -7.233 1.00 77.88 396 SER A O 1
ATOM 3141 N N . LEU A 1 397 ? -17.160 10.410 -9.278 1.00 82.56 397 LEU A N 1
ATOM 3142 C CA . LEU A 1 397 ? -16.248 9.401 -9.849 1.00 82.56 397 LEU A CA 1
ATOM 3143 C C . LEU A 1 397 ? -14.763 9.772 -9.672 1.00 82.56 397 LEU A C 1
ATOM 3145 O O . LEU A 1 397 ? -13.896 8.903 -9.665 1.00 82.56 397 LEU A O 1
ATOM 3149 N N . VAL A 1 398 ? -14.467 11.062 -9.479 1.00 84.44 398 VAL A N 1
ATOM 3150 C CA . VAL A 1 398 ? -13.125 11.575 -9.171 1.00 84.44 398 VAL A CA 1
ATOM 3151 C C . VAL A 1 398 ? -12.614 11.072 -7.817 1.00 84.44 398 VAL A C 1
ATOM 3153 O O . VAL A 1 398 ? -11.424 10.796 -7.702 1.00 84.44 398 VAL A O 1
ATOM 3156 N N . LYS A 1 399 ? -13.493 10.919 -6.816 1.00 85.25 399 LYS A N 1
ATOM 3157 C CA . LYS A 1 399 ? -13.182 10.371 -5.483 1.00 85.25 399 LYS A CA 1
ATOM 3158 C C . LYS A 1 399 ? -12.909 8.854 -5.527 1.00 85.25 399 LYS A C 1
ATOM 3160 O O . LYS A 1 399 ? -12.155 8.330 -4.714 1.00 85.25 399 LYS A O 1
ATOM 3165 N N . CYS A 1 400 ? -13.466 8.141 -6.502 1.00 88.56 400 CYS A N 1
ATOM 3166 C CA . CYS A 1 400 ? -13.265 6.696 -6.657 1.00 88.56 400 CYS A CA 1
ATOM 3167 C C . CYS A 1 400 ? -12.004 6.330 -7.456 1.00 88.56 400 CYS A C 1
ATOM 3169 O O . CYS A 1 400 ? -11.750 5.146 -7.673 1.00 88.56 400 CYS A O 1
ATOM 3171 N N . GLN A 1 401 ? -11.231 7.316 -7.927 1.00 93.88 401 GLN A N 1
ATOM 3172 C CA . GLN A 1 401 ? -10.042 7.049 -8.732 1.00 93.88 401 GLN A CA 1
ATOM 3173 C C . GLN A 1 401 ? -9.007 6.255 -7.940 1.00 93.88 401 GLN A C 1
ATOM 3175 O O . GLN A 1 401 ? -8.755 6.538 -6.767 1.00 93.88 401 GLN A O 1
ATOM 3180 N N . ILE A 1 402 ? -8.386 5.282 -8.600 1.00 95.81 402 ILE A N 1
ATOM 3181 C CA . ILE A 1 402 ? -7.410 4.402 -7.959 1.00 95.81 402 ILE A CA 1
ATOM 3182 C C . ILE A 1 402 ? -6.069 5.127 -7.830 1.00 95.81 402 ILE A C 1
ATOM 3184 O O . ILE A 1 402 ? -5.459 5.564 -8.811 1.00 95.81 402 ILE A O 1
ATOM 3188 N N . SER A 1 403 ? -5.596 5.241 -6.595 1.00 94.81 403 SER A N 1
ATOM 3189 C CA . SER A 1 403 ? -4.411 6.007 -6.220 1.00 94.81 403 SER A CA 1
ATOM 3190 C C . SER A 1 403 ? -3.287 5.167 -5.628 1.00 94.81 403 SER A C 1
ATOM 3192 O O . SER A 1 403 ? -2.168 5.656 -5.529 1.00 94.81 403 SER A O 1
ATOM 3194 N N . ALA A 1 404 ? -3.529 3.909 -5.275 1.00 95.62 404 ALA A N 1
ATOM 3195 C CA . ALA A 1 404 ? -2.478 2.984 -4.874 1.00 95.62 404 ALA A CA 1
ATOM 3196 C C . ALA A 1 404 ? -2.918 1.539 -5.120 1.00 95.62 404 ALA A C 1
ATOM 3198 O O . ALA A 1 404 ? -4.110 1.241 -5.081 1.00 95.62 404 ALA A O 1
ATOM 3199 N N . LEU A 1 405 ? -1.952 0.661 -5.374 1.00 95.88 405 LEU A N 1
ATOM 3200 C CA . LEU A 1 405 ? -2.155 -0.774 -5.550 1.00 95.88 405 LEU A CA 1
ATOM 3201 C C . LEU A 1 405 ? -0.986 -1.516 -4.917 1.00 95.88 405 LEU A C 1
ATOM 3203 O O . LEU A 1 405 ? 0.161 -1.123 -5.128 1.00 95.88 405 LEU A O 1
ATOM 3207 N N . ALA A 1 406 ? -1.285 -2.586 -4.195 1.00 95.50 406 ALA A N 1
ATOM 3208 C CA . ALA A 1 406 ? -0.304 -3.551 -3.721 1.00 95.50 406 ALA A CA 1
ATOM 3209 C C . ALA A 1 406 ? -0.986 -4.903 -3.495 1.00 95.50 406 ALA A C 1
ATOM 3211 O O . ALA A 1 406 ? -2.167 -4.948 -3.160 1.00 95.50 406 ALA A O 1
ATOM 3212 N N . SER A 1 407 ? -0.242 -5.997 -3.620 1.00 94.06 407 SER A N 1
ATOM 3213 C CA . SER A 1 407 ? -0.703 -7.334 -3.235 1.00 94.06 407 SER A CA 1
ATOM 3214 C C . SER A 1 407 ? 0.171 -7.895 -2.133 1.00 94.06 407 SER A C 1
ATOM 3216 O O . SER A 1 407 ? 1.393 -7.788 -2.205 1.00 94.06 407 SER A O 1
ATOM 3218 N N . HIS A 1 408 ? -0.429 -8.559 -1.156 1.00 92.38 408 HIS A N 1
ATOM 3219 C CA . HIS A 1 408 ? 0.321 -9.282 -0.139 1.00 92.38 408 HIS A CA 1
ATOM 3220 C C . HIS A 1 408 ? -0.407 -10.577 0.204 1.00 92.38 408 HIS A C 1
ATOM 3222 O O . HIS A 1 408 ? -1.620 -10.581 0.399 1.00 92.38 408 HIS A O 1
ATOM 3228 N N . SER A 1 409 ? 0.331 -11.686 0.274 1.00 88.25 409 SER A N 1
ATOM 3229 C CA . SER A 1 409 ? -0.259 -13.021 0.419 1.00 88.25 409 SER A CA 1
ATOM 3230 C C . SER A 1 409 ? -1.301 -13.297 -0.684 1.00 88.25 409 SER A C 1
ATOM 3232 O O . SER A 1 409 ? -0.942 -13.290 -1.856 1.00 88.25 409 SER A O 1
ATOM 3234 N N . ASN A 1 410 ? -2.574 -13.516 -0.335 1.00 91.25 410 ASN A N 1
ATOM 3235 C CA . ASN A 1 410 ? -3.666 -13.791 -1.280 1.00 91.25 410 ASN A CA 1
ATOM 3236 C C . ASN A 1 410 ? -4.674 -12.626 -1.373 1.00 91.25 410 ASN A C 1
ATOM 3238 O O . ASN A 1 410 ? -5.826 -12.811 -1.770 1.00 91.25 410 ASN A O 1
ATOM 3242 N N . GLU A 1 411 ? -4.254 -11.425 -0.979 1.00 95.50 411 GLU A N 1
ATOM 3243 C CA . GLU A 1 411 ? -5.093 -10.231 -0.927 1.00 95.50 411 GLU A CA 1
ATOM 3244 C C . GLU A 1 411 ? -4.520 -9.136 -1.832 1.00 95.50 411 GLU A C 1
ATOM 3246 O O . GLU A 1 411 ? -3.304 -8.934 -1.924 1.00 95.50 411 GLU A O 1
ATOM 3251 N N . LEU A 1 412 ? -5.418 -8.408 -2.490 1.00 96.88 412 LEU A N 1
ATOM 3252 C CA . LEU A 1 412 ? -5.119 -7.181 -3.216 1.00 96.88 412 LEU A CA 1
ATOM 3253 C C . LEU A 1 412 ? -5.678 -5.986 -2.435 1.00 96.88 412 LEU A C 1
ATOM 3255 O O . LEU A 1 412 ? -6.864 -5.959 -2.098 1.00 96.88 412 LEU A O 1
ATOM 3259 N N . TYR A 1 413 ? -4.829 -4.981 -2.225 1.00 97.75 413 TYR A N 1
ATOM 3260 C CA . TYR A 1 413 ? -5.143 -3.724 -1.555 1.00 97.75 413 TYR A CA 1
ATOM 3261 C C . TYR A 1 413 ? -5.178 -2.587 -2.568 1.00 97.75 413 TYR A C 1
ATOM 3263 O O . TYR A 1 413 ? -4.222 -2.364 -3.317 1.00 97.75 413 TYR A O 1
ATOM 3271 N N . ILE A 1 414 ? -6.278 -1.843 -2.568 1.00 98.06 414 ILE A N 1
ATOM 3272 C CA . ILE A 1 414 ? -6.530 -0.763 -3.517 1.00 98.06 414 ILE A CA 1
ATOM 3273 C C . ILE A 1 414 ? -6.818 0.502 -2.717 1.00 98.06 414 ILE A C 1
ATOM 3275 O O . ILE A 1 414 ? -7.777 0.568 -1.950 1.00 98.06 414 ILE A O 1
ATOM 3279 N N . GLY A 1 415 ? -5.976 1.514 -2.899 1.00 97.06 415 GLY A N 1
ATOM 3280 C CA . GLY A 1 415 ? -6.185 2.844 -2.341 1.00 97.06 415 GLY A CA 1
ATOM 3281 C C . GLY A 1 415 ? -6.939 3.734 -3.322 1.00 97.06 415 GLY A C 1
ATOM 3282 O O . GLY A 1 415 ? -6.694 3.662 -4.530 1.00 97.06 415 GLY A O 1
ATOM 3283 N N . THR A 1 416 ? -7.826 4.592 -2.816 1.00 95.50 416 THR A N 1
ATOM 3284 C CA . THR A 1 416 ? -8.546 5.580 -3.635 1.00 95.50 416 THR A CA 1
ATOM 3285 C C . THR A 1 416 ? -8.181 7.023 -3.288 1.00 95.50 416 THR A C 1
ATOM 3287 O O . THR A 1 416 ? -7.682 7.334 -2.200 1.00 95.50 416 THR A O 1
ATOM 3290 N N . THR A 1 417 ? -8.497 7.942 -4.202 1.00 93.19 417 THR A N 1
ATOM 3291 C CA . THR A 1 417 ? -8.365 9.395 -4.002 1.00 93.19 417 THR A CA 1
ATOM 3292 C C . THR A 1 417 ? -9.272 9.955 -2.904 1.00 93.19 417 THR A C 1
ATOM 3294 O O . THR A 1 417 ? -8.997 11.041 -2.390 1.00 93.19 417 THR A O 1
ATOM 3297 N N . TRP A 1 418 ? -10.309 9.218 -2.495 1.00 90.94 418 TRP A N 1
ATOM 3298 C CA . TRP A 1 418 ? -11.164 9.552 -1.350 1.00 90.94 418 TRP A CA 1
ATOM 3299 C C . TRP A 1 418 ? -10.615 9.080 -0.002 1.00 90.94 418 TRP A C 1
ATOM 3301 O O . TRP A 1 418 ? -11.193 9.397 1.037 1.00 90.94 418 TRP A O 1
ATOM 3311 N N . GLY A 1 419 ? -9.515 8.327 -0.011 1.00 93.69 419 GLY A N 1
ATOM 3312 C CA . GLY A 1 419 ? -8.932 7.776 1.205 1.00 93.69 419 GLY A CA 1
ATOM 3313 C C . GLY A 1 419 ? -9.514 6.434 1.619 1.00 93.69 419 GLY A C 1
ATOM 3314 O O . GLY A 1 419 ? -9.351 6.050 2.774 1.00 93.69 419 GLY A O 1
ATOM 3315 N N . CYS A 1 420 ? -10.202 5.730 0.712 1.00 94.88 420 CYS A N 1
ATOM 3316 C CA . CYS A 1 420 ? -10.671 4.372 0.968 1.00 94.88 420 CYS A CA 1
ATOM 3317 C C . CYS A 1 420 ? -9.561 3.358 0.716 1.00 94.88 420 CYS A C 1
ATOM 3319 O O . CYS A 1 420 ? -8.848 3.455 -0.286 1.00 94.88 420 CYS A O 1
ATOM 3321 N N . LEU A 1 421 ? -9.482 2.370 1.602 1.00 97.44 421 LEU A N 1
ATOM 3322 C CA . LEU A 1 421 ? -8.754 1.132 1.400 1.00 97.44 421 LEU A CA 1
ATOM 3323 C C . LEU A 1 421 ? -9.772 0.034 1.081 1.00 97.44 421 LEU A C 1
ATOM 3325 O O . LEU A 1 421 ? -10.677 -0.239 1.870 1.00 97.44 421 LEU A O 1
ATOM 3329 N N . ILE A 1 422 ? -9.641 -0.557 -0.100 1.00 97.38 422 ILE A N 1
ATOM 3330 C CA . ILE A 1 422 ? -10.457 -1.672 -0.577 1.00 97.38 422 ILE A CA 1
ATOM 3331 C C . ILE A 1 422 ? -9.575 -2.918 -0.543 1.00 97.38 422 ILE A C 1
ATOM 3333 O O . ILE A 1 422 ? -8.475 -2.902 -1.097 1.00 97.38 422 ILE A O 1
ATOM 3337 N N . ILE A 1 423 ? -10.065 -3.988 0.078 1.00 97.44 423 ILE A N 1
ATOM 3338 C CA . ILE A 1 423 ? -9.394 -5.288 0.125 1.00 97.44 423 ILE A CA 1
ATOM 3339 C C . ILE A 1 423 ? -10.209 -6.293 -0.676 1.00 97.44 423 ILE A C 1
ATOM 3341 O O . ILE A 1 423 ? -11.435 -6.356 -0.559 1.00 97.44 423 ILE A O 1
ATOM 3345 N N . THR A 1 424 ? -9.525 -7.071 -1.508 1.00 97.56 424 THR A N 1
ATOM 3346 C CA . THR A 1 424 ? -10.135 -8.058 -2.403 1.00 97.56 424 THR A CA 1
ATOM 3347 C C . THR A 1 424 ? -9.321 -9.344 -2.409 1.00 97.56 424 THR A C 1
ATOM 3349 O O . THR A 1 424 ? -8.122 -9.324 -2.132 1.00 97.56 424 THR A O 1
ATOM 3352 N N . GLU A 1 425 ? -9.957 -10.456 -2.758 1.00 96.19 425 GLU A N 1
ATOM 3353 C CA . GLU A 1 425 ? -9.253 -11.691 -3.098 1.00 96.19 425 GLU A CA 1
ATOM 3354 C C . GLU A 1 425 ? -8.391 -11.473 -4.348 1.00 96.19 425 GLU A C 1
ATOM 3356 O O . GLU A 1 425 ? -8.889 -11.013 -5.379 1.00 96.19 425 GLU A O 1
ATOM 3361 N N . LEU A 1 426 ? -7.113 -11.853 -4.282 1.00 95.25 426 LEU A N 1
ATOM 3362 C CA . LEU A 1 426 ? -6.158 -11.626 -5.369 1.00 95.25 426 LEU A CA 1
ATOM 3363 C C . LEU A 1 426 ? -6.573 -12.333 -6.668 1.00 95.25 426 LEU A C 1
ATOM 3365 O O . LEU A 1 426 ? -6.540 -11.735 -7.736 1.00 95.25 426 LEU A O 1
ATOM 3369 N N . ASN A 1 427 ? -7.016 -13.589 -6.571 1.00 95.06 427 ASN A N 1
ATOM 3370 C CA . ASN A 1 427 ? -7.291 -14.423 -7.746 1.00 95.06 427 ASN A CA 1
ATOM 3371 C C . ASN A 1 427 ? -8.622 -14.099 -8.437 1.00 95.06 427 ASN A C 1
ATOM 3373 O O . ASN A 1 427 ? -8.728 -14.263 -9.648 1.00 95.06 427 ASN A O 1
ATOM 3377 N N . THR A 1 428 ? -9.637 -13.664 -7.687 1.00 96.06 428 THR A N 1
ATOM 3378 C CA . THR A 1 428 ? -11.013 -13.498 -8.196 1.00 96.06 428 THR A CA 1
ATOM 3379 C C . THR A 1 428 ? -11.447 -12.035 -8.304 1.00 96.06 428 THR A C 1
ATOM 3381 O O . THR A 1 428 ? -12.516 -11.759 -8.848 1.00 96.06 428 THR A O 1
ATOM 3384 N N . LEU A 1 429 ? -10.661 -11.099 -7.752 1.00 97.06 429 LEU A N 1
ATOM 3385 C CA . LEU A 1 429 ? -11.040 -9.701 -7.519 1.00 97.06 429 LEU A CA 1
ATOM 3386 C C . LEU A 1 429 ? -12.328 -9.522 -6.691 1.00 97.06 429 LEU A C 1
ATOM 3388 O O . LEU A 1 429 ? -12.935 -8.446 -6.702 1.00 97.06 429 LEU A O 1
ATOM 3392 N N . ARG A 1 430 ? -12.768 -10.551 -5.955 1.00 96.25 430 ARG A N 1
ATOM 3393 C CA . ARG A 1 430 ? -13.950 -10.456 -5.095 1.00 96.25 430 ARG A CA 1
ATOM 3394 C C . ARG A 1 430 ? -13.665 -9.512 -3.918 1.00 96.25 430 ARG A C 1
ATOM 3396 O O . ARG A 1 430 ? -12.704 -9.754 -3.189 1.00 96.25 430 ARG A O 1
ATOM 3403 N N . PRO A 1 431 ? -14.486 -8.470 -3.684 1.00 96.00 431 PRO A N 1
ATOM 3404 C CA . PRO A 1 431 ? -14.327 -7.603 -2.520 1.00 96.00 431 PRO A CA 1
ATOM 3405 C C . PRO A 1 431 ? -14.503 -8.370 -1.209 1.00 96.00 431 PRO A C 1
ATOM 3407 O O . PRO A 1 431 ? -15.475 -9.109 -1.049 1.00 96.00 431 PRO A O 1
ATOM 3410 N N . ILE A 1 432 ? -13.570 -8.156 -0.283 1.00 95.75 432 ILE A N 1
ATOM 3411 C CA . ILE A 1 432 ? -13.603 -8.670 1.089 1.00 95.75 432 ILE A CA 1
ATOM 3412 C C . ILE A 1 432 ? -14.184 -7.588 2.002 1.00 95.75 432 ILE A C 1
ATOM 3414 O O . ILE A 1 432 ? -15.216 -7.797 2.631 1.00 95.75 432 ILE A O 1
ATOM 3418 N N . THR A 1 433 ? -13.562 -6.407 2.030 1.00 95.69 433 THR A N 1
ATOM 3419 C CA . THR A 1 433 ? -14.039 -5.265 2.820 1.00 95.69 433 THR A CA 1
ATOM 3420 C C . THR A 1 433 ? -13.566 -3.938 2.233 1.00 95.69 433 THR A C 1
ATOM 3422 O O . THR A 1 433 ? -12.616 -3.893 1.445 1.00 95.69 433 THR A O 1
ATOM 3425 N N . VAL A 1 434 ? -14.234 -2.849 2.615 1.00 95.12 434 VAL A N 1
ATOM 3426 C CA . VAL A 1 434 ? -13.875 -1.478 2.239 1.00 95.12 434 VAL A CA 1
ATOM 3427 C C . VAL A 1 434 ? -14.072 -0.567 3.433 1.00 95.12 434 VAL A C 1
ATOM 3429 O O . VAL A 1 434 ? -15.149 -0.532 4.017 1.00 95.12 434 VAL A O 1
ATOM 3432 N N . PHE A 1 435 ? -13.064 0.230 3.755 1.00 94.19 435 PHE A N 1
ATOM 3433 C CA . PHE A 1 435 ? -13.141 1.224 4.821 1.00 94.19 435 PHE A CA 1
ATOM 3434 C C . PHE A 1 435 ? -12.324 2.465 4.460 1.00 94.19 435 PHE A C 1
ATOM 3436 O O . PHE A 1 435 ? -11.607 2.481 3.458 1.00 94.19 435 PHE A O 1
ATOM 3443 N N . ARG A 1 436 ? -12.472 3.551 5.223 1.00 93.38 436 ARG A N 1
ATOM 3444 C CA . ARG A 1 436 ? -11.907 4.867 4.873 1.00 93.38 436 ARG A CA 1
ATOM 3445 C C . ARG A 1 436 ? -10.981 5.407 5.965 1.00 93.38 436 ARG A C 1
ATOM 3447 O O . ARG A 1 436 ? -11.411 6.226 6.772 1.00 93.38 436 ARG A O 1
ATOM 3454 N N . PRO A 1 437 ? -9.708 4.984 6.003 1.00 93.88 437 PRO A N 1
ATOM 3455 C CA . PRO A 1 437 ? -8.787 5.405 7.057 1.00 93.88 437 PRO A CA 1
ATOM 3456 C C . PRO A 1 437 ? -8.185 6.804 6.858 1.00 93.88 437 PRO A C 1
ATOM 3458 O O . PRO A 1 437 ? -7.587 7.345 7.789 1.00 93.88 437 PRO A O 1
ATOM 3461 N N . TYR A 1 438 ? -8.372 7.422 5.687 1.00 93.00 438 TYR A N 1
ATOM 3462 C CA . TYR A 1 438 ? -7.895 8.774 5.394 1.00 93.00 438 TYR A CA 1
ATOM 3463 C C . TYR A 1 438 ? -9.030 9.691 4.943 1.00 93.00 438 TYR A C 1
ATOM 3465 O O . TYR A 1 438 ? -9.991 9.262 4.304 1.00 93.00 438 TYR A O 1
ATOM 3473 N N . GLU A 1 439 ? -8.915 10.985 5.231 1.00 88.62 439 GLU A N 1
ATOM 3474 C CA . GLU A 1 439 ? -9.846 11.978 4.683 1.00 88.62 439 GLU A CA 1
ATOM 3475 C C . GLU A 1 439 ? -9.562 12.276 3.204 1.00 88.62 439 GLU A C 1
ATOM 3477 O O . GLU A 1 439 ? -10.476 12.627 2.452 1.00 88.62 439 GLU A O 1
ATOM 3482 N N . ASN A 1 440 ? -8.302 12.108 2.795 1.00 89.38 440 ASN A N 1
ATOM 3483 C CA . ASN A 1 440 ? -7.784 12.346 1.453 1.00 89.38 440 ASN A CA 1
ATOM 3484 C C . ASN A 1 440 ? -7.137 11.077 0.870 1.00 89.38 440 ASN A C 1
ATOM 3486 O O . ASN A 1 440 ? -7.101 10.029 1.493 1.00 89.38 440 ASN A O 1
ATOM 3490 N N . GLU A 1 441 ? -6.593 11.194 -0.338 1.00 91.44 441 GLU A N 1
ATOM 3491 C CA . GLU A 1 441 ? -5.958 10.116 -1.098 1.00 91.44 441 GLU A CA 1
ATOM 3492 C C . GLU A 1 441 ? -4.957 9.249 -0.310 1.00 91.44 441 GLU A C 1
ATOM 3494 O O . GLU A 1 441 ? -4.014 9.768 0.303 1.00 91.44 441 GLU A O 1
ATOM 3499 N N . ILE A 1 442 ? -5.096 7.925 -0.460 1.00 95.25 442 ILE A N 1
ATOM 3500 C CA . ILE A 1 442 ? -4.033 6.957 -0.156 1.00 95.25 442 ILE A CA 1
ATOM 3501 C C . ILE A 1 442 ? -2.998 7.028 -1.279 1.00 95.25 442 ILE A C 1
ATOM 3503 O O . ILE A 1 442 ? -3.273 6.636 -2.411 1.00 95.25 442 ILE A O 1
ATOM 3507 N N . LYS A 1 443 ? -1.811 7.551 -0.981 1.00 92.94 443 LYS A N 1
ATOM 3508 C CA . LYS A 1 443 ? -0.733 7.807 -1.946 1.00 92.94 443 LYS A CA 1
ATOM 3509 C C . LYS A 1 443 ? 0.041 6.557 -2.334 1.00 92.94 443 LYS A C 1
ATOM 3511 O O . LYS A 1 443 ? 0.443 6.426 -3.486 1.00 92.94 443 LYS A O 1
ATOM 3516 N N . SER A 1 444 ? 0.285 5.681 -1.366 1.00 94.69 444 SER A N 1
ATOM 3517 C CA . SER A 1 444 ? 1.072 4.467 -1.553 1.00 94.69 444 SER A CA 1
ATOM 3518 C C . SER A 1 444 ? 0.646 3.409 -0.545 1.00 94.69 444 SER A C 1
ATOM 3520 O O . SER A 1 444 ? 0.190 3.734 0.554 1.00 94.69 444 SER A O 1
ATOM 3522 N N . ILE A 1 445 ? 0.811 2.148 -0.931 1.00 96.50 445 ILE A N 1
ATOM 3523 C CA . ILE A 1 445 ? 0.641 0.981 -0.069 1.00 96.50 445 ILE A CA 1
ATOM 3524 C C . ILE A 1 445 ? 1.929 0.179 -0.201 1.00 96.50 445 ILE A C 1
ATOM 3526 O O . ILE A 1 445 ? 2.359 -0.115 -1.313 1.00 96.50 445 ILE A O 1
ATOM 3530 N N . ILE A 1 446 ? 2.565 -0.117 0.925 1.00 94.62 446 ILE A N 1
ATOM 3531 C CA . ILE A 1 446 ? 3.829 -0.842 0.990 1.00 94.62 446 ILE A CA 1
ATOM 3532 C C . ILE A 1 446 ? 3.554 -2.173 1.672 1.00 94.62 446 ILE A C 1
ATOM 3534 O O . ILE A 1 446 ? 2.958 -2.217 2.746 1.00 94.62 446 ILE A O 1
ATOM 3538 N N . THR A 1 447 ? 3.987 -3.258 1.045 1.00 91.75 447 THR A N 1
ATOM 3539 C CA . THR A 1 447 ? 3.915 -4.598 1.624 1.00 91.75 447 THR A CA 1
ATOM 3540 C C . THR A 1 447 ? 5.078 -4.807 2.574 1.00 91.75 447 THR A C 1
ATOM 3542 O O . THR A 1 447 ? 6.222 -4.518 2.221 1.00 91.75 447 THR A O 1
ATOM 3545 N N . VAL A 1 448 ? 4.792 -5.340 3.751 1.00 84.38 448 VAL A N 1
ATOM 3546 C CA . VAL A 1 448 ? 5.747 -5.471 4.848 1.00 84.38 448 VAL A CA 1
ATOM 3547 C C . VAL A 1 448 ? 5.862 -6.969 5.166 1.00 84.38 448 VAL A C 1
ATOM 3549 O O . VAL A 1 448 ? 5.063 -7.500 5.940 1.00 84.38 448 VAL A O 1
ATOM 3552 N N . PRO A 1 449 ? 6.799 -7.701 4.527 1.00 76.06 449 PRO A N 1
ATOM 3553 C CA . PRO A 1 449 ? 7.071 -9.091 4.869 1.00 76.06 449 PRO A CA 1
ATOM 3554 C C . PRO A 1 449 ? 7.518 -9.188 6.327 1.00 76.06 449 PRO A C 1
ATOM 3556 O O . PRO A 1 449 ? 8.581 -8.701 6.705 1.00 76.06 449 PRO A O 1
ATOM 3559 N N . HIS A 1 450 ? 6.696 -9.835 7.143 1.00 77.00 450 HIS A N 1
ATOM 3560 C CA . HIS A 1 450 ? 6.942 -10.025 8.563 1.00 77.00 450 HIS A CA 1
ATOM 3561 C C . HIS A 1 450 ? 6.804 -11.520 8.907 1.00 77.00 450 HIS A C 1
ATOM 3563 O O . HIS A 1 450 ? 5.891 -12.181 8.405 1.00 77.00 450 HIS A O 1
ATOM 3569 N N . PRO A 1 451 ? 7.715 -12.093 9.721 1.00 70.50 451 PRO A N 1
ATOM 3570 C CA . PRO A 1 451 ? 7.871 -13.544 9.856 1.00 70.50 451 PRO A CA 1
ATOM 3571 C C . PRO A 1 451 ? 6.660 -14.246 10.479 1.00 70.50 451 PRO A C 1
ATOM 3573 O O . PRO A 1 451 ? 6.400 -15.403 10.165 1.00 70.50 451 PRO A O 1
ATOM 3576 N N . ASN A 1 452 ? 5.917 -13.560 11.354 1.00 75.12 452 ASN A N 1
ATOM 3577 C CA . ASN A 1 452 ? 4.826 -14.177 12.120 1.00 75.12 452 ASN A CA 1
ATOM 3578 C C . ASN A 1 452 ? 3.435 -13.882 11.553 1.00 75.12 452 ASN A C 1
ATOM 3580 O O . ASN A 1 452 ? 2.503 -14.662 11.731 1.00 75.12 452 ASN A O 1
ATOM 3584 N N . PHE A 1 453 ? 3.267 -12.721 10.931 1.00 81.88 453 PHE A N 1
ATOM 3585 C CA . PHE A 1 453 ? 1.995 -12.279 10.373 1.00 81.88 453 PHE A CA 1
ATOM 3586 C C . PHE A 1 453 ? 2.257 -11.223 9.304 1.00 81.88 453 PHE A C 1
ATOM 3588 O O . PHE A 1 453 ? 3.130 -10.389 9.517 1.00 81.88 453 PHE A O 1
ATOM 3595 N N . PRO A 1 454 ? 1.516 -11.238 8.192 1.00 86.75 454 PRO A N 1
ATOM 3596 C CA . PRO A 1 454 ? 1.733 -10.315 7.091 1.00 86.75 454 PRO A CA 1
ATOM 3597 C C . PRO A 1 454 ? 1.236 -8.903 7.431 1.00 86.75 454 PRO A C 1
ATOM 3599 O O . PRO A 1 454 ? 0.204 -8.728 8.094 1.00 86.75 454 PRO A O 1
ATOM 3602 N N . LEU A 1 455 ? 1.966 -7.890 6.970 1.00 91.19 455 LEU A N 1
ATOM 3603 C CA . LEU A 1 455 ? 1.727 -6.483 7.282 1.00 91.19 455 LEU A CA 1
ATOM 3604 C C . LEU A 1 455 ? 1.633 -5.648 5.997 1.00 91.19 455 LEU A C 1
ATOM 3606 O O . LEU A 1 455 ? 2.259 -5.956 4.980 1.00 91.19 455 LEU A O 1
ATOM 3610 N N . ILE A 1 456 ? 0.897 -4.541 6.064 1.00 95.12 456 ILE A N 1
ATOM 3611 C CA . ILE A 1 456 ? 0.987 -3.461 5.075 1.00 95.12 456 ILE A CA 1
ATOM 3612 C C . ILE A 1 456 ? 1.128 -2.119 5.780 1.00 95.12 456 ILE A C 1
ATOM 3614 O O . ILE A 1 456 ? 0.577 -1.912 6.858 1.00 95.12 456 ILE A O 1
ATOM 3618 N N . ALA A 1 457 ? 1.819 -1.185 5.141 1.00 95.56 457 ALA A N 1
ATOM 3619 C CA . ALA A 1 457 ? 1.820 0.214 5.529 1.00 95.56 457 ALA A CA 1
ATOM 3620 C C . ALA A 1 457 ? 1.111 1.040 4.455 1.00 95.56 457 ALA A C 1
ATOM 3622 O O . ALA A 1 457 ? 1.478 0.996 3.279 1.00 95.56 457 ALA A O 1
ATOM 3623 N N . THR A 1 458 ? 0.099 1.807 4.845 1.00 96.88 458 THR A N 1
ATOM 3624 C CA . THR A 1 458 ? -0.534 2.785 3.956 1.00 96.88 458 THR A CA 1
ATOM 3625 C C . THR A 1 458 ? 0.029 4.167 4.235 1.00 96.88 458 THR A C 1
ATOM 3627 O O . THR A 1 458 ? 0.313 4.515 5.380 1.00 96.88 458 THR A O 1
ATOM 3630 N N . ILE A 1 459 ? 0.177 4.969 3.185 1.00 95.56 459 ILE A N 1
ATOM 3631 C CA . ILE A 1 459 ? 0.654 6.347 3.267 1.00 95.56 459 ILE A CA 1
ATOM 3632 C C . ILE A 1 459 ? -0.404 7.241 2.646 1.00 95.56 459 ILE A C 1
ATOM 3634 O O . ILE A 1 459 ? -0.786 7.047 1.493 1.00 95.56 459 ILE A O 1
ATOM 3638 N N . GLY A 1 460 ? -0.863 8.243 3.384 1.00 93.62 460 GLY A N 1
ATOM 3639 C CA . GLY A 1 460 ? -1.907 9.151 2.923 1.00 93.62 460 GLY A CA 1
ATOM 3640 C C . GLY A 1 460 ? -1.885 10.470 3.675 1.00 93.62 460 GLY A C 1
ATOM 3641 O O . GLY A 1 460 ? -1.079 10.681 4.579 1.00 93.62 460 GLY A O 1
ATOM 3642 N N . ARG A 1 461 ? -2.756 11.394 3.276 1.00 87.25 461 ARG A N 1
ATOM 3643 C CA . ARG A 1 461 ? -2.934 12.669 3.985 1.00 87.25 461 ARG A CA 1
ATOM 3644 C C . ARG A 1 461 ? -4.152 12.588 4.882 1.00 87.25 461 ARG A C 1
ATOM 3646 O O . ARG A 1 461 ? -5.169 12.056 4.446 1.00 87.25 461 ARG A O 1
ATOM 3653 N N . ARG A 1 462 ? -4.048 13.196 6.066 1.00 86.75 462 ARG A N 1
ATOM 3654 C CA . ARG A 1 462 ? -5.143 13.330 7.037 1.00 86.75 462 ARG A CA 1
ATOM 3655 C C . ARG A 1 462 ? -5.683 11.987 7.503 1.00 86.75 462 ARG A C 1
ATOM 3657 O O . ARG A 1 462 ? -6.619 11.446 6.918 1.00 86.75 462 ARG A O 1
ATOM 3664 N N . TYR A 1 463 ? -5.084 11.462 8.567 1.00 89.31 463 TYR A N 1
ATOM 3665 C CA . TYR A 1 463 ? -5.628 10.306 9.265 1.00 89.31 463 TYR A CA 1
ATOM 3666 C C . TYR A 1 463 ? -7.059 10.587 9.739 1.00 89.31 463 TYR A C 1
ATOM 3668 O O . TYR A 1 463 ? -7.338 11.605 10.370 1.00 89.31 463 TYR A O 1
ATOM 3676 N N . ARG A 1 464 ? -7.969 9.666 9.424 1.00 88.12 464 ARG A N 1
ATOM 3677 C CA . ARG A 1 464 ? -9.380 9.740 9.789 1.00 88.12 464 ARG A CA 1
ATOM 3678 C C . ARG A 1 464 ? -9.654 8.770 10.934 1.00 88.12 464 ARG A C 1
ATOM 3680 O O . ARG A 1 464 ? -9.937 7.598 10.694 1.00 88.12 464 ARG A O 1
ATOM 3687 N N . SER A 1 465 ? -9.605 9.261 12.171 1.00 88.06 465 SER A N 1
ATOM 3688 C CA . SER A 1 465 ? -9.866 8.452 13.373 1.00 88.06 465 SER A CA 1
ATOM 3689 C C . SER A 1 465 ? -11.237 7.772 13.321 1.00 88.06 465 SER A C 1
ATOM 3691 O O . SER A 1 465 ? -12.243 8.439 13.096 1.00 88.06 465 SER A O 1
ATOM 3693 N N . LEU A 1 466 ? -11.285 6.456 13.546 1.00 90.06 466 LEU A N 1
ATOM 3694 C CA . LEU A 1 466 ? -12.508 5.654 13.609 1.00 90.06 466 LEU A CA 1
ATOM 3695 C C . LEU A 1 466 ? -13.434 6.144 14.726 1.00 90.06 466 LEU A C 1
ATOM 3697 O O . LEU A 1 466 ? -14.613 6.390 14.491 1.00 90.06 466 LEU A O 1
ATOM 3701 N N . ILE A 1 467 ? -12.891 6.341 15.928 1.00 88.81 467 ILE A N 1
ATOM 3702 C CA . ILE A 1 467 ? -13.652 6.767 17.110 1.00 88.81 467 ILE A CA 1
ATOM 3703 C C . ILE A 1 467 ? -14.329 8.119 16.868 1.00 88.81 467 ILE A C 1
ATOM 3705 O O . ILE A 1 467 ? -15.517 8.278 17.154 1.00 88.81 467 ILE A O 1
ATOM 3709 N N . ALA A 1 468 ? -13.603 9.073 16.280 1.00 86.38 468 ALA A N 1
ATOM 3710 C CA . ALA A 1 468 ? -14.122 10.410 15.994 1.00 86.38 468 ALA A CA 1
ATOM 3711 C C . ALA A 1 468 ? -15.272 10.418 14.963 1.00 86.38 468 ALA A C 1
ATOM 3713 O O . ALA A 1 468 ? -16.001 11.401 14.871 1.00 86.38 468 ALA A O 1
ATOM 3714 N N . ARG A 1 469 ? -15.470 9.338 14.187 1.00 85.38 469 ARG A N 1
ATOM 3715 C CA . ARG A 1 469 ? -16.601 9.218 13.239 1.00 85.38 469 ARG A CA 1
ATOM 3716 C C . ARG A 1 469 ? -17.920 8.887 13.928 1.00 85.38 469 ARG A C 1
ATOM 3718 O O . ARG A 1 469 ? -18.987 9.189 13.385 1.00 85.38 469 ARG A O 1
ATOM 3725 N N . PHE A 1 470 ? -17.842 8.220 15.076 1.00 85.50 470 PHE A N 1
ATOM 3726 C CA . PHE A 1 470 ? -19.004 7.742 15.818 1.00 85.50 470 PHE A CA 1
ATOM 3727 C C . PHE A 1 470 ? -19.284 8.579 17.056 1.00 85.50 470 PHE A C 1
ATOM 3729 O O . PHE A 1 470 ? -20.440 8.642 17.467 1.00 85.50 470 PHE A O 1
ATOM 3736 N N . MET A 1 471 ? -18.274 9.230 17.633 1.00 82.12 471 MET A N 1
ATOM 3737 C CA . MET A 1 471 ? -18.425 10.051 18.829 1.00 82.12 471 MET A CA 1
ATOM 3738 C C . MET A 1 471 ? -18.206 11.531 18.536 1.00 82.12 471 MET A C 1
ATOM 3740 O O . MET A 1 471 ? -17.234 11.908 17.884 1.00 82.12 471 MET A O 1
ATOM 3744 N N . ASP A 1 472 ? -19.076 12.371 19.092 1.00 69.56 472 ASP A N 1
ATOM 3745 C CA . ASP A 1 472 ? -18.860 13.812 19.141 1.00 69.56 472 ASP A CA 1
ATOM 3746 C C . ASP A 1 472 ? -17.808 14.094 20.222 1.00 69.56 472 ASP A C 1
ATOM 3748 O O . ASP A 1 472 ? -18.113 14.247 21.405 1.00 69.56 472 ASP A O 1
ATOM 3752 N N . ILE A 1 473 ? -16.536 14.084 19.826 1.00 61.72 473 ILE A N 1
ATOM 3753 C CA . ILE A 1 473 ? -15.457 14.541 20.697 1.00 61.72 473 ILE A CA 1
ATOM 3754 C C . ILE A 1 473 ? -15.586 16.062 20.758 1.00 61.72 473 ILE A C 1
ATOM 3756 O O . ILE A 1 473 ? -15.296 16.761 19.787 1.00 61.72 473 ILE A O 1
ATOM 3760 N N . ASP A 1 474 ? -16.070 16.580 21.887 1.00 47.97 474 ASP A N 1
ATOM 3761 C CA . ASP A 1 474 ? -16.078 18.012 22.163 1.00 47.97 474 ASP A CA 1
ATOM 3762 C C . ASP A 1 474 ? -14.641 18.552 22.033 1.00 47.97 474 ASP A C 1
ATOM 3764 O O . ASP A 1 474 ? -13.836 18.447 22.958 1.00 47.97 474 ASP A O 1
ATOM 3768 N N . ASN A 1 475 ? -14.328 19.204 20.909 1.00 38.72 475 ASN A N 1
ATOM 3769 C CA . ASN A 1 475 ? -13.072 19.936 20.665 1.00 38.72 475 ASN A CA 1
ATOM 3770 C C . ASN A 1 475 ? -12.893 21.168 21.590 1.00 38.72 475 ASN A C 1
ATOM 3772 O O . ASN A 1 475 ? -12.150 22.095 21.276 1.00 38.72 475 ASN A O 1
ATOM 3776 N N . SER A 1 476 ? -13.593 21.210 22.726 1.00 32.03 476 SER A N 1
ATOM 3777 C CA . SER A 1 476 ? -13.521 22.262 23.743 1.00 32.03 476 SER A CA 1
ATOM 3778 C C . SER A 1 476 ? -12.597 21.915 24.917 1.00 32.03 476 SER A C 1
ATOM 3780 O O . SER A 1 476 ? -12.465 22.714 25.843 1.00 32.03 476 SER A O 1
ATOM 3782 N N . GLN A 1 477 ? -11.895 20.778 24.868 1.00 32.06 477 GLN A N 1
ATOM 3783 C CA . GLN A 1 477 ? -10.699 20.557 25.680 1.00 32.06 477 GLN A CA 1
ATOM 3784 C C . GLN A 1 477 ? -9.474 20.535 24.769 1.00 32.06 477 GLN A C 1
ATOM 3786 O O . GLN A 1 477 ? -9.288 19.612 23.980 1.00 32.06 477 GLN A O 1
ATOM 3791 N N . GLU A 1 478 ? -8.650 21.583 24.882 1.00 30.45 478 GLU A N 1
ATOM 3792 C CA . GLU A 1 478 ? -7.241 21.541 24.490 1.00 30.45 478 GLU A CA 1
ATOM 3793 C C . GLU A 1 478 ? -6.658 20.181 24.882 1.00 30.45 478 GLU A C 1
ATOM 3795 O O . GLU A 1 478 ? -6.888 19.707 25.996 1.00 30.45 478 GLU A O 1
ATOM 3800 N N . GLY A 1 479 ? -5.976 19.551 23.924 1.00 30.05 479 GLY A N 1
ATOM 3801 C CA . GLY A 1 479 ? -5.682 18.127 23.925 1.00 30.05 479 GLY A CA 1
ATOM 3802 C C . GLY A 1 479 ? -5.206 17.563 25.258 1.00 30.05 479 GLY A C 1
ATOM 3803 O O . GLY A 1 479 ? -4.444 18.184 26.004 1.00 30.05 479 GLY A O 1
ATOM 3804 N N . ILE A 1 480 ? -5.591 16.311 25.497 1.00 28.27 480 ILE A N 1
ATOM 3805 C CA . ILE A 1 480 ? -4.785 15.410 26.311 1.00 28.27 480 ILE A CA 1
ATOM 3806 C C . ILE A 1 480 ? -3.412 15.378 25.637 1.00 28.27 480 ILE A C 1
ATOM 3808 O O . ILE A 1 480 ? -3.204 14.750 24.602 1.00 28.27 480 ILE A O 1
ATOM 3812 N N . LYS A 1 481 ? -2.516 16.197 26.186 1.00 27.33 481 LYS A N 1
ATOM 3813 C CA . LYS A 1 481 ? -1.116 16.304 25.806 1.00 27.33 481 LYS A CA 1
ATOM 3814 C C . LYS A 1 481 ? -0.517 14.905 25.957 1.00 27.33 481 LYS A C 1
ATOM 3816 O O . LYS A 1 481 ? -0.572 14.379 27.070 1.00 27.33 481 LYS A O 1
ATOM 3821 N N . PRO A 1 482 ? 0.078 14.298 24.920 1.00 25.78 482 PRO A N 1
ATOM 3822 C CA . PRO A 1 482 ? 1.027 13.232 25.175 1.00 25.78 482 PRO A CA 1
ATOM 3823 C C . PRO A 1 482 ? 2.153 13.850 26.006 1.00 25.78 482 PRO A C 1
ATOM 3825 O O . PRO A 1 482 ? 2.763 14.846 25.607 1.00 25.78 482 PRO A O 1
ATOM 3828 N N . THR A 1 483 ? 2.372 13.325 27.207 1.00 22.56 483 THR A N 1
ATOM 3829 C CA . THR A 1 483 ? 3.472 13.739 28.075 1.00 22.56 483 THR A CA 1
ATOM 3830 C C . THR A 1 483 ? 4.775 13.288 27.418 1.00 22.56 483 THR A C 1
ATOM 3832 O O . THR A 1 483 ? 5.258 12.188 27.663 1.00 22.56 483 THR A O 1
ATOM 3835 N N . ILE A 1 484 ? 5.335 14.121 26.543 1.00 25.17 484 ILE A N 1
ATOM 3836 C CA . ILE A 1 484 ? 6.705 13.955 26.067 1.00 25.17 484 ILE A CA 1
ATOM 3837 C C . ILE A 1 484 ? 7.601 14.374 27.234 1.00 25.17 484 ILE A C 1
ATOM 3839 O O . ILE A 1 484 ? 7.757 15.561 27.521 1.00 25.17 484 ILE A O 1
ATOM 3843 N N . TYR A 1 485 ? 8.162 13.399 27.944 1.00 23.17 485 TYR A N 1
ATOM 3844 C CA . TYR A 1 485 ? 9.318 13.644 28.798 1.00 23.17 485 TYR A CA 1
ATOM 3845 C C . TYR A 1 485 ? 10.550 13.791 27.900 1.00 23.17 485 TYR A C 1
ATOM 3847 O O . TYR A 1 485 ? 11.322 12.855 27.730 1.00 23.17 485 TYR A O 1
ATOM 3855 N N . GLU A 1 486 ? 10.740 14.979 27.332 1.00 27.39 486 GLU A N 1
ATOM 3856 C CA . GLU A 1 486 ? 12.037 15.397 26.803 1.00 27.39 486 GLU A CA 1
ATOM 3857 C C . GLU A 1 486 ? 12.629 16.463 27.722 1.00 27.39 486 GLU A C 1
ATOM 3859 O O . GLU A 1 486 ? 11.980 17.431 28.127 1.00 27.39 486 GLU A O 1
ATOM 3864 N N . GLN A 1 487 ? 13.882 16.241 28.106 1.00 31.81 487 GLN A N 1
ATOM 3865 C CA . GLN A 1 487 ? 14.650 17.139 28.951 1.00 31.81 487 GLN A CA 1
ATOM 3866 C C . GLN A 1 487 ? 14.781 18.517 28.286 1.00 31.81 487 GLN A C 1
ATOM 3868 O O . GLN A 1 487 ? 15.540 18.698 27.343 1.00 31.81 487 GLN A O 1
ATOM 3873 N N . GLY A 1 488 ? 14.079 19.503 28.846 1.00 33.41 488 GLY A N 1
ATOM 3874 C CA . GLY A 1 488 ? 14.486 20.906 28.859 1.00 33.41 488 GLY A CA 1
ATOM 3875 C C . GLY A 1 488 ? 14.667 21.592 27.503 1.00 33.41 488 GLY A C 1
ATOM 3876 O O . GLY A 1 488 ? 15.788 21.915 27.133 1.00 33.41 488 GLY A O 1
ATOM 3877 N N . SER A 1 489 ? 13.574 21.932 26.817 1.00 25.62 489 SER A N 1
ATOM 3878 C CA . SER A 1 489 ? 13.373 23.247 26.168 1.00 25.62 489 SER A CA 1
ATOM 3879 C C . SER A 1 489 ? 12.020 23.299 25.443 1.00 25.62 489 SER A C 1
ATOM 3881 O O . SER A 1 489 ? 11.736 22.497 24.563 1.00 25.62 489 SER A O 1
ATOM 3883 N N . GLU A 1 490 ? 11.160 24.254 25.814 1.00 24.92 490 GLU A N 1
ATOM 3884 C CA . GLU A 1 490 ? 9.874 24.482 25.145 1.00 24.92 490 GLU A CA 1
ATOM 3885 C C . GLU A 1 490 ? 10.091 25.061 23.736 1.00 24.92 490 GLU A C 1
ATOM 3887 O O . GLU A 1 490 ? 10.448 26.231 23.582 1.00 24.92 490 GLU A O 1
ATOM 3892 N N . VAL A 1 491 ? 9.810 24.277 22.692 1.00 28.31 491 VAL A N 1
ATOM 3893 C CA . VAL A 1 491 ? 9.599 24.796 21.333 1.00 28.31 491 VAL A CA 1
ATOM 3894 C C . VAL A 1 491 ? 8.098 24.779 21.049 1.00 28.31 491 VAL A C 1
ATOM 3896 O O . VAL A 1 491 ? 7.490 23.724 20.894 1.00 28.31 491 VAL A O 1
ATOM 3899 N N . ARG A 1 492 ? 7.474 25.961 20.982 1.00 25.58 492 ARG A N 1
ATOM 3900 C CA . ARG A 1 492 ? 6.075 26.108 20.548 1.00 25.58 492 ARG A CA 1
ATOM 3901 C C . ARG A 1 492 ? 5.973 25.807 19.049 1.00 25.58 492 ARG A C 1
ATOM 3903 O O . ARG A 1 492 ? 6.265 26.684 18.238 1.00 25.58 492 ARG A O 1
ATOM 3910 N N . SER A 1 493 ? 5.534 24.608 18.670 1.00 32.34 493 SER A N 1
ATOM 3911 C CA . SER A 1 493 ? 5.050 24.352 17.309 1.00 32.34 493 SER A CA 1
ATOM 3912 C C . SER A 1 493 ? 3.595 24.825 17.184 1.00 32.34 493 SER A C 1
ATOM 3914 O O . SER A 1 493 ? 2.762 24.632 18.071 1.00 32.34 493 SER A O 1
ATOM 3916 N N . SER A 1 494 ? 3.276 25.531 16.101 1.00 32.84 494 SER A N 1
ATOM 3917 C CA . SER A 1 494 ? 1.914 25.981 15.814 1.00 32.84 494 SER A CA 1
ATOM 3918 C C . SER A 1 494 ? 1.058 24.794 15.360 1.00 32.84 494 SER A C 1
ATOM 3920 O O . SER A 1 494 ? 1.127 24.386 14.204 1.00 32.84 494 SER A O 1
ATOM 3922 N N . PHE A 1 495 ? 0.212 24.278 16.253 1.00 35.97 495 PHE A N 1
ATOM 3923 C CA . PHE A 1 495 ? -0.688 23.126 16.058 1.00 35.97 495 PHE A CA 1
ATOM 3924 C C . PHE A 1 495 ? -1.688 23.220 14.882 1.00 35.97 495 PHE A C 1
ATOM 3926 O O . PHE A 1 495 ? -2.417 22.267 14.637 1.00 35.97 495 PHE A O 1
ATOM 3933 N N . ARG A 1 496 ? -1.741 24.328 14.128 1.00 37.50 496 ARG A N 1
ATOM 3934 C CA . ARG A 1 496 ? -2.669 24.484 12.991 1.00 37.50 496 ARG A CA 1
ATOM 3935 C C . ARG A 1 496 ? -2.239 23.757 11.710 1.00 37.50 496 ARG A C 1
ATOM 3937 O O . ARG A 1 496 ? -3.062 23.646 10.812 1.00 37.50 496 ARG A O 1
ATOM 3944 N N . ASP A 1 497 ? -0.998 23.277 11.618 1.00 47.59 497 ASP A N 1
ATOM 3945 C CA . ASP A 1 497 ? -0.462 22.664 10.386 1.00 47.59 497 ASP A CA 1
ATOM 3946 C C . ASP A 1 497 ? -0.313 21.132 10.438 1.00 47.59 497 ASP A C 1
ATOM 3948 O O . ASP A 1 497 ? -0.038 20.522 9.405 1.00 47.59 497 ASP A O 1
ATOM 3952 N N . ILE A 1 498 ? -0.524 20.498 11.602 1.00 54.62 498 ILE A N 1
ATOM 3953 C CA . ILE A 1 498 ? -0.348 19.040 11.770 1.00 54.62 498 ILE A CA 1
ATOM 3954 C C . ILE A 1 498 ? -1.369 18.258 10.935 1.00 54.62 498 ILE A C 1
ATOM 3956 O O . ILE A 1 498 ? -1.049 17.203 10.389 1.00 54.62 498 ILE A O 1
ATOM 3960 N N . ASP A 1 499 ? -2.563 18.820 10.742 1.00 55.62 499 ASP A N 1
ATOM 3961 C CA . ASP A 1 499 ? -3.601 18.217 9.909 1.00 55.62 499 ASP A CA 1
ATOM 3962 C C . ASP A 1 499 ? -3.151 18.031 8.452 1.00 55.62 499 ASP A C 1
ATOM 3964 O O . ASP A 1 499 ? -3.643 17.141 7.776 1.00 55.62 499 ASP A O 1
ATOM 3968 N N . ASN A 1 500 ? -2.191 18.798 7.929 1.00 67.81 500 ASN A N 1
ATOM 3969 C CA . ASN A 1 500 ? -1.735 18.621 6.544 1.00 67.81 500 ASN A CA 1
ATOM 3970 C C . ASN A 1 500 ? -0.633 17.564 6.373 1.00 67.81 500 ASN A C 1
ATOM 3972 O O . ASN A 1 500 ? -0.267 17.246 5.232 1.00 67.81 500 ASN A O 1
ATOM 3976 N N . HIS A 1 501 ? -0.133 16.993 7.470 1.00 83.75 501 HIS A N 1
ATOM 3977 C CA . HIS A 1 501 ? 0.961 16.038 7.421 1.00 83.75 501 HIS A CA 1
ATOM 3978 C C . HIS A 1 501 ? 0.570 14.717 6.750 1.00 83.75 501 HIS A C 1
ATOM 3980 O O . HIS A 1 501 ? -0.577 14.243 6.769 1.00 83.75 501 HIS A O 1
ATOM 3986 N N . ILE A 1 502 ? 1.585 14.091 6.157 1.00 90.62 502 ILE A N 1
ATOM 3987 C CA . ILE A 1 502 ? 1.499 12.710 5.700 1.00 90.62 502 ILE A CA 1
ATOM 3988 C C . ILE A 1 502 ? 1.448 11.800 6.924 1.00 90.62 502 ILE A C 1
ATOM 3990 O O . ILE A 1 502 ? 2.268 11.921 7.831 1.00 90.62 502 ILE A O 1
ATOM 3994 N N . HIS A 1 503 ? 0.485 10.888 6.917 1.00 93.44 503 HIS A N 1
ATOM 3995 C CA . HIS A 1 503 ? 0.316 9.862 7.928 1.00 93.44 503 HIS A CA 1
ATOM 3996 C C . HIS A 1 503 ? 0.656 8.499 7.334 1.00 93.44 503 HIS A C 1
ATOM 3998 O O . HIS A 1 503 ? 0.192 8.145 6.242 1.00 93.44 503 HIS A O 1
ATOM 4004 N N . VAL A 1 504 ? 1.440 7.732 8.082 1.00 94.62 504 VAL A N 1
ATOM 4005 C CA . VAL A 1 504 ? 1.749 6.333 7.805 1.00 94.62 504 VAL A CA 1
ATOM 4006 C C . VAL A 1 504 ? 0.980 5.492 8.813 1.00 94.62 504 VAL A C 1
ATOM 4008 O O . VAL A 1 504 ? 1.019 5.767 10.010 1.00 94.62 504 VAL A O 1
ATOM 4011 N N . MET A 1 505 ? 0.239 4.504 8.326 1.00 94.75 505 MET A N 1
ATOM 4012 C CA . MET A 1 505 ? -0.581 3.622 9.156 1.00 94.75 505 MET A CA 1
ATOM 4013 C C . MET A 1 505 ? -0.147 2.186 8.901 1.00 94.75 505 MET A C 1
ATOM 4015 O O . MET A 1 505 ? -0.049 1.785 7.738 1.00 94.75 505 MET A O 1
ATOM 4019 N N . LEU A 1 506 ? 0.142 1.441 9.966 1.00 94.06 506 LEU A N 1
ATOM 4020 C CA . LEU A 1 506 ? 0.576 0.050 9.894 1.00 94.06 506 LEU A CA 1
ATOM 4021 C C . LEU A 1 506 ? -0.595 -0.878 10.192 1.00 94.06 506 LEU A C 1
ATOM 4023 O O . LEU A 1 506 ? -1.262 -0.739 11.217 1.00 94.06 506 LEU A O 1
ATOM 4027 N N . TRP A 1 507 ? -0.813 -1.849 9.313 1.00 93.81 507 TRP A N 1
ATOM 4028 C CA . TRP A 1 507 ? -1.953 -2.749 9.380 1.00 93.81 507 TRP A CA 1
ATOM 4029 C C . TRP A 1 507 ? -1.512 -4.197 9.416 1.00 93.81 507 TRP A C 1
ATOM 4031 O O . TRP A 1 507 ? -0.685 -4.627 8.607 1.00 93.81 507 TRP A O 1
ATOM 4041 N N . ARG A 1 508 ? -2.159 -4.971 10.281 1.00 91.94 508 ARG A N 1
ATOM 4042 C CA . ARG A 1 508 ? -2.154 -6.425 10.196 1.00 91.94 508 ARG A CA 1
ATOM 4043 C C . ARG A 1 508 ? -3.083 -6.884 9.085 1.00 91.94 508 ARG A C 1
ATOM 4045 O O . ARG A 1 508 ? -4.222 -6.440 9.016 1.00 91.94 508 ARG A O 1
ATOM 4052 N N . THR A 1 509 ? -2.608 -7.794 8.245 1.00 90.62 509 THR A N 1
ATOM 4053 C CA . THR A 1 509 ? -3.383 -8.338 7.119 1.00 90.62 509 THR A CA 1
ATOM 4054 C C . THR A 1 509 ? -3.897 -9.752 7.388 1.00 90.62 509 THR A C 1
ATOM 4056 O O . THR A 1 509 ? -3.498 -10.374 8.380 1.00 90.62 509 THR A O 1
ATOM 4059 N N . ASN A 1 510 ? -4.750 -10.254 6.485 1.00 86.19 510 ASN A N 1
ATOM 4060 C CA . ASN A 1 510 ? -5.564 -11.466 6.610 1.00 86.19 510 ASN A CA 1
ATOM 4061 C C . ASN A 1 510 ? -6.640 -11.388 7.701 1.00 86.19 510 ASN A C 1
ATOM 4063 O O . ASN A 1 510 ? -6.439 -10.775 8.743 1.00 86.19 510 ASN A O 1
ATOM 4067 N N . ASN A 1 511 ? -7.744 -12.116 7.502 1.00 85.06 511 ASN A N 1
ATOM 4068 C CA . ASN A 1 511 ? -8.896 -12.195 8.416 1.00 85.06 511 ASN A CA 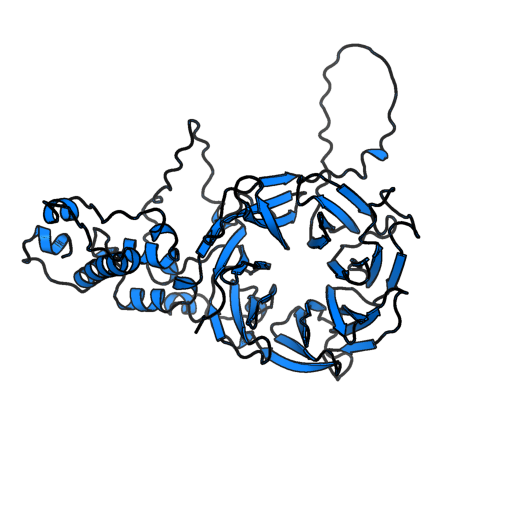1
ATOM 4069 C C . ASN A 1 511 ? -9.677 -10.876 8.571 1.00 85.06 511 ASN A C 1
ATOM 4071 O O . ASN A 1 511 ? -10.089 -10.531 9.671 1.00 85.06 511 ASN A O 1
ATOM 4075 N N . TRP A 1 512 ? -9.900 -10.164 7.464 1.00 84.62 512 TRP A N 1
ATOM 4076 C CA . TRP A 1 512 ? -10.706 -8.932 7.424 1.00 84.62 512 TRP A CA 1
ATOM 4077 C C . TRP A 1 512 ? -12.229 -9.140 7.512 1.00 84.62 512 TRP A C 1
ATOM 4079 O O . TRP A 1 512 ? -12.969 -8.156 7.462 1.00 84.62 512 TRP A O 1
ATOM 4089 N N . ALA A 1 513 ? -12.684 -10.397 7.531 1.00 61.84 513 ALA A N 1
ATOM 4090 C CA . ALA A 1 513 ? -14.084 -10.802 7.389 1.00 61.84 513 ALA A CA 1
ATOM 4091 C C . ALA A 1 513 ? -14.745 -11.156 8.723 1.00 61.84 513 ALA A C 1
ATOM 4093 O O . ALA A 1 513 ? -14.051 -11.751 9.580 1.00 61.84 513 ALA A O 1
#

Organism: Bactrocera latifrons (NCBI:txid174628)

Sequence (513 aa):
MAPEIIRYNGEEEYTEKVDCFSFGMFIYEIISLRQPFEGYESIKECILEGSRPPLTQRETQFPTYCLDLMVLCWDELPKRRPSASQIVSILSAPECIHLLDTISLPHNEKVVCGIFNVFATNEDGTTGFEIWLPSYNSRIDIVDVLPSGNFLQGSTIFCVDRIQMDNSPRSDFSNSSKSSRSRSNSRQHKINMICCCIIEDCVWIGDTIGNIHSYSIKSYEHTFTYMLDPVIKSPVISLVYLRNIERVAIGLHNGRVFLVDSTKIPTNCAFAEGTFVLTEICSGLILHSACSVIIDNEYELWCGEIAGKINVFPLNKSGVCGHQSLCHSDEPNIIEDVKVARMFATDDFVFSCLYPGFIVYQWNVYNKRIENKLDCSKLLPCSESLKSIAIDEHLSLVKCQISALASHSNELYIGTTWGCLIITELNTLRPITVFRPYENEIKSIITVPHPNFPLIATIGRRYRSLIARFMDIDNSQEGIKPTIYEQGSEVRSSFRDIDNHIHVMLWRTNNWA

Radius of gyration: 26.95 Å; chains: 1; bounding box: 78×62×80 Å

Foldseek 3Di:
DALVCLVVVNPDDDDQLVVLLVVLQVLVCVLVVDHWPPPDDPVNVCNNVVHGRDDDPSSLLFQPLSNVLSDQSNDNDSVSHFGPVLVCLLVLALSNRWFREKDFDPDLWDFQEKAKDWDQDPPPRAIKIWIWTQTWFQKIWIWTAHLSGYIDDIDMDRHADPPVVVVDDPDDDDDDDDDDDDDDPPPGDIWGWHDWDDQPQWIWTWTQFAKIWIAGPVPRDTQAIAHEDPVGTFTFQDWEQPPVLQWIWTDTQAQKTWIFGSVDDDPDRYDDEPGTTDDIDGNPAGFAYWEWEADPNWIWIWTKFAQQKIKIFTADNVGTDDIDIDGPDPDPPPRRGKTQNDWYDDHQWIWTAIVQGQKIFTAGPPVRDTDDIDRQLPDDASLADPVRCVVPVDPDSQQNGWQEWDDDDQWIWTWTQCQKTWIAGNPHRHTDHIHHQARGTFSYKYWTDRPPFTKIKTKDAAGDDSSVRSDDPPPPDDDPDPPPPDPDDDDDDDPPCSNSTIMIIMTTDDDSD

InterPro domains:
  IPR000719 Protein kinase domain [PS50011] (1-101)
  IPR001245 Serine-threonine/tyrosine-protein kinase, catalytic domain [PF07714] (1-91)
  IPR011009 Protein kinase-like domain superfamily [SSF56112] (1-96)
  IPR036322 WD40-repeat-containing domain superfamily [SSF50978] (190-460)
  IPR050167 Serine/threonine-protein kinase [PTHR23257] (1-92)
  IPR056602 LRRK2, beta-propeller [PF23748] (190-464)

pLDDT: mean 84.28, std 18.71, range [22.56, 98.44]